Protein AF-A0A960HR29-F1 (afdb_monomer)

pLDDT: mean 70.62, std 22.43, range [25.08, 98.56]

Mean predicted aligned error: 21.07 Å

Structure (mmCIF, N/CA/C/O backbone):
data_AF-A0A960HR29-F1
#
_entry.id   AF-A0A960HR29-F1
#
loop_
_atom_site.group_PDB
_atom_site.id
_atom_site.type_symbol
_atom_site.label_atom_id
_atom_site.label_alt_id
_atom_site.label_comp_id
_atom_site.label_asym_id
_atom_site.label_entity_id
_atom_site.label_seq_id
_atom_site.pdbx_PDB_ins_code
_atom_site.Cartn_x
_atom_site.Cartn_y
_atom_site.Cartn_z
_atom_site.occupancy
_atom_site.B_iso_or_equiv
_atom_site.auth_seq_id
_atom_site.auth_comp_id
_atom_site.auth_asym_id
_atom_site.auth_atom_id
_atom_site.pdbx_PDB_model_num
ATOM 1 N N . LYS A 1 1 ? 27.260 -3.112 -2.984 1.00 31.42 1 LYS A N 1
ATOM 2 C CA . LYS A 1 1 ? 28.155 -2.550 -1.931 1.00 31.42 1 LYS A CA 1
ATOM 3 C C . LYS A 1 1 ? 27.807 -1.100 -1.572 1.00 31.42 1 LYS A C 1
ATOM 5 O O . LYS A 1 1 ? 27.681 -0.850 -0.385 1.00 31.42 1 LYS A O 1
ATOM 10 N N . SER A 1 2 ? 27.600 -0.181 -2.529 1.00 31.77 2 SER A N 1
ATOM 11 C CA . SER A 1 2 ? 27.120 1.193 -2.242 1.00 31.77 2 SER A CA 1
ATOM 12 C C . SER A 1 2 ? 25.744 1.208 -1.564 1.00 31.77 2 SER A C 1
ATOM 14 O O . SER A 1 2 ? 25.610 1.778 -0.493 1.00 31.77 2 SER A O 1
ATOM 16 N N . TYR A 1 3 ? 24.780 0.441 -2.081 1.00 36.00 3 TYR A N 1
ATOM 17 C CA . TYR A 1 3 ? 23.445 0.303 -1.479 1.00 36.00 3 TYR A CA 1
ATOM 18 C C . TYR A 1 3 ? 23.457 -0.213 -0.032 1.00 36.00 3 TYR A C 1
ATOM 20 O O . TYR A 1 3 ? 22.636 0.190 0.782 1.00 36.00 3 TYR A O 1
ATOM 28 N N . ALA A 1 4 ? 24.419 -1.075 0.316 1.00 38.50 4 ALA A N 1
ATOM 29 C CA . ALA A 1 4 ? 24.584 -1.553 1.688 1.00 38.50 4 ALA A CA 1
ATOM 30 C C . ALA A 1 4 ? 25.124 -0.453 2.621 1.00 38.50 4 ALA A C 1
ATOM 32 O O . ALA A 1 4 ? 24.779 -0.436 3.797 1.00 38.50 4 ALA A O 1
ATOM 33 N N . ALA A 1 5 ? 25.936 0.474 2.103 1.00 42.91 5 ALA A N 1
ATOM 34 C CA . ALA A 1 5 ? 26.413 1.634 2.852 1.00 42.91 5 ALA A CA 1
ATOM 35 C C . ALA A 1 5 ? 25.308 2.689 3.031 1.00 42.91 5 ALA A C 1
ATOM 37 O O . ALA A 1 5 ? 25.186 3.257 4.112 1.00 42.91 5 ALA A O 1
ATOM 38 N N . ASP A 1 6 ? 24.462 2.895 2.017 1.00 41.34 6 ASP A N 1
ATOM 39 C CA . ASP A 1 6 ? 23.322 3.817 2.095 1.00 41.34 6 ASP A CA 1
ATOM 40 C C . ASP A 1 6 ? 22.233 3.310 3.053 1.00 41.34 6 ASP A C 1
ATOM 42 O O . ASP A 1 6 ? 21.668 4.092 3.821 1.00 41.34 6 ASP A O 1
ATOM 46 N N . ALA A 1 7 ? 21.987 1.996 3.071 1.00 41.41 7 ALA A N 1
ATOM 47 C CA . ALA A 1 7 ? 21.083 1.351 4.021 1.00 41.41 7 ALA A CA 1
ATOM 48 C C . ALA A 1 7 ? 21.624 1.392 5.459 1.00 41.41 7 ALA A C 1
ATOM 50 O O . ALA A 1 7 ? 20.867 1.664 6.389 1.00 41.41 7 ALA A O 1
ATOM 51 N N . LEU A 1 8 ? 22.933 1.190 5.649 1.00 44.88 8 LEU A N 1
ATOM 52 C CA . LEU A 1 8 ? 23.572 1.345 6.958 1.00 44.88 8 LEU A CA 1
ATOM 53 C C . LEU A 1 8 ? 23.471 2.798 7.445 1.00 44.88 8 LEU A C 1
ATOM 55 O O . LEU A 1 8 ? 23.066 3.036 8.573 1.00 44.88 8 LEU A O 1
ATOM 59 N N . ALA A 1 9 ? 23.695 3.776 6.563 1.00 47.62 9 ALA A N 1
ATOM 60 C CA . ALA A 1 9 ? 23.522 5.193 6.882 1.00 47.62 9 ALA A CA 1
ATOM 61 C C . ALA A 1 9 ? 22.055 5.581 7.159 1.00 47.62 9 ALA A C 1
ATOM 63 O O . ALA A 1 9 ? 21.785 6.546 7.876 1.00 47.62 9 ALA A O 1
ATOM 64 N N . LEU A 1 10 ? 21.078 4.883 6.572 1.00 43.31 10 LEU A N 1
ATOM 65 C CA . LEU A 1 10 ? 19.662 5.051 6.905 1.00 43.31 10 LEU A CA 1
ATOM 66 C C . LEU A 1 10 ? 19.342 4.446 8.281 1.00 43.31 10 LEU A C 1
ATOM 68 O O . LEU A 1 10 ? 18.692 5.109 9.085 1.00 43.31 10 LEU A O 1
ATOM 72 N N . HIS A 1 11 ? 19.863 3.252 8.576 1.00 48.94 11 HIS A N 1
ATOM 73 C CA . HIS A 1 11 ? 19.757 2.622 9.891 1.00 48.94 11 HIS A CA 1
ATOM 74 C C . HIS A 1 11 ? 20.384 3.493 10.989 1.00 48.94 11 HIS A C 1
ATOM 76 O O . HIS A 1 11 ? 19.744 3.704 12.020 1.00 48.94 11 HIS A O 1
ATOM 82 N N . ASP A 1 12 ? 21.582 4.030 10.762 1.00 51.66 12 ASP A N 1
ATOM 83 C CA . ASP A 1 12 ? 22.287 4.892 11.716 1.00 51.66 12 ASP A CA 1
ATOM 84 C C . ASP A 1 12 ? 21.497 6.185 11.975 1.00 51.66 12 ASP A C 1
ATOM 86 O O . ASP A 1 12 ? 21.328 6.597 13.120 1.00 51.66 12 ASP A O 1
ATOM 90 N N . ARG A 1 13 ? 20.900 6.783 10.933 1.00 49.00 13 ARG A N 1
ATOM 91 C CA . ARG A 1 13 ? 20.011 7.950 11.085 1.00 49.00 13 ARG A CA 1
ATOM 92 C C . ARG A 1 13 ? 18.733 7.625 11.853 1.00 49.00 13 ARG A C 1
ATOM 94 O O . ARG A 1 13 ? 18.269 8.449 12.635 1.00 49.00 13 ARG A O 1
ATOM 101 N N . TRP A 1 14 ? 18.156 6.444 11.651 1.00 45.84 14 TRP A N 1
ATOM 102 C CA . TRP A 1 14 ? 17.002 5.987 12.429 1.00 45.84 14 TRP A CA 1
ATOM 103 C C . TRP A 1 14 ? 17.371 5.704 13.890 1.00 45.84 14 TRP A C 1
ATOM 105 O O . TRP A 1 14 ? 16.581 6.010 14.776 1.00 45.84 14 TRP A O 1
ATOM 115 N N . GLN A 1 15 ? 18.578 5.198 14.156 1.00 50.00 15 GLN A N 1
ATOM 116 C CA . GLN A 1 15 ? 19.142 5.070 15.505 1.00 50.00 15 GLN A CA 1
ATOM 117 C C . GLN A 1 15 ? 19.323 6.435 16.186 1.00 50.00 15 GLN A C 1
ATOM 119 O O . GLN A 1 15 ? 18.929 6.598 17.337 1.00 50.00 15 GLN A O 1
ATOM 124 N N . GLU A 1 16 ? 19.848 7.439 15.481 1.00 55.75 16 GLU A N 1
ATOM 125 C CA . GLU A 1 16 ? 19.980 8.797 16.027 1.00 55.75 16 GLU A CA 1
ATOM 126 C C . GLU A 1 16 ? 18.614 9.434 16.337 1.00 55.75 16 GLU A C 1
ATOM 128 O O . GLU A 1 16 ? 18.443 10.061 17.383 1.00 55.75 16 GLU A O 1
ATOM 133 N N . GLN A 1 17 ? 17.617 9.247 15.463 1.00 47.09 17 GLN A N 1
ATOM 134 C CA . GLN A 1 17 ? 16.241 9.695 15.717 1.00 47.09 17 GLN A CA 1
ATOM 135 C C . GLN A 1 17 ? 15.604 8.942 16.897 1.00 47.09 17 GLN A C 1
ATOM 137 O O . GLN A 1 17 ? 14.927 9.558 17.718 1.00 47.09 17 GLN A O 1
ATOM 142 N N . TYR A 1 18 ? 15.872 7.638 17.029 1.00 52.78 18 TYR A N 1
ATOM 143 C CA . TYR A 1 18 ? 15.451 6.809 18.162 1.00 52.78 18 TYR A CA 1
ATOM 144 C C . TYR A 1 18 ? 15.978 7.361 19.496 1.00 52.78 18 TYR A C 1
ATOM 146 O O . TYR A 1 18 ? 15.199 7.571 20.427 1.00 52.78 18 TYR A O 1
ATOM 154 N N . GLU A 1 19 ? 17.275 7.672 19.580 1.00 57.44 19 GLU A N 1
ATOM 155 C CA . GLU A 1 19 ? 17.874 8.226 20.801 1.00 57.44 19 GLU A CA 1
ATOM 156 C C . GLU A 1 19 ? 17.311 9.613 21.139 1.00 57.44 19 GLU A C 1
ATOM 158 O O . GLU A 1 19 ? 17.157 9.960 22.316 1.00 57.44 19 GLU A O 1
ATOM 163 N N . LEU A 1 20 ? 16.975 10.407 20.117 1.00 53.94 20 LEU A N 1
ATOM 164 C CA . LEU A 1 20 ? 16.381 11.730 20.282 1.00 53.94 20 LEU A CA 1
ATOM 165 C C . LEU A 1 20 ? 14.956 11.642 20.848 1.00 53.94 20 LEU A C 1
ATOM 167 O O . LEU A 1 20 ? 14.656 12.309 21.837 1.00 53.94 20 LEU A O 1
ATOM 171 N N . ILE A 1 21 ? 14.115 10.777 20.276 1.00 50.06 21 ILE A N 1
ATOM 172 C CA . ILE A 1 21 ? 12.725 10.561 20.705 1.00 50.06 21 ILE A CA 1
ATOM 173 C C . ILE A 1 21 ? 12.688 9.976 22.120 1.00 50.06 21 ILE A C 1
ATOM 175 O O . ILE A 1 21 ? 11.939 10.457 22.970 1.00 50.06 21 ILE A O 1
ATOM 179 N N . GLU A 1 22 ? 13.539 8.990 22.421 1.00 55.09 22 GLU A N 1
ATOM 180 C CA . GLU A 1 22 ? 13.650 8.421 23.768 1.00 55.09 22 GLU A CA 1
ATOM 181 C C . GLU A 1 22 ? 14.044 9.499 24.797 1.00 55.09 22 GLU A C 1
ATOM 183 O O . GLU A 1 22 ? 13.526 9.537 25.918 1.00 55.09 22 GLU A O 1
ATOM 188 N N . LYS A 1 23 ? 14.941 10.416 24.419 1.00 57.16 23 LYS A N 1
ATOM 189 C CA . LYS A 1 23 ? 15.395 11.520 25.271 1.00 57.16 23 LYS A CA 1
ATOM 190 C C . LYS A 1 23 ? 14.324 12.593 25.473 1.00 57.16 23 LYS A C 1
ATOM 192 O O . LYS A 1 23 ? 14.170 13.072 26.599 1.00 57.16 23 LYS A O 1
ATOM 197 N N . GLU A 1 24 ? 13.589 12.963 24.428 1.00 54.72 24 GLU A N 1
ATOM 198 C CA . GLU A 1 24 ? 12.463 13.903 24.508 1.00 54.72 24 GLU A CA 1
ATOM 199 C C . GLU A 1 24 ? 11.335 13.339 25.376 1.00 54.72 24 GLU A C 1
ATOM 201 O O . GLU A 1 24 ? 10.848 14.016 26.281 1.00 54.72 24 GLU A O 1
ATOM 206 N N . PHE A 1 25 ? 11.010 12.059 25.212 1.00 54.03 25 PHE A N 1
ATOM 207 C CA . PHE A 1 25 ? 9.978 11.400 26.005 1.00 54.03 25 PHE A CA 1
ATOM 208 C C . PHE A 1 25 ? 10.357 11.294 27.493 1.00 54.03 25 PHE A C 1
ATOM 210 O O . PHE A 1 25 ? 9.552 11.578 28.383 1.00 54.03 25 PHE A O 1
ATOM 217 N N . LYS A 1 26 ? 11.623 10.969 27.800 1.00 54.72 26 LYS A N 1
ATOM 218 C CA . LYS A 1 26 ? 12.149 11.005 29.179 1.00 54.72 26 LYS A CA 1
ATOM 219 C C . LYS A 1 26 ? 12.070 12.408 29.794 1.00 54.72 26 LYS A C 1
ATOM 221 O O . LYS A 1 26 ? 11.805 12.535 30.993 1.00 54.72 26 LYS A O 1
ATOM 226 N N . LEU A 1 27 ? 12.275 13.457 28.995 1.00 55.62 27 LEU A N 1
ATOM 227 C CA . LEU A 1 27 ? 12.151 14.847 29.436 1.00 55.62 27 LEU A CA 1
ATOM 228 C C . LEU A 1 27 ? 10.693 15.213 29.763 1.00 55.62 27 LEU A C 1
ATOM 230 O O . LEU A 1 27 ? 10.445 15.871 30.777 1.00 55.62 27 LEU A O 1
ATOM 234 N N . GLU A 1 28 ? 9.727 14.757 28.967 1.00 55.19 28 GLU A N 1
ATOM 235 C CA . GLU A 1 28 ? 8.297 14.969 29.232 1.00 55.19 28 GLU A CA 1
ATOM 236 C C . GLU A 1 28 ? 7.830 14.276 30.517 1.00 55.19 28 GLU A C 1
ATOM 238 O O . GLU A 1 28 ? 7.143 14.891 31.342 1.00 55.19 28 GLU A O 1
ATOM 243 N N . VAL A 1 29 ? 8.285 13.043 30.760 1.00 52.69 29 VAL A N 1
ATOM 244 C CA . VAL A 1 29 ? 8.029 12.331 32.022 1.00 52.69 29 VAL A CA 1
ATOM 245 C C . VAL A 1 29 ? 8.620 13.100 33.211 1.00 52.69 29 VAL A C 1
ATOM 247 O O . VAL A 1 29 ? 7.945 13.283 34.228 1.00 52.69 29 VAL A O 1
ATOM 250 N N . ALA A 1 30 ? 9.840 13.632 33.088 1.00 52.97 30 ALA A N 1
ATOM 251 C CA . ALA A 1 30 ? 10.467 14.440 34.139 1.00 52.97 30 ALA A CA 1
ATOM 252 C C . ALA A 1 30 ? 9.694 15.746 34.430 1.00 52.97 30 ALA A C 1
ATOM 254 O O . ALA A 1 30 ? 9.541 16.152 35.591 1.00 52.97 30 ALA A O 1
ATOM 255 N N . LEU A 1 31 ? 9.152 16.391 33.393 1.00 54.56 31 LEU A N 1
ATOM 256 C CA . LEU A 1 31 ? 8.296 17.572 33.528 1.00 54.56 31 LEU A CA 1
ATOM 257 C C . LEU A 1 31 ? 6.965 17.236 34.216 1.00 54.56 31 LEU A C 1
ATOM 259 O O . LEU A 1 31 ? 6.523 17.988 35.090 1.00 54.56 31 LEU A O 1
ATOM 263 N N . ALA A 1 32 ? 6.341 16.106 33.883 1.00 52.72 32 ALA A N 1
ATOM 264 C CA . ALA A 1 32 ? 5.104 15.645 34.514 1.00 52.72 32 ALA A CA 1
ATOM 265 C C . ALA A 1 32 ? 5.300 15.312 36.005 1.00 52.72 32 ALA A C 1
ATOM 267 O O . ALA A 1 32 ? 4.506 15.721 36.856 1.00 52.72 32 ALA A O 1
ATOM 268 N N . VAL A 1 33 ? 6.412 14.663 36.347 1.00 51.75 33 VAL A N 1
ATOM 269 C CA . VAL A 1 33 ? 6.818 14.397 37.735 1.00 51.75 33 VAL A CA 1
ATOM 270 C C . VAL A 1 33 ? 7.056 15.696 38.514 1.00 51.75 33 VAL A C 1
ATOM 272 O O . VAL A 1 33 ? 6.637 15.825 39.667 1.00 51.75 33 VAL A O 1
ATOM 275 N N . SER A 1 34 ? 7.665 16.698 37.882 1.00 52.81 34 SER A N 1
ATOM 276 C CA . SER A 1 34 ? 7.866 18.015 38.500 1.00 52.81 34 SER A CA 1
ATOM 277 C C . SER A 1 34 ? 6.535 18.714 38.808 1.00 52.81 34 SER A C 1
ATOM 279 O O . SER A 1 34 ? 6.391 19.343 39.858 1.00 52.81 34 SER A O 1
ATOM 281 N N . ARG A 1 35 ? 5.524 18.556 37.943 1.00 58.75 35 ARG A N 1
ATOM 282 C CA . ARG A 1 35 ? 4.162 19.067 38.184 1.00 58.75 35 ARG A CA 1
ATOM 283 C C . ARG A 1 35 ? 3.487 18.375 39.368 1.00 58.75 35 ARG A C 1
ATOM 285 O O . ARG A 1 35 ? 2.866 19.055 40.183 1.00 58.75 35 ARG A O 1
ATOM 292 N N . LEU A 1 36 ? 3.664 17.061 39.524 1.00 55.12 36 LEU A N 1
ATOM 293 C CA . LEU A 1 36 ? 3.178 16.336 40.704 1.00 55.12 36 LEU A CA 1
ATOM 294 C C . LEU A 1 36 ? 3.782 16.889 42.000 1.00 55.12 36 LEU A C 1
ATOM 296 O O . LEU A 1 36 ? 3.055 17.107 42.968 1.00 55.12 36 LEU A O 1
ATOM 300 N N . ALA A 1 37 ? 5.089 17.163 42.024 1.00 51.75 37 ALA A N 1
ATOM 301 C CA . ALA A 1 37 ? 5.751 17.725 43.202 1.00 51.75 37 ALA A CA 1
ATOM 302 C C . ALA A 1 37 ? 5.172 19.096 43.606 1.00 51.75 37 ALA A C 1
ATOM 304 O O . ALA A 1 37 ? 5.026 19.376 44.798 1.00 51.75 37 ALA A O 1
ATOM 305 N N . ILE A 1 38 ? 4.787 19.923 42.628 1.00 56.59 38 ILE A N 1
ATOM 306 C CA . ILE A 1 38 ? 4.137 21.222 42.859 1.00 56.59 38 ILE A CA 1
ATOM 307 C C . ILE A 1 38 ? 2.753 21.032 43.491 1.00 56.59 38 ILE A C 1
ATOM 309 O O . ILE A 1 38 ? 2.487 21.620 44.540 1.00 56.59 38 ILE A O 1
ATOM 313 N N . ILE A 1 39 ? 1.914 20.157 42.925 1.00 57.12 39 ILE A N 1
ATOM 314 C CA . ILE A 1 39 ? 0.570 19.851 43.453 1.00 57.12 39 ILE A CA 1
ATOM 315 C C . ILE A 1 39 ? 0.663 19.364 44.906 1.00 57.12 39 ILE A C 1
ATOM 317 O O . ILE A 1 39 ? -0.072 19.821 45.783 1.00 57.12 39 ILE A O 1
ATOM 321 N N . LEU A 1 40 ? 1.618 18.477 45.198 1.00 53.03 40 LEU A N 1
ATOM 322 C CA . LEU A 1 40 ? 1.851 17.967 46.550 1.00 53.03 40 LEU A CA 1
ATOM 323 C C . LEU A 1 40 ? 2.307 19.073 47.521 1.00 53.03 40 LEU A C 1
ATOM 325 O O . LEU A 1 40 ? 1.892 19.086 48.685 1.00 53.03 40 LEU A O 1
ATOM 329 N N . GLY A 1 41 ? 3.111 20.027 47.049 1.00 51.72 41 GLY A N 1
ATOM 330 C CA . GLY A 1 41 ? 3.503 21.214 47.810 1.00 51.72 41 GLY A CA 1
ATOM 331 C C . GLY A 1 41 ? 2.322 22.135 48.139 1.00 51.72 41 GLY A C 1
ATOM 332 O O . GLY A 1 41 ? 2.201 22.602 49.276 1.00 51.72 41 GLY A O 1
ATOM 333 N N . GLU A 1 42 ? 1.415 22.353 47.186 1.00 61.12 42 GLU A N 1
ATOM 334 C CA . GLU A 1 42 ? 0.201 23.159 47.376 1.00 61.12 42 GLU A CA 1
ATOM 335 C C . GLU A 1 42 ? -0.759 22.518 48.380 1.00 61.12 42 GLU A C 1
ATOM 337 O O . GLU A 1 42 ? -1.225 23.178 49.316 1.00 61.12 42 GLU A O 1
ATOM 342 N N . VAL A 1 43 ? -0.977 21.208 48.256 1.00 54.97 43 VAL A N 1
ATOM 343 C CA . VAL A 1 43 ? -1.760 20.416 49.210 1.00 54.97 43 VAL A CA 1
ATOM 344 C C . VAL A 1 43 ? -1.173 20.542 50.622 1.00 54.97 43 VAL A C 1
ATOM 346 O O . VAL A 1 43 ? -1.900 20.828 51.578 1.00 54.97 43 VAL A O 1
ATOM 349 N N . ALA A 1 44 ? 0.150 20.420 50.776 1.00 52.69 44 ALA A N 1
ATOM 350 C CA . ALA A 1 44 ? 0.820 20.597 52.065 1.00 52.69 44 ALA A CA 1
ATOM 351 C C . ALA A 1 44 ? 0.649 22.020 52.640 1.00 52.69 44 ALA A C 1
ATOM 353 O O . ALA A 1 44 ? 0.435 22.185 53.848 1.00 52.69 44 ALA A O 1
ATOM 354 N N . GLY A 1 45 ? 0.697 23.052 51.792 1.00 55.25 45 GLY A N 1
ATOM 355 C CA . GLY A 1 45 ? 0.466 24.448 52.176 1.00 55.25 45 GLY A CA 1
ATOM 356 C C . GLY A 1 45 ? -0.964 24.714 52.660 1.00 55.25 45 GLY A C 1
ATOM 357 O O . GLY A 1 45 ? -1.173 25.374 53.688 1.00 55.25 45 GLY A O 1
ATOM 358 N N . LEU A 1 46 ? -1.955 24.141 51.978 1.00 59.62 46 LEU A N 1
ATOM 359 C CA . LEU A 1 46 ? -3.361 24.207 52.375 1.00 59.62 46 LEU A CA 1
ATOM 360 C C . LEU A 1 46 ? -3.598 23.502 53.714 1.00 59.62 46 LEU A C 1
ATOM 362 O O . LEU A 1 46 ? -4.240 24.066 54.604 1.00 59.62 46 LEU A O 1
ATOM 366 N N . PHE A 1 47 ? -2.983 22.338 53.928 1.00 54.53 47 PHE A N 1
ATOM 367 C CA . PHE A 1 47 ? -3.045 21.650 55.217 1.00 54.53 47 PHE A CA 1
ATOM 368 C C . PHE A 1 47 ? -2.444 22.473 56.355 1.00 54.53 47 PHE A C 1
ATOM 370 O O . PHE A 1 47 ? -3.058 22.599 57.414 1.00 54.53 47 PHE A O 1
ATOM 377 N N . MET A 1 48 ? -1.284 23.102 56.149 1.00 56.12 48 MET A N 1
ATOM 378 C CA . MET A 1 48 ? -0.683 24.002 57.143 1.00 56.12 48 MET A CA 1
ATOM 379 C C . MET A 1 48 ? -1.595 25.191 57.483 1.00 56.12 48 MET A C 1
ATOM 381 O O . MET A 1 48 ? -1.605 25.660 58.625 1.00 56.12 48 MET A O 1
ATOM 385 N N . THR A 1 49 ? -2.394 25.652 56.523 1.00 61.12 49 THR A N 1
ATOM 386 C CA . THR A 1 49 ? -3.394 26.709 56.721 1.00 61.12 49 THR A CA 1
ATOM 387 C C . THR A 1 49 ? -4.578 26.214 57.557 1.00 61.12 49 THR A C 1
ATOM 389 O O . THR A 1 49 ? -4.964 26.883 58.520 1.00 61.12 49 THR A O 1
ATOM 392 N N . ALA A 1 50 ? -5.084 25.004 57.293 1.00 57.06 50 ALA A N 1
ATOM 393 C CA . ALA A 1 50 ? -6.093 24.360 58.140 1.00 57.06 50 ALA A CA 1
ATOM 394 C C . ALA A 1 50 ? -5.589 24.103 59.572 1.00 57.06 50 ALA A C 1
ATOM 396 O O . ALA A 1 50 ? -6.307 24.380 60.533 1.00 57.06 50 ALA A O 1
ATOM 397 N N . PHE A 1 51 ? -4.341 23.654 59.749 1.00 53.72 51 PHE A N 1
ATOM 398 C CA . PHE A 1 51 ? -3.740 23.469 61.077 1.00 53.72 51 PHE A CA 1
ATOM 399 C C . PHE A 1 51 ? -3.683 24.774 61.877 1.00 53.72 51 PHE A C 1
ATOM 401 O O . PHE A 1 51 ? -3.992 24.784 63.070 1.00 53.72 51 PHE A O 1
ATOM 408 N N . LYS A 1 52 ? -3.338 25.893 61.228 1.00 60.59 52 LYS A N 1
ATOM 409 C CA . LYS A 1 52 ? -3.366 27.221 61.859 1.00 60.59 52 LYS A CA 1
ATOM 410 C C . LYS A 1 52 ? -4.787 27.642 62.240 1.00 60.59 52 LYS A C 1
ATOM 412 O O . LYS A 1 52 ? -4.972 28.181 63.329 1.00 60.59 52 LYS A O 1
ATOM 417 N N . ALA A 1 53 ? -5.785 27.355 61.403 1.00 58.78 53 ALA A N 1
ATOM 418 C CA . ALA A 1 53 ? -7.193 27.634 61.705 1.00 58.78 53 ALA A CA 1
ATOM 419 C C . ALA A 1 53 ? -7.716 26.810 62.901 1.00 58.78 53 ALA A C 1
ATOM 421 O O . ALA A 1 53 ? -8.522 27.296 63.695 1.00 58.78 53 ALA A O 1
ATOM 422 N N . LEU A 1 54 ? -7.204 25.589 63.079 1.00 52.12 54 LEU A N 1
ATOM 423 C CA . LEU A 1 54 ? -7.534 24.692 64.190 1.00 52.12 54 LEU A CA 1
ATOM 424 C C . LEU A 1 54 ? -6.751 24.988 65.485 1.00 52.12 54 LEU A C 1
ATOM 426 O O . LEU A 1 54 ? -7.081 24.451 66.542 1.00 52.12 54 LEU A O 1
ATOM 430 N N . ALA A 1 55 ? -5.748 25.869 65.462 1.00 56.44 55 ALA A N 1
ATOM 431 C CA . ALA A 1 55 ? -4.865 26.122 66.607 1.00 56.44 55 ALA A CA 1
ATOM 432 C C . ALA A 1 55 ? -5.584 26.670 67.860 1.00 56.44 55 ALA A C 1
ATOM 434 O O . ALA A 1 55 ? -5.078 26.538 68.975 1.00 56.44 55 ALA A O 1
ATOM 435 N N . ALA A 1 56 ? -6.775 27.263 67.715 1.00 55.03 56 ALA A N 1
ATOM 436 C CA . ALA A 1 56 ? -7.585 27.735 68.841 1.00 55.03 56 ALA A CA 1
ATOM 437 C C . ALA A 1 56 ? -8.444 26.633 69.506 1.00 55.03 56 ALA A C 1
ATOM 439 O O . ALA A 1 56 ? -8.996 26.867 70.582 1.00 55.03 56 ALA A O 1
ATOM 440 N N . VAL A 1 57 ? -8.540 25.428 68.930 1.00 50.38 57 VAL A N 1
ATOM 441 C CA . VAL A 1 57 ? -9.368 24.309 69.435 1.00 50.38 57 VAL A CA 1
ATOM 442 C C . VAL A 1 57 ? -9.047 23.884 70.881 1.00 50.38 57 VAL A C 1
ATOM 444 O O . VAL A 1 57 ? -9.980 23.632 71.645 1.00 50.38 57 VAL A O 1
ATOM 447 N N . PRO A 1 58 ? -7.791 23.906 71.364 1.00 49.66 58 PRO A N 1
ATOM 448 C CA . PRO A 1 58 ? -7.507 23.682 72.782 1.00 49.66 58 PRO A CA 1
ATOM 449 C C . PRO A 1 58 ? -8.149 24.725 73.717 1.00 49.66 58 PRO A C 1
ATOM 451 O O . PRO A 1 58 ? -8.439 24.405 74.866 1.00 49.66 58 PRO A O 1
ATOM 454 N N . LYS A 1 59 ? -8.434 25.951 73.245 1.00 50.84 59 LYS A N 1
ATOM 455 C CA . LYS A 1 59 ? -9.186 26.965 74.013 1.00 50.84 59 LYS A CA 1
ATOM 456 C C . LYS A 1 59 ? -10.691 26.655 74.062 1.00 50.84 59 LYS A C 1
ATOM 458 O O . LYS A 1 59 ? -11.327 26.965 75.064 1.00 50.84 59 LYS A O 1
ATOM 463 N N . LEU A 1 60 ? -11.240 25.964 73.055 1.00 47.22 60 LEU A N 1
ATOM 464 C CA . LEU A 1 60 ? -12.608 25.414 73.066 1.00 47.22 60 LEU A CA 1
ATOM 465 C C . LEU A 1 60 ? -12.761 24.248 74.066 1.00 47.22 60 LEU A C 1
ATOM 467 O O . LEU A 1 60 ? -13.852 24.015 74.579 1.00 47.22 60 LEU A O 1
ATOM 471 N N . LYS A 1 61 ? -11.663 23.580 74.451 1.00 44.12 61 LYS A N 1
ATOM 472 C CA . LYS A 1 61 ? -11.643 22.579 75.536 1.00 44.12 61 LYS A CA 1
ATOM 473 C C . LYS A 1 61 ? -12.034 23.164 76.906 1.00 44.12 61 LYS A C 1
ATOM 475 O O . LYS A 1 61 ? -12.519 22.422 77.743 1.00 44.12 61 LYS A O 1
ATOM 480 N N . ARG A 1 62 ? -11.897 24.479 77.129 1.00 47.38 62 ARG A N 1
ATOM 481 C CA . ARG A 1 62 ? -12.421 25.155 78.339 1.00 47.38 62 ARG A CA 1
ATOM 482 C C . ARG A 1 62 ? -13.927 25.434 78.277 1.00 47.38 62 ARG A C 1
ATOM 484 O O . ARG A 1 62 ? -14.563 25.563 79.310 1.00 47.38 62 ARG A O 1
ATOM 491 N N . ILE A 1 63 ? -14.504 25.492 77.075 1.00 46.41 63 ILE A N 1
ATOM 492 C CA . ILE A 1 63 ? -15.961 25.539 76.865 1.00 46.41 63 ILE A CA 1
ATOM 493 C C . ILE A 1 63 ? -16.570 24.132 77.043 1.00 46.41 63 ILE A C 1
ATOM 495 O O . ILE A 1 63 ? -17.701 24.010 77.498 1.00 46.41 63 ILE A O 1
ATOM 499 N N . LYS A 1 64 ? -15.786 23.069 76.791 1.00 41.03 64 LYS A N 1
ATOM 500 C CA . LYS A 1 64 ? -16.132 21.662 77.072 1.00 41.03 64 LYS A CA 1
ATOM 501 C C . LYS A 1 64 ? -16.414 21.396 78.557 1.00 41.03 64 LYS A C 1
ATOM 503 O O . LYS A 1 64 ? -17.357 20.684 78.853 1.00 41.03 64 LYS A O 1
ATOM 508 N N . GLU A 1 65 ? -15.659 22.011 79.468 1.00 46.28 65 GLU A N 1
ATOM 509 C CA . GLU A 1 65 ? -15.899 21.914 80.922 1.00 46.28 65 GLU A CA 1
ATOM 510 C C . GLU A 1 65 ? -17.173 22.664 81.373 1.00 46.28 65 GLU A C 1
ATOM 512 O O . GLU A 1 65 ? -17.661 22.440 82.473 1.00 46.28 65 GLU A O 1
ATOM 517 N N . ALA A 1 66 ? -17.747 23.528 80.524 1.00 43.28 66 ALA A N 1
ATOM 518 C CA . ALA A 1 66 ? -19.016 24.216 80.782 1.00 43.28 66 ALA A CA 1
ATOM 519 C C . ALA A 1 66 ? -20.241 23.513 80.149 1.00 43.28 66 ALA A C 1
ATOM 521 O O . ALA A 1 66 ? -21.368 23.963 80.346 1.00 43.28 66 ALA A O 1
ATOM 522 N N . LEU A 1 67 ? -20.044 22.434 79.376 1.00 49.00 67 LEU A N 1
ATOM 523 C CA . LEU A 1 67 ? -21.067 21.773 78.546 1.00 49.00 67 LEU A CA 1
ATOM 524 C C . LEU A 1 67 ? -21.092 20.250 78.759 1.00 49.00 67 LEU A C 1
ATOM 526 O O . LEU A 1 67 ? -21.180 19.482 77.802 1.00 49.00 67 LEU A O 1
ATOM 530 N N . ASP A 1 68 ? -21.069 19.803 80.013 1.00 43.16 68 ASP A N 1
ATOM 531 C CA . ASP A 1 68 ? -21.091 18.379 80.396 1.00 43.16 68 ASP A CA 1
ATOM 532 C C . ASP A 1 68 ? -22.392 17.612 80.040 1.00 43.16 68 ASP A C 1
ATOM 534 O O . ASP A 1 68 ? -22.540 16.456 80.415 1.00 43.16 68 ASP A O 1
ATOM 538 N N . ASN A 1 69 ? -23.322 18.196 79.271 1.00 47.38 69 ASN A N 1
ATOM 539 C CA . ASN A 1 69 ? -24.615 17.578 78.928 1.00 47.38 69 ASN A CA 1
ATOM 540 C C . ASN A 1 69 ? -24.877 17.385 77.417 1.00 47.38 69 ASN A C 1
ATOM 542 O O . ASN A 1 69 ? -26.029 17.223 77.018 1.00 47.38 69 ASN A O 1
ATOM 546 N N . LEU A 1 70 ? -23.857 17.407 76.552 1.00 54.03 70 LEU A N 1
ATOM 547 C CA . LEU A 1 70 ? -24.033 17.195 75.103 1.00 54.03 70 LEU A CA 1
ATOM 548 C C . LEU A 1 70 ? -23.059 16.140 74.562 1.00 54.03 70 LEU A C 1
ATOM 550 O O . LEU A 1 70 ? -21.983 16.472 74.061 1.00 54.03 70 LEU A O 1
ATOM 554 N N . ASP A 1 71 ? -23.467 14.868 74.616 1.00 52.75 71 ASP A N 1
ATOM 555 C CA . ASP A 1 71 ? -22.742 13.725 74.030 1.00 52.75 71 ASP A CA 1
ATOM 556 C C . ASP A 1 71 ? -22.370 13.957 72.547 1.00 52.75 71 ASP A C 1
ATOM 558 O O . ASP A 1 71 ? -21.279 13.596 72.104 1.00 52.75 71 ASP A O 1
ATOM 562 N N . GLU A 1 72 ? -23.212 14.685 71.808 1.00 49.28 72 GLU A N 1
ATOM 563 C CA . GLU A 1 72 ? -23.040 15.017 70.385 1.00 49.28 72 GLU A CA 1
ATOM 564 C C . GLU A 1 72 ? -21.808 15.921 70.106 1.00 49.28 72 GLU A C 1
ATOM 566 O O . GLU A 1 72 ? -21.166 15.812 69.060 1.00 49.28 72 GLU A O 1
ATOM 571 N N . ALA A 1 73 ? -21.394 16.786 71.047 1.00 47.50 73 ALA A N 1
ATOM 572 C CA . ALA A 1 73 ? -20.211 17.652 70.881 1.00 47.50 73 ALA A CA 1
ATOM 573 C C . ALA A 1 73 ? -18.882 16.898 71.093 1.00 47.50 73 ALA A C 1
ATOM 575 O O . ALA A 1 73 ? -17.827 17.306 70.591 1.00 47.50 73 ALA A O 1
ATOM 576 N N . ARG A 1 74 ? -18.926 15.784 71.834 1.00 51.62 74 ARG A N 1
ATOM 577 C CA . ARG A 1 74 ? -17.780 14.901 72.087 1.00 51.62 74 ARG A CA 1
ATOM 578 C C . ARG A 1 74 ? -17.420 14.100 70.836 1.00 51.62 74 ARG A C 1
ATOM 580 O O . ARG A 1 74 ? -16.236 13.955 70.551 1.00 51.62 74 ARG A O 1
ATOM 587 N N . GLU A 1 75 ? -18.422 13.668 70.078 1.00 52.59 75 GLU A N 1
ATOM 588 C CA . GLU A 1 75 ? -18.280 12.866 68.857 1.00 52.59 75 GLU A CA 1
ATOM 589 C C . GLU A 1 75 ? -17.680 13.669 67.682 1.00 52.59 75 GLU A C 1
ATOM 591 O O . GLU A 1 75 ? -16.827 13.172 66.940 1.00 52.59 75 GLU A O 1
ATOM 596 N N . LEU A 1 76 ? -18.027 14.958 67.567 1.00 51.06 76 LEU A N 1
ATOM 597 C CA . LEU A 1 76 ? -17.429 15.872 66.585 1.00 51.06 76 LEU A CA 1
ATOM 598 C C . LEU A 1 76 ? -15.945 16.143 66.875 1.00 51.06 76 LEU A C 1
ATOM 600 O O . LEU A 1 76 ? -15.115 16.113 65.969 1.00 51.06 76 LEU A O 1
ATOM 604 N N . LEU A 1 77 ? -15.597 16.407 68.140 1.00 53.38 77 LEU A N 1
ATOM 605 C CA . LEU A 1 77 ? -14.211 16.650 68.546 1.00 53.38 77 LEU A CA 1
ATOM 606 C C . LEU A 1 77 ? -13.350 15.388 68.388 1.00 53.38 77 LEU A C 1
ATOM 608 O O . LEU A 1 77 ? -12.176 15.494 68.039 1.00 53.38 77 LEU A O 1
ATOM 612 N N . ASP A 1 78 ? -13.935 14.210 68.612 1.00 56.78 78 ASP A N 1
ATOM 613 C CA . ASP A 1 78 ? -13.277 12.928 68.358 1.00 56.78 78 ASP A CA 1
ATOM 614 C C . ASP A 1 78 ? -13.041 12.712 66.858 1.00 56.78 78 ASP A C 1
ATOM 616 O O . ASP A 1 78 ? -11.939 12.359 66.456 1.00 56.78 78 ASP A O 1
ATOM 620 N N . THR A 1 79 ? -14.013 13.071 66.014 1.00 51.53 79 THR A N 1
ATOM 621 C CA . THR A 1 79 ? -13.868 13.049 64.549 1.00 51.53 79 THR A CA 1
ATOM 622 C C . THR A 1 79 ? -12.769 14.012 64.069 1.00 51.53 79 THR A C 1
ATOM 624 O O . THR A 1 79 ? -11.924 13.628 63.266 1.00 51.53 79 THR A O 1
ATOM 627 N N . VAL A 1 80 ? -12.707 15.244 64.592 1.00 53.84 80 VAL A N 1
ATOM 628 C CA . VAL A 1 80 ? -11.640 16.213 64.259 1.00 53.84 80 VAL A CA 1
ATOM 629 C C . VAL A 1 80 ? -10.266 15.724 64.732 1.00 53.84 80 VAL A C 1
ATOM 631 O O . VAL A 1 80 ? -9.287 15.864 64.001 1.00 53.84 80 VAL A O 1
ATOM 634 N N . ASN A 1 81 ? -10.175 15.109 65.914 1.00 53.94 81 ASN A N 1
ATOM 635 C CA . ASN A 1 81 ? -8.926 14.513 66.395 1.00 53.94 81 ASN A CA 1
ATOM 636 C C . ASN A 1 81 ? -8.503 13.299 65.554 1.00 53.94 81 ASN A C 1
ATOM 638 O O . ASN A 1 81 ? -7.326 13.192 65.231 1.00 53.94 81 ASN A O 1
ATOM 642 N N . GLN A 1 82 ? -9.435 12.434 65.139 1.00 56.50 82 GLN A N 1
ATOM 643 C CA . GLN A 1 82 ? -9.156 11.312 64.233 1.00 56.50 82 GLN A CA 1
ATOM 644 C C . GLN A 1 82 ? -8.620 11.801 62.880 1.00 56.50 82 GLN A C 1
ATOM 646 O O . GLN A 1 82 ? -7.647 11.247 62.372 1.00 56.50 82 GLN A O 1
ATOM 651 N N . ILE A 1 83 ? -9.185 12.887 62.343 1.00 52.06 83 ILE A N 1
ATOM 652 C CA . ILE A 1 83 ? -8.698 13.552 61.126 1.00 52.06 83 ILE A CA 1
ATOM 653 C C . ILE A 1 83 ? -7.264 14.071 61.332 1.00 52.06 83 ILE A C 1
ATOM 655 O O . ILE A 1 83 ? -6.377 13.783 60.533 1.00 52.06 83 ILE A O 1
ATOM 659 N N . VAL A 1 84 ? -7.000 14.788 62.430 1.00 52.91 84 VAL A N 1
ATOM 660 C CA . VAL A 1 84 ? -5.663 15.327 62.751 1.00 52.91 84 VAL A CA 1
ATOM 661 C C . VAL A 1 84 ? -4.621 14.216 62.942 1.00 52.91 84 VAL A C 1
ATOM 663 O O . VAL A 1 84 ? -3.497 14.345 62.454 1.00 52.91 84 VAL A O 1
ATOM 666 N N . THR A 1 85 ? -4.975 13.116 63.608 1.00 55.38 85 THR A N 1
ATOM 667 C CA . THR A 1 85 ? -4.089 11.959 63.813 1.00 55.38 85 THR A CA 1
ATOM 668 C C . THR A 1 85 ? -3.810 11.213 62.508 1.00 55.38 85 THR A C 1
ATOM 670 O O . THR A 1 85 ? -2.671 10.805 62.286 1.00 55.38 85 THR A O 1
ATOM 673 N N . ALA A 1 86 ? -4.796 11.102 61.614 1.00 52.56 86 ALA A N 1
ATOM 674 C CA . ALA A 1 86 ? -4.614 10.509 60.290 1.00 52.56 86 ALA A CA 1
ATOM 675 C C . ALA A 1 86 ? -3.675 11.331 59.387 1.00 52.56 86 ALA A C 1
ATOM 677 O O . ALA A 1 86 ? -3.016 10.762 58.523 1.00 52.56 86 ALA A O 1
ATOM 678 N N . PHE A 1 87 ? -3.558 12.649 59.608 1.00 50.56 87 PHE A N 1
ATOM 679 C CA . PHE A 1 87 ? -2.697 13.533 58.810 1.00 50.56 87 PHE A CA 1
ATOM 680 C C . PHE A 1 87 ? -1.205 13.515 59.184 1.00 50.56 87 PHE A C 1
ATOM 682 O O . PHE A 1 87 ? -0.361 13.888 58.365 1.00 50.56 87 PHE A O 1
ATOM 689 N N . ALA A 1 88 ? -0.847 13.087 60.397 1.00 53.81 88 ALA A N 1
ATOM 690 C CA . ALA A 1 88 ? 0.531 13.142 60.898 1.00 53.81 88 ALA A CA 1
ATOM 691 C C . ALA A 1 88 ? 1.571 12.322 60.087 1.00 53.81 88 ALA A C 1
ATOM 693 O O . ALA A 1 88 ? 2.675 12.835 59.885 1.00 53.81 88 ALA A O 1
ATOM 694 N N . PRO A 1 89 ? 1.268 11.111 59.569 1.00 51.81 89 PRO A N 1
ATOM 695 C CA . PRO A 1 89 ? 2.227 10.312 58.792 1.00 51.81 89 PRO A CA 1
ATOM 696 C C . PRO A 1 89 ? 2.555 10.907 57.410 1.00 51.81 89 PRO A C 1
ATOM 698 O O . PRO A 1 89 ? 3.666 10.759 56.904 1.00 51.81 89 PRO A O 1
ATOM 701 N N . ILE A 1 90 ? 1.604 11.624 56.805 1.00 49.66 90 ILE A N 1
ATOM 702 C CA . ILE A 1 90 ? 1.654 12.069 55.400 1.00 49.66 90 ILE A CA 1
ATOM 703 C C . ILE A 1 90 ? 2.650 13.208 55.194 1.00 49.66 90 ILE A C 1
ATOM 705 O O . ILE A 1 90 ? 3.362 13.241 54.195 1.00 49.66 90 ILE A O 1
ATOM 709 N N . LYS A 1 91 ? 2.774 14.113 56.170 1.00 48.19 91 LYS A N 1
ATOM 710 C CA . LYS A 1 91 ? 3.757 15.207 56.128 1.00 48.19 91 LYS A CA 1
ATOM 711 C C . LYS A 1 91 ? 5.200 14.687 56.028 1.00 48.19 91 LYS A C 1
ATOM 713 O O . LYS A 1 91 ? 6.020 15.275 55.322 1.00 48.19 91 LYS A O 1
ATOM 718 N N . GLY A 1 92 ? 5.497 13.592 56.733 1.00 52.56 92 GLY A N 1
ATOM 719 C CA . GLY A 1 92 ? 6.801 12.927 56.697 1.00 52.56 92 GLY A CA 1
ATOM 720 C C . GLY A 1 92 ? 7.047 12.196 55.378 1.00 52.56 92 GLY A C 1
ATOM 721 O O . GLY A 1 92 ? 8.122 12.334 54.804 1.00 52.56 92 GLY A O 1
ATOM 722 N N . LEU A 1 93 ? 6.032 11.492 54.867 1.00 52.97 93 LEU A N 1
ATOM 723 C CA . LEU A 1 93 ? 6.090 10.797 53.578 1.00 52.97 93 LEU A CA 1
ATOM 724 C C . LEU A 1 93 ? 6.338 11.771 52.418 1.00 52.97 93 LEU A C 1
ATOM 726 O O . LEU A 1 93 ? 7.301 11.598 51.688 1.00 52.97 93 LEU A O 1
ATOM 730 N N . MET A 1 94 ? 5.559 12.850 52.310 1.00 50.28 94 MET A N 1
ATOM 731 C CA . MET A 1 94 ? 5.595 13.801 51.183 1.00 50.28 94 MET A CA 1
ATOM 732 C C . MET A 1 94 ? 6.946 14.511 50.998 1.00 50.28 94 MET A C 1
ATOM 734 O O . MET A 1 94 ? 7.378 14.754 49.873 1.00 50.28 94 MET A O 1
ATOM 738 N N . THR A 1 95 ? 7.625 14.836 52.103 1.00 49.59 95 THR A N 1
ATOM 739 C CA . THR A 1 95 ? 8.885 15.602 52.082 1.00 49.59 95 THR A CA 1
ATOM 740 C C . THR A 1 95 ? 10.073 14.729 51.666 1.00 49.59 95 THR A C 1
ATOM 742 O O . THR A 1 95 ? 10.940 15.173 50.918 1.00 49.59 95 THR A O 1
ATOM 745 N N . THR A 1 96 ? 10.097 13.470 52.107 1.00 52.84 96 THR A N 1
ATOM 746 C CA . THR A 1 96 ? 11.129 12.486 51.735 1.00 52.84 96 THR A CA 1
ATOM 747 C C . THR A 1 96 ? 11.001 12.068 50.264 1.00 52.84 96 THR A C 1
ATOM 749 O O . THR A 1 96 ? 11.995 11.819 49.585 1.00 52.84 96 THR A O 1
ATOM 752 N N . LEU A 1 97 ? 9.775 12.068 49.744 1.00 53.28 97 LEU A N 1
ATOM 753 C CA . LEU A 1 97 ? 9.426 11.516 48.440 1.00 53.28 97 LEU A CA 1
ATOM 754 C C . LEU A 1 97 ? 9.780 12.407 47.247 1.00 53.28 97 LEU A C 1
ATOM 756 O O . LEU A 1 97 ? 10.308 11.920 46.251 1.00 53.28 97 LEU A O 1
ATOM 760 N N . ALA A 1 98 ? 9.535 13.718 47.354 1.00 49.56 98 ALA A N 1
ATOM 761 C CA . ALA A 1 98 ? 9.889 14.676 46.302 1.00 49.56 98 ALA A CA 1
ATOM 762 C C . ALA A 1 98 ? 11.407 14.681 46.025 1.00 49.56 98 ALA A C 1
ATOM 764 O O . ALA A 1 98 ? 11.842 14.850 44.885 1.00 49.56 98 ALA A O 1
ATOM 765 N N . SER A 1 99 ? 12.203 14.426 47.072 1.00 50.97 99 SER A N 1
ATOM 766 C CA . SER A 1 99 ? 13.657 14.277 46.992 1.00 50.97 99 SER A CA 1
ATOM 767 C C . SER A 1 99 ? 14.087 12.953 46.348 1.00 50.97 99 SER A C 1
ATOM 769 O O . SER A 1 99 ? 15.038 12.950 45.573 1.00 50.97 99 SER A O 1
ATOM 771 N N . GLN A 1 100 ? 13.415 11.836 46.652 1.00 54.19 100 GLN A N 1
ATOM 772 C CA . GLN A 1 100 ? 13.765 10.514 46.112 1.00 54.19 100 GLN A CA 1
ATOM 773 C C . GLN A 1 100 ? 13.399 10.378 44.631 1.00 54.19 100 GLN A C 1
ATOM 775 O O . GLN A 1 100 ? 14.229 9.950 43.837 1.00 54.19 100 GLN A O 1
ATOM 780 N N . ILE A 1 101 ? 12.206 10.826 44.233 1.00 51.69 101 ILE A N 1
ATOM 781 C CA . ILE A 1 101 ? 11.763 10.750 42.834 1.00 51.69 101 ILE A CA 1
ATOM 782 C C . ILE A 1 101 ? 12.638 11.639 41.930 1.00 51.69 101 ILE A C 1
ATOM 784 O O . ILE A 1 101 ? 13.024 11.214 40.845 1.00 51.69 101 ILE A O 1
ATOM 788 N N . SER A 1 102 ? 13.026 12.837 42.391 1.00 49.97 102 SER A N 1
ATOM 789 C CA . SER A 1 102 ? 13.951 13.701 41.635 1.00 49.97 102 SER A CA 1
ATOM 790 C C . SER A 1 102 ? 15.336 13.074 41.442 1.00 49.97 102 SER A C 1
ATOM 792 O O . SER A 1 102 ? 15.957 13.304 40.410 1.00 49.97 102 SER A O 1
ATOM 794 N N . GLN A 1 103 ? 15.839 12.289 42.403 1.00 52.69 103 GLN A N 1
ATOM 795 C CA . GLN A 1 103 ? 17.126 11.603 42.246 1.00 52.69 103 GLN A CA 1
ATOM 796 C C . GLN A 1 103 ? 17.026 10.390 41.313 1.00 52.69 103 GLN A C 1
ATOM 798 O O . GLN A 1 103 ? 17.828 10.281 40.393 1.00 52.69 103 GLN A O 1
ATOM 803 N N . GLU A 1 104 ? 16.037 9.513 41.485 1.00 54.12 104 GLU A N 1
ATOM 804 C CA . GLU A 1 104 ? 15.917 8.279 40.686 1.00 54.12 104 GLU A CA 1
ATOM 805 C C . GLU A 1 104 ? 15.668 8.559 39.188 1.00 54.12 104 GLU A C 1
ATOM 807 O O . GLU A 1 104 ? 16.186 7.846 38.327 1.00 54.12 104 GLU A O 1
ATOM 812 N N . VAL A 1 105 ? 14.952 9.646 38.859 1.00 46.66 105 VAL A N 1
ATOM 813 C CA . VAL A 1 105 ? 14.718 10.089 37.468 1.00 46.66 105 VAL A CA 1
ATOM 814 C C . VAL A 1 105 ? 15.981 10.689 36.837 1.00 46.66 105 VAL A C 1
ATOM 816 O O . VAL A 1 105 ? 16.267 10.421 35.673 1.00 46.66 105 VAL A O 1
ATOM 819 N N . MET A 1 106 ? 16.787 11.436 37.600 1.00 43.44 106 MET A N 1
ATOM 820 C CA . MET A 1 106 ? 18.062 11.998 37.124 1.00 43.44 106 MET A CA 1
ATOM 821 C C . MET A 1 106 ? 19.130 10.925 36.846 1.00 43.44 106 MET A C 1
ATOM 823 O O . MET A 1 106 ? 20.053 11.178 36.074 1.00 43.44 106 MET A O 1
ATOM 827 N N . PHE A 1 107 ? 19.005 9.737 37.449 1.00 46.69 107 PHE A N 1
ATOM 828 C CA . PHE A 1 107 ? 19.934 8.611 37.276 1.00 46.69 107 PHE A CA 1
ATOM 829 C C . PHE A 1 107 ? 19.360 7.443 36.450 1.00 46.69 107 PHE A C 1
ATOM 831 O O . PHE A 1 107 ? 20.006 6.403 36.343 1.00 46.69 107 PHE A O 1
ATOM 838 N N . GLY A 1 108 ? 18.190 7.619 35.822 1.00 42.66 108 GLY A N 1
ATOM 839 C CA . GLY A 1 108 ? 17.679 6.709 34.792 1.00 42.66 108 GLY A CA 1
ATOM 840 C C . GLY A 1 108 ? 17.038 5.409 35.287 1.00 42.66 108 GLY A C 1
ATOM 841 O O . GLY A 1 108 ? 17.026 4.438 34.536 1.00 42.66 108 GLY A O 1
ATOM 842 N N . ASN A 1 109 ? 16.500 5.362 36.511 1.00 54.12 109 ASN A N 1
ATOM 843 C CA . ASN A 1 109 ? 15.956 4.130 37.096 1.00 54.12 109 ASN A CA 1
ATOM 844 C C . ASN A 1 109 ? 14.412 4.159 37.190 1.00 54.12 109 ASN A C 1
ATOM 846 O O . ASN A 1 109 ? 13.828 4.458 38.236 1.00 54.12 109 ASN A O 1
ATOM 850 N N . SER A 1 110 ? 13.736 3.895 36.066 1.00 48.34 110 SER A N 1
ATOM 851 C CA . SER A 1 110 ? 12.277 4.057 35.894 1.00 48.34 110 SER A CA 1
ATOM 852 C C . SER A 1 110 ? 11.419 3.118 36.756 1.00 48.34 110 SER A C 1
ATOM 854 O O . SER A 1 110 ? 10.344 3.518 37.209 1.00 48.34 110 SER A O 1
ATOM 856 N N . ASP A 1 111 ? 11.892 1.910 37.059 1.00 51.22 111 ASP A N 1
ATOM 857 C CA . ASP A 1 111 ? 11.148 0.931 37.869 1.00 51.22 111 ASP A CA 1
ATOM 858 C C . ASP A 1 111 ? 11.066 1.316 39.355 1.00 51.22 111 ASP A C 1
ATOM 860 O O . ASP A 1 111 ? 10.045 1.098 40.017 1.00 51.22 111 ASP A O 1
ATOM 864 N N . ASN A 1 112 ? 12.097 1.979 39.881 1.00 52.19 112 ASN A N 1
ATOM 865 C CA . ASN A 1 112 ? 12.065 2.538 41.234 1.00 52.19 112 ASN A CA 1
ATOM 866 C C . ASN A 1 112 ? 11.060 3.692 41.345 1.00 52.19 112 ASN A C 1
ATOM 868 O O . ASN A 1 112 ? 10.362 3.816 42.359 1.00 52.19 112 ASN A O 1
ATOM 872 N N . ALA A 1 113 ? 10.931 4.506 40.293 1.00 51.31 113 ALA A N 1
ATOM 873 C CA . ALA A 1 113 ? 9.941 5.576 40.234 1.00 51.31 113 ALA A CA 1
ATOM 874 C C . ALA A 1 113 ? 8.501 5.023 40.191 1.00 51.31 113 ALA A C 1
ATOM 876 O O . ALA A 1 113 ? 7.651 5.507 40.944 1.00 51.31 113 ALA A O 1
ATOM 877 N N . LYS A 1 114 ? 8.247 3.958 39.405 1.00 53.25 114 LYS A N 1
ATOM 878 C CA . LYS A 1 114 ? 6.956 3.235 39.343 1.00 53.25 114 LYS A CA 1
ATOM 879 C C . LYS A 1 114 ? 6.530 2.710 40.724 1.00 53.25 114 LYS A C 1
ATOM 881 O O . LYS A 1 114 ? 5.430 3.002 41.195 1.00 53.25 114 LYS A O 1
ATOM 886 N N . ASN A 1 115 ? 7.420 1.991 41.408 1.00 56.62 115 ASN A N 1
ATOM 887 C CA . ASN A 1 115 ? 7.135 1.407 42.726 1.00 56.62 115 ASN A CA 1
ATOM 888 C C . ASN A 1 115 ? 6.873 2.472 43.802 1.00 56.62 115 ASN A C 1
ATOM 890 O O . ASN A 1 115 ? 6.022 2.299 44.675 1.00 56.62 115 ASN A O 1
ATOM 894 N N . THR A 1 116 ? 7.576 3.602 43.716 1.00 52.62 116 THR A N 1
ATOM 895 C CA . THR A 1 116 ? 7.398 4.726 44.640 1.00 52.62 116 THR A CA 1
ATOM 896 C C . THR A 1 116 ? 6.062 5.442 44.410 1.00 52.62 116 THR A C 1
ATOM 898 O O . THR A 1 116 ? 5.415 5.821 45.383 1.00 52.62 116 THR A O 1
ATOM 901 N N . ALA A 1 117 ? 5.602 5.581 43.160 1.00 52.53 117 ALA A N 1
ATOM 902 C CA . ALA A 1 117 ? 4.306 6.183 42.827 1.00 52.53 117 ALA A CA 1
ATOM 903 C C . ALA A 1 117 ? 3.108 5.357 43.341 1.00 52.53 117 ALA A C 1
ATOM 905 O O . ALA A 1 117 ? 2.149 5.925 43.870 1.00 52.53 117 ALA A O 1
ATOM 906 N N . ALA A 1 118 ? 3.190 4.024 43.272 1.00 57.75 118 ALA A N 1
ATOM 907 C CA . ALA A 1 118 ? 2.134 3.118 43.735 1.00 57.75 118 ALA A CA 1
ATOM 908 C C . ALA A 1 118 ? 1.846 3.238 45.248 1.00 57.75 118 ALA A C 1
ATOM 910 O O . ALA A 1 118 ? 0.690 3.226 45.672 1.00 57.75 118 ALA A O 1
ATOM 911 N N . LEU A 1 119 ? 2.884 3.435 46.069 1.00 56.38 119 LEU A N 1
ATOM 912 C CA . LEU A 1 119 ? 2.744 3.636 47.521 1.00 56.38 119 LEU A CA 1
ATOM 913 C C . LEU A 1 119 ? 2.005 4.943 47.876 1.00 56.38 119 LEU A C 1
ATOM 915 O O . LEU A 1 119 ? 1.371 5.050 48.934 1.00 56.38 119 LEU A O 1
ATOM 919 N N . ILE A 1 120 ? 2.067 5.949 46.997 1.00 52.72 120 ILE A N 1
ATOM 920 C CA . ILE A 1 120 ? 1.374 7.231 47.183 1.00 52.72 120 ILE A CA 1
ATOM 921 C C . ILE A 1 120 ? -0.097 7.090 46.848 1.00 52.72 120 ILE A C 1
ATOM 923 O O . ILE A 1 120 ? -0.929 7.581 47.605 1.00 52.72 120 ILE A O 1
ATOM 927 N N . ASP A 1 121 ? -0.415 6.420 45.743 1.00 56.19 121 ASP A N 1
ATOM 928 C CA . ASP A 1 121 ? -1.792 6.200 45.311 1.00 56.19 121 ASP A CA 1
ATOM 929 C C . ASP A 1 121 ? -2.615 5.502 46.410 1.00 56.19 121 ASP A C 1
ATOM 931 O O . ASP A 1 121 ? -3.716 5.944 46.748 1.00 56.19 121 ASP A O 1
ATOM 935 N N . GLU A 1 122 ? -2.038 4.499 47.077 1.00 60.22 122 GLU A N 1
ATOM 936 C CA . GLU A 1 122 ? -2.675 3.816 48.209 1.00 60.22 122 GLU A CA 1
ATOM 937 C C . GLU A 1 122 ? -2.877 4.747 49.424 1.00 60.22 122 GLU A C 1
ATOM 939 O O . GLU A 1 122 ? -3.965 4.811 50.011 1.00 60.22 122 GLU A O 1
ATOM 944 N N . SER A 1 123 ? -1.859 5.546 49.760 1.00 56.69 123 SER A N 1
ATOM 945 C CA . SER A 1 123 ? -1.921 6.524 50.855 1.00 56.69 123 SER A CA 1
ATOM 946 C C . SER A 1 123 ? -2.949 7.634 50.584 1.00 56.69 123 SER A C 1
ATOM 948 O O . SER A 1 123 ? -3.690 8.048 51.478 1.00 56.69 123 SER A O 1
ATOM 950 N N . VAL A 1 124 ? -3.045 8.088 49.335 1.00 56.75 124 VAL A N 1
ATOM 951 C CA . VAL A 1 124 ? -3.966 9.122 48.848 1.00 56.75 124 VAL A CA 1
ATOM 952 C C . VAL A 1 124 ? -5.411 8.631 48.837 1.00 56.75 124 VAL A C 1
ATOM 954 O O . VAL A 1 124 ? -6.303 9.335 49.324 1.00 56.75 124 VAL A O 1
ATOM 957 N N . LYS A 1 125 ? -5.655 7.411 48.346 1.00 60.03 125 LYS A N 1
ATOM 958 C CA . LYS A 1 125 ? -6.980 6.769 48.372 1.00 60.03 125 LYS A CA 1
ATOM 959 C C . LYS A 1 125 ? -7.513 6.645 49.799 1.00 60.03 125 LYS A C 1
ATOM 961 O O . LYS A 1 125 ? -8.688 6.933 50.042 1.00 60.03 125 LYS A O 1
ATOM 966 N N . SER A 1 126 ? -6.643 6.305 50.751 1.00 59.75 126 SER A N 1
ATOM 967 C CA . SER A 1 126 ? -6.985 6.228 52.175 1.00 59.75 126 SER A CA 1
ATOM 968 C C . SER A 1 126 ? -7.442 7.584 52.744 1.00 59.75 126 SER A C 1
ATOM 970 O O . SER A 1 126 ? -8.492 7.679 53.385 1.00 59.75 126 SER A O 1
ATOM 972 N N . ILE A 1 127 ? -6.731 8.674 52.426 1.00 55.16 127 ILE A N 1
ATOM 973 C CA . ILE A 1 127 ? -7.088 10.040 52.857 1.00 55.16 127 ILE A CA 1
ATOM 974 C C . ILE A 1 127 ? -8.410 10.496 52.235 1.00 55.16 127 ILE A C 1
ATOM 976 O O . ILE A 1 127 ? -9.259 11.050 52.937 1.00 55.16 127 ILE A O 1
ATOM 980 N N . LYS A 1 128 ? -8.613 10.243 50.934 1.00 55.91 128 LYS A N 1
ATOM 981 C CA . LYS A 1 128 ? -9.854 10.590 50.221 1.00 55.91 128 LYS A CA 1
ATOM 982 C C . LYS A 1 128 ? -11.070 9.950 50.896 1.00 55.91 128 LYS A C 1
ATOM 984 O O . LYS A 1 128 ? -12.065 10.634 51.138 1.00 55.91 128 LYS A O 1
ATOM 989 N N . GLY A 1 129 ? -10.964 8.678 51.285 1.00 59.72 129 GLY A N 1
ATOM 990 C CA . GLY A 1 129 ? -12.011 7.972 52.030 1.00 59.72 129 GLY A CA 1
ATOM 991 C C . GLY A 1 129 ? -12.343 8.619 53.381 1.00 59.72 129 GLY A C 1
ATOM 992 O O . GLY A 1 129 ? -13.516 8.808 53.712 1.00 59.72 129 GLY A O 1
ATOM 993 N N . LEU A 1 130 ? -11.324 9.028 54.142 1.00 56.16 130 LEU A N 1
ATOM 994 C CA . LEU A 1 130 ? -11.503 9.691 55.440 1.00 56.16 130 LEU A CA 1
ATOM 995 C C . LEU A 1 130 ? -12.129 11.090 55.306 1.00 56.16 130 LEU A C 1
ATOM 997 O O . LEU A 1 130 ? -13.009 11.456 56.088 1.00 56.16 130 LEU A O 1
ATOM 1001 N N . VAL A 1 131 ? -11.720 11.857 54.294 1.00 53.94 131 VAL A N 1
ATOM 1002 C CA . VAL A 1 131 ? -12.213 13.216 54.025 1.00 53.94 131 VAL A CA 1
ATOM 1003 C C . VAL A 1 131 ? -13.675 13.214 53.568 1.00 53.94 131 VAL A C 1
ATOM 1005 O O . VAL A 1 131 ? -14.477 13.994 54.086 1.00 53.94 131 VAL A O 1
ATOM 1008 N N . ILE A 1 132 ? -14.048 12.309 52.658 1.00 56.41 132 ILE A N 1
ATOM 1009 C CA . ILE A 1 132 ? -15.438 12.138 52.201 1.00 56.41 132 ILE A CA 1
ATOM 1010 C C . ILE A 1 132 ? -16.344 11.739 53.376 1.00 56.41 132 ILE A C 1
ATOM 1012 O O . ILE A 1 132 ? -17.432 12.293 53.538 1.00 56.41 132 ILE A O 1
ATOM 1016 N N . SER A 1 133 ? -15.872 10.838 54.244 1.00 55.91 133 SER A N 1
ATOM 1017 C CA . SER A 1 133 ? -16.592 10.420 55.454 1.00 55.91 133 SER A CA 1
ATOM 1018 C C . SER A 1 133 ? -16.822 11.583 56.436 1.00 55.91 133 SER A C 1
ATOM 1020 O O . SER A 1 133 ? -17.913 11.732 56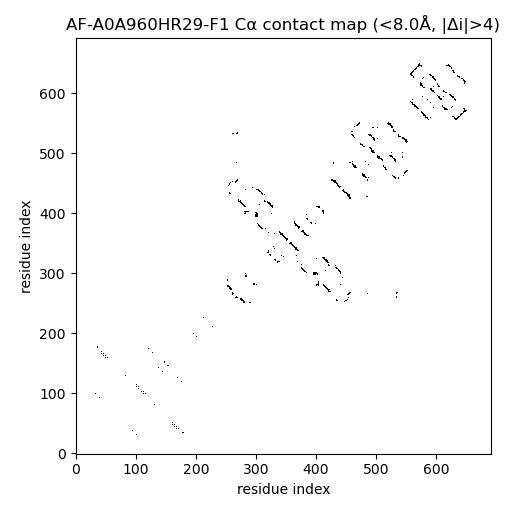.994 1.00 55.91 133 SER A O 1
ATOM 1022 N N . ALA A 1 134 ? -15.833 12.467 56.604 1.00 52.03 134 ALA A N 1
ATOM 1023 C CA . ALA A 1 134 ? -15.945 13.658 57.447 1.00 52.03 134 ALA A CA 1
ATOM 1024 C C . ALA A 1 134 ? -16.916 14.711 56.877 1.00 52.03 134 ALA A C 1
ATOM 1026 O O . ALA A 1 134 ? -17.747 15.249 57.612 1.00 52.03 134 ALA A O 1
ATOM 1027 N N . LEU A 1 135 ? -16.849 14.979 55.568 1.00 52.41 135 LEU A N 1
ATOM 1028 C CA . LEU A 1 135 ? -17.754 15.890 54.853 1.00 52.41 135 LEU A CA 1
ATOM 1029 C C . LEU A 1 135 ? -19.219 15.447 54.962 1.00 52.41 135 LEU A C 1
ATOM 1031 O O . LEU A 1 135 ? -20.084 16.268 55.275 1.00 52.41 135 LEU A O 1
ATOM 1035 N N . ALA A 1 136 ? -19.484 14.153 54.764 1.00 56.44 136 ALA A N 1
ATOM 1036 C CA . ALA A 1 136 ? -20.828 13.584 54.839 1.00 56.44 136 ALA A CA 1
ATOM 1037 C C . ALA A 1 136 ? -21.459 13.753 56.234 1.00 56.44 136 ALA A C 1
ATOM 1039 O O . ALA A 1 136 ? -22.636 14.097 56.345 1.00 56.44 136 ALA A O 1
ATOM 1040 N N . LYS A 1 137 ? -20.670 13.587 57.306 1.00 52.69 137 LYS A N 1
ATOM 1041 C CA . LYS A 1 137 ? -21.132 13.804 58.688 1.00 52.69 137 LYS A CA 1
ATOM 1042 C C . LYS A 1 137 ? -21.447 15.273 58.990 1.00 52.69 137 LYS A C 1
ATOM 1044 O O . LYS A 1 137 ? -22.420 15.556 59.679 1.00 52.69 137 LYS A O 1
ATOM 1049 N N . VAL A 1 138 ? -20.656 16.212 58.467 1.00 51.84 138 VAL A N 1
ATOM 1050 C CA . VAL A 1 138 ? -20.841 17.654 58.722 1.00 51.84 138 VAL A CA 1
ATOM 1051 C C . VAL A 1 138 ? -22.014 18.241 57.926 1.00 51.84 138 VAL A C 1
ATOM 1053 O O . VAL A 1 138 ? -22.733 19.092 58.446 1.00 51.84 138 VAL A O 1
ATOM 1056 N N . GLN A 1 139 ? -22.234 17.792 56.686 1.00 51.84 139 GLN A N 1
ATOM 1057 C CA . GLN A 1 139 ? -23.329 18.284 55.836 1.00 51.84 139 GLN A CA 1
ATOM 1058 C C . GLN A 1 139 ? -24.709 17.718 56.217 1.00 51.84 139 GLN A C 1
ATOM 1060 O O . GLN A 1 139 ? -25.720 18.363 55.943 1.00 51.84 139 GLN A O 1
ATOM 1065 N N . GLY A 1 140 ? -24.767 16.544 56.856 1.00 50.28 140 GLY A N 1
ATOM 1066 C CA . GLY A 1 140 ? -26.022 15.864 57.198 1.00 50.28 140 GLY A CA 1
ATOM 1067 C C . GLY A 1 140 ? -26.682 16.289 58.516 1.00 50.28 140 GLY A C 1
ATOM 1068 O O . GLY A 1 140 ? -27.856 15.981 58.723 1.00 50.28 140 GLY A O 1
ATOM 1069 N N . ASP A 1 141 ? -25.976 16.991 59.409 1.00 49.72 141 ASP A N 1
ATOM 1070 C CA . ASP A 1 141 ? -26.453 17.205 60.780 1.00 49.72 141 ASP A CA 1
ATOM 1071 C C . ASP A 1 141 ? -26.896 18.655 61.063 1.00 49.72 141 ASP A C 1
ATOM 1073 O O . ASP A 1 141 ? -26.114 19.581 61.309 1.00 49.72 141 ASP A O 1
ATOM 1077 N N . THR A 1 142 ? -28.215 18.852 61.074 1.00 51.16 142 THR A N 1
ATOM 1078 C CA . THR A 1 142 ? -28.877 20.146 61.312 1.00 51.16 142 THR A CA 1
ATOM 1079 C C . THR A 1 142 ? -28.682 20.696 62.732 1.00 51.16 142 THR A C 1
ATOM 1081 O O . THR A 1 142 ? -28.893 21.898 62.951 1.00 51.16 142 THR A O 1
ATOM 1084 N N . LYS A 1 143 ? -28.254 19.876 63.704 1.00 49.12 143 LYS A N 1
ATOM 1085 C CA . LYS A 1 143 ? -27.957 20.323 65.076 1.00 49.12 143 LYS A CA 1
ATOM 1086 C C . LYS A 1 143 ? -26.601 21.032 65.176 1.00 49.12 143 LYS A C 1
ATOM 1088 O O . LYS A 1 143 ? -26.495 22.030 65.892 1.00 49.12 143 LYS A O 1
ATOM 1093 N N . LEU A 1 144 ? -25.605 20.619 64.389 1.00 49.22 144 LEU A N 1
ATOM 1094 C CA . LEU A 1 144 ? -24.279 21.258 64.322 1.00 49.22 144 LEU A CA 1
ATOM 1095 C C . LEU A 1 144 ? -24.342 22.685 63.757 1.00 49.22 144 LEU A C 1
ATOM 1097 O O . LEU A 1 144 ? -23.686 23.597 64.267 1.00 49.22 144 LEU A O 1
ATOM 1101 N N . ILE A 1 145 ? -25.211 22.910 62.767 1.00 51.97 145 ILE A N 1
ATOM 1102 C CA . ILE A 1 145 ? -25.492 24.238 62.196 1.00 51.97 145 ILE A CA 1
ATOM 1103 C C . ILE A 1 145 ? -26.114 25.176 63.250 1.00 51.97 145 ILE A C 1
ATOM 1105 O O . ILE A 1 145 ? -25.844 26.380 63.252 1.00 51.97 145 ILE A O 1
ATOM 1109 N N . LYS A 1 146 ? -26.927 24.642 64.175 1.00 49.22 146 LYS A N 1
ATOM 1110 C CA . LYS A 1 146 ? -27.498 25.406 65.300 1.00 49.22 146 LYS A CA 1
ATOM 1111 C C . LYS A 1 146 ? -26.450 25.722 66.371 1.00 49.22 146 LYS A C 1
ATOM 1113 O O . LYS A 1 146 ? -26.383 26.869 66.803 1.00 49.22 146 LYS A O 1
ATOM 1118 N N . LEU A 1 147 ? -25.595 24.764 66.737 1.00 49.34 147 LEU A N 1
ATOM 1119 C CA . LEU A 1 147 ? -24.534 24.946 67.738 1.00 49.34 147 LEU A CA 1
ATOM 1120 C C . LEU A 1 147 ? -23.484 25.987 67.296 1.00 49.34 147 LEU A C 1
ATOM 1122 O O . LEU A 1 147 ? -23.035 26.810 68.096 1.00 49.34 147 LEU A O 1
ATOM 1126 N N . GLY A 1 148 ? -23.146 26.016 66.001 1.00 50.41 148 GLY A N 1
ATOM 1127 C CA . GLY A 1 148 ? -22.241 27.010 65.415 1.00 50.41 148 GLY A CA 1
ATOM 1128 C C . GLY A 1 148 ? -22.763 28.452 65.486 1.00 50.41 148 GLY A C 1
ATOM 1129 O O . GLY A 1 148 ? -21.965 29.380 65.619 1.00 50.41 148 GLY A O 1
ATOM 1130 N N . LYS A 1 149 ? -24.090 28.647 65.479 1.00 50.56 149 LYS A N 1
ATOM 1131 C CA . LYS A 1 149 ? -24.728 29.959 65.695 1.00 50.56 149 LYS A CA 1
ATOM 1132 C C . LYS A 1 149 ? -24.686 30.400 67.164 1.00 50.56 149 LYS A C 1
ATOM 1134 O O . LYS A 1 149 ? -24.636 31.596 67.425 1.00 50.56 149 LYS A O 1
ATOM 1139 N N . THR A 1 150 ? -24.672 29.460 68.111 1.00 47.56 150 THR A N 1
ATOM 1140 C CA . THR A 1 150 ? -24.678 29.741 69.559 1.00 47.56 150 THR A CA 1
ATOM 1141 C C . THR A 1 150 ? -23.317 30.203 70.094 1.00 47.56 150 THR A C 1
ATOM 1143 O O . THR A 1 150 ? -23.279 31.025 71.003 1.00 47.56 150 THR A O 1
ATOM 1146 N N . PHE A 1 151 ? -22.197 29.725 69.534 1.00 50.78 151 PHE A N 1
ATOM 1147 C CA . PHE A 1 151 ? -20.849 29.987 70.078 1.00 50.78 151 PHE A CA 1
ATOM 1148 C C . PHE A 1 151 ? -20.009 31.034 69.328 1.00 50.78 151 PHE A C 1
ATOM 1150 O O . PHE A 1 151 ? -18.859 31.249 69.708 1.00 50.78 151 PHE A O 1
ATOM 1157 N N . GLY A 1 152 ? -20.545 31.691 68.291 1.00 45.50 152 GLY A N 1
ATOM 1158 C CA . GLY A 1 152 ? -19.990 32.896 67.637 1.00 45.50 152 GLY A CA 1
ATOM 1159 C C . GLY A 1 152 ? -18.645 32.767 66.897 1.00 45.50 152 GLY A C 1
ATOM 1160 O O . GLY A 1 152 ? -18.438 33.440 65.897 1.00 45.50 152 GLY A O 1
ATOM 1161 N N . ASN A 1 153 ? -17.757 31.865 67.317 1.00 52.41 153 ASN A N 1
ATOM 1162 C CA . ASN A 1 153 ? -16.382 31.723 66.825 1.00 52.41 153 ASN A CA 1
ATOM 1163 C C . ASN A 1 153 ? -16.081 30.326 66.253 1.00 52.41 153 ASN A C 1
ATOM 1165 O O . ASN A 1 153 ? -14.988 30.087 65.749 1.00 52.41 153 ASN A O 1
ATOM 1169 N N . VAL A 1 154 ? -17.033 29.390 66.328 1.00 52.03 154 VAL A N 1
ATOM 1170 C CA . VAL A 1 154 ? -16.861 28.001 65.858 1.00 52.03 154 VAL A CA 1
ATOM 1171 C C . VAL A 1 154 ? -17.228 27.863 64.379 1.00 52.03 154 VAL A C 1
ATOM 1173 O O . VAL A 1 154 ? -16.545 27.163 63.636 1.00 52.03 154 VAL A O 1
ATOM 1176 N N . LEU A 1 155 ? -18.260 28.580 63.924 1.00 51.06 155 LEU A N 1
ATOM 1177 C CA . LEU A 1 155 ? -18.743 28.514 62.542 1.00 51.06 155 LEU A CA 1
ATOM 1178 C C . LEU A 1 155 ? -17.696 28.967 61.498 1.00 51.06 155 LEU A C 1
ATOM 1180 O O . LEU A 1 155 ? -17.544 28.264 60.500 1.00 51.06 155 LEU A O 1
ATOM 1184 N N . PRO A 1 156 ? -16.909 30.046 61.711 1.00 57.72 156 PRO A N 1
ATOM 1185 C CA . PRO A 1 156 ? -15.849 30.435 60.775 1.00 57.72 156 PRO A CA 1
ATOM 1186 C C . PRO A 1 156 ? -14.703 29.417 60.704 1.00 57.72 156 PRO A C 1
ATOM 1188 O O . PRO A 1 156 ? -14.138 29.207 59.633 1.00 57.72 156 PRO A O 1
ATOM 1191 N N . VAL A 1 157 ? -14.382 28.747 61.818 1.00 55.03 157 VAL A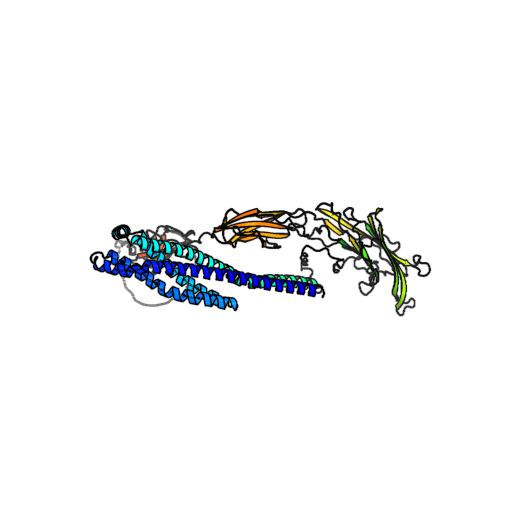 N 1
ATOM 1192 C CA . VAL A 1 157 ? -13.352 27.694 61.873 1.00 55.03 157 VAL A CA 1
ATOM 1193 C C . VAL A 1 157 ? -13.818 26.462 61.100 1.00 55.03 157 VAL A C 1
ATOM 1195 O O . VAL A 1 157 ? -13.082 25.960 60.256 1.00 55.03 157 VAL A O 1
ATOM 1198 N N . VAL A 1 158 ? -15.061 26.021 61.316 1.00 52.62 158 VAL A N 1
ATOM 1199 C CA . VAL A 1 158 ? -15.658 24.893 60.581 1.00 52.62 158 VAL A CA 1
ATOM 1200 C C . VAL A 1 158 ? -15.780 25.214 59.088 1.00 52.62 158 VAL A C 1
ATOM 1202 O O . VAL A 1 158 ? -15.395 24.394 58.262 1.00 52.62 158 VAL A O 1
ATOM 1205 N N . SER A 1 159 ? -16.226 26.421 58.728 1.00 54.38 159 SER A N 1
ATOM 1206 C CA . SER A 1 159 ? -16.311 26.856 57.328 1.00 54.38 159 SER A CA 1
ATOM 1207 C C . SER A 1 159 ? -14.938 26.916 56.652 1.00 54.38 159 SER A C 1
ATOM 1209 O O . SER A 1 159 ? -14.809 26.469 55.519 1.00 54.38 159 SER A O 1
ATOM 1211 N N . SER A 1 160 ? -13.904 27.410 57.343 1.00 59.09 160 SER A N 1
ATOM 1212 C CA . SER A 1 160 ? -12.534 27.461 56.806 1.00 59.09 160 SER A CA 1
ATOM 1213 C C . SER A 1 160 ? -11.960 26.061 56.588 1.00 59.09 160 SER A C 1
ATOM 1215 O O . SER A 1 160 ? -11.292 25.814 55.588 1.00 59.09 160 SER A O 1
ATOM 1217 N N . VAL A 1 161 ? -12.254 25.124 57.494 1.00 55.06 161 VAL A N 1
ATOM 1218 C CA . VAL A 1 161 ? -11.861 23.717 57.350 1.00 55.06 161 VAL A CA 1
ATOM 1219 C C . VAL A 1 161 ? -12.589 23.064 56.171 1.00 55.06 161 VAL A C 1
ATOM 1221 O O . VAL A 1 161 ? -11.945 22.365 55.398 1.00 55.06 161 VAL A O 1
ATOM 1224 N N . ILE A 1 162 ? -13.885 23.336 55.970 1.00 56.28 162 ILE A N 1
ATOM 1225 C CA . ILE A 1 162 ? -14.647 22.842 54.808 1.00 56.28 162 ILE A CA 1
ATOM 1226 C C . ILE A 1 162 ? -14.056 23.368 53.493 1.00 56.28 162 ILE A C 1
ATOM 1228 O O . ILE A 1 162 ? -13.854 22.585 52.568 1.00 56.28 162 ILE A O 1
ATOM 1232 N N . THR A 1 163 ? -13.737 24.663 53.410 1.00 61.69 163 THR A N 1
ATOM 1233 C CA . THR A 1 163 ? -13.135 25.263 52.208 1.00 61.69 163 THR A CA 1
ATOM 1234 C C . THR A 1 163 ? -11.772 24.651 51.893 1.00 61.69 163 THR A C 1
ATOM 1236 O O . THR A 1 163 ? -11.533 24.258 50.754 1.00 61.69 163 THR A O 1
ATOM 1239 N N . VAL A 1 164 ? -10.898 24.503 52.895 1.00 58.62 164 VAL A N 1
ATOM 1240 C CA . VAL A 1 164 ? -9.587 23.863 52.701 1.00 58.62 164 VAL A CA 1
ATOM 1241 C C . VAL A 1 164 ? -9.749 22.408 52.262 1.00 58.62 164 VAL A C 1
ATOM 1243 O O . VAL A 1 164 ? -9.046 21.950 51.368 1.00 58.62 164 VAL A O 1
ATOM 1246 N N . VAL A 1 165 ? -10.711 21.685 52.834 1.00 55.50 165 VAL A N 1
ATOM 1247 C CA . VAL A 1 165 ? -11.010 20.299 52.459 1.00 55.50 165 VAL A CA 1
ATOM 1248 C C . VAL A 1 165 ? -11.501 20.187 51.007 1.00 55.50 165 VAL A C 1
ATOM 1250 O O . VAL A 1 165 ? -11.088 19.274 50.296 1.00 55.50 165 VAL A O 1
ATOM 1253 N N . GLN A 1 166 ? -12.334 21.117 50.535 1.00 61.16 166 GLN A N 1
ATOM 1254 C CA . GLN A 1 166 ? -12.781 21.153 49.137 1.00 61.16 166 GLN A CA 1
ATOM 1255 C C . GLN A 1 166 ? -11.633 21.470 48.169 1.00 61.16 166 GLN A C 1
ATOM 1257 O O . GLN A 1 166 ? -11.540 20.847 47.114 1.00 61.16 166 GLN A O 1
ATOM 1262 N N . GLN A 1 167 ? -10.736 22.388 48.542 1.00 61.03 167 GLN A N 1
ATOM 1263 C CA . GLN A 1 167 ? -9.542 22.718 47.753 1.00 61.03 167 GLN A CA 1
ATOM 1264 C C . GLN A 1 167 ? -8.572 21.537 47.666 1.00 61.03 167 GLN A C 1
ATOM 1266 O O . GLN A 1 167 ? -8.073 21.227 46.588 1.00 61.03 167 GLN A O 1
ATOM 1271 N N . VAL A 1 168 ? -8.365 20.830 48.781 1.00 56.91 168 VAL A N 1
ATOM 1272 C CA . VAL A 1 168 ? -7.596 19.582 48.800 1.00 56.91 168 VAL A CA 1
ATOM 1273 C C . VAL A 1 168 ? -8.257 18.540 47.899 1.00 56.91 168 VAL A C 1
ATOM 1275 O O . VAL A 1 168 ? -7.558 17.917 47.115 1.00 56.91 168 VAL A O 1
ATOM 1278 N N . ASN A 1 169 ? -9.584 18.371 47.937 1.00 57.44 169 ASN A N 1
ATOM 1279 C CA . ASN A 1 169 ? -10.265 17.400 47.075 1.00 57.44 169 ASN A CA 1
ATOM 1280 C C . ASN A 1 169 ? -10.052 17.685 45.574 1.00 57.44 169 ASN A C 1
ATOM 1282 O O . ASN A 1 169 ? -9.782 16.752 44.825 1.00 57.44 169 ASN A O 1
ATOM 1286 N N . GLY A 1 170 ? -10.107 18.954 45.152 1.00 61.78 170 GLY A N 1
ATOM 1287 C CA . GLY A 1 170 ? -9.813 19.347 43.767 1.00 61.78 170 GLY A CA 1
ATOM 1288 C C . GLY A 1 170 ? -8.366 19.055 43.355 1.00 61.78 170 GLY A C 1
ATOM 1289 O O . GLY A 1 170 ? -8.135 18.408 42.338 1.00 61.78 170 GLY A O 1
ATOM 1290 N N . LEU A 1 171 ? -7.394 19.430 44.194 1.00 57.66 171 LEU A N 1
ATOM 1291 C CA . LEU A 1 171 ? -5.976 19.133 43.946 1.00 57.66 171 LEU A CA 1
ATOM 1292 C C . LEU A 1 171 ? -5.680 17.627 43.939 1.00 57.66 171 LEU A C 1
ATOM 1294 O O . LEU A 1 171 ? -4.807 17.177 43.200 1.00 57.66 171 LEU A O 1
ATOM 1298 N N . MET A 1 172 ? -6.412 16.832 44.725 1.00 57.59 172 MET A N 1
ATOM 1299 C CA . MET A 1 172 ? -6.281 15.374 44.709 1.00 57.59 172 MET A CA 1
ATOM 1300 C C . MET A 1 172 ? -6.854 14.743 43.436 1.00 57.59 172 MET A C 1
ATOM 1302 O O . MET A 1 172 ? -6.306 13.747 42.968 1.00 57.59 172 MET A O 1
ATOM 1306 N N . ASP A 1 173 ? -7.910 15.308 42.847 1.00 59.75 173 ASP A N 1
ATOM 1307 C CA . ASP A 1 173 ? -8.409 14.857 41.543 1.00 59.75 173 ASP A CA 1
ATOM 1308 C C . ASP A 1 173 ? -7.410 15.196 40.419 1.00 59.75 173 ASP A C 1
ATOM 1310 O O . ASP A 1 173 ? -7.164 14.364 39.541 1.00 59.75 173 ASP A O 1
ATOM 1314 N N . ASP A 1 174 ? -6.763 16.363 40.476 1.00 58.03 174 ASP A N 1
ATOM 1315 C CA . ASP A 1 174 ? -5.707 16.748 39.527 1.00 58.03 174 ASP A CA 1
ATOM 1316 C C . ASP A 1 174 ? -4.421 15.920 39.706 1.00 58.03 174 ASP A C 1
ATOM 1318 O O . ASP A 1 174 ? -3.776 15.540 38.721 1.00 58.03 174 ASP A O 1
ATOM 1322 N N . TYR A 1 175 ? -4.094 15.541 40.946 1.00 56.66 175 TYR A N 1
ATOM 1323 C CA . TYR A 1 175 ? -3.055 14.559 41.257 1.00 56.66 175 TYR A CA 1
ATOM 1324 C C . TYR A 1 175 ? -3.364 13.195 40.616 1.00 56.66 175 TYR A C 1
ATOM 1326 O O . TYR A 1 175 ? -2.519 12.646 39.910 1.00 56.66 175 TYR A O 1
ATOM 1334 N N . THR A 1 176 ? -4.586 12.668 40.777 1.00 55.41 176 THR A N 1
ATOM 1335 C CA . THR A 1 176 ? -4.999 11.388 40.170 1.00 55.41 176 THR A CA 1
ATOM 1336 C C . THR A 1 176 ? -4.924 11.417 38.640 1.00 55.41 176 THR A C 1
ATOM 1338 O O . THR A 1 176 ? -4.460 10.450 38.038 1.00 55.41 176 THR A O 1
ATOM 1341 N N . LYS A 1 177 ? -5.336 12.513 37.992 1.00 59.53 177 LYS A N 1
ATOM 1342 C CA . LYS A 1 177 ? -5.206 12.670 36.530 1.00 59.53 177 LYS A CA 1
ATOM 1343 C C . LYS A 1 177 ? -3.745 12.678 36.081 1.00 59.53 177 LYS A C 1
ATOM 1345 O O . LYS A 1 177 ? -3.402 12.035 35.094 1.00 59.53 177 LYS A O 1
ATOM 1350 N N . SER A 1 178 ? -2.886 13.371 36.825 1.00 53.00 178 SER A N 1
ATOM 1351 C CA . SER A 1 178 ? -1.456 13.470 36.516 1.00 53.00 178 SER A CA 1
ATOM 1352 C C . SER A 1 178 ? -0.739 12.121 36.667 1.00 53.00 178 SER A C 1
ATOM 1354 O O . SER A 1 178 ? 0.097 11.782 35.835 1.00 53.00 178 SER A O 1
ATOM 1356 N N . VAL A 1 179 ? -1.109 11.311 37.668 1.00 53.94 179 VAL A N 1
ATOM 1357 C CA . VAL A 1 179 ? -0.604 9.933 37.830 1.00 53.94 179 VAL A CA 1
ATOM 1358 C C . VAL A 1 179 ? -1.028 9.045 36.659 1.00 53.94 179 VAL A C 1
ATOM 1360 O O . VAL A 1 179 ? -0.174 8.398 36.064 1.00 53.94 179 VAL A O 1
ATOM 1363 N N . LYS A 1 180 ? -2.305 9.079 36.256 1.00 57.16 180 LYS A N 1
ATOM 1364 C CA . LYS A 1 180 ? -2.791 8.319 35.088 1.00 57.16 180 LYS A CA 1
ATOM 1365 C C . LYS A 1 180 ? -2.089 8.707 33.788 1.00 57.16 180 LYS A C 1
ATOM 1367 O O . LYS A 1 180 ? -1.789 7.850 32.966 1.00 57.16 180 LYS A O 1
ATOM 1372 N N . SER A 1 181 ? -1.803 9.996 33.609 1.00 53.12 181 SER A N 1
ATOM 1373 C CA . SER A 1 181 ? -1.052 10.492 32.455 1.00 53.12 181 SER A CA 1
ATOM 1374 C C . SER A 1 181 ? 0.384 9.9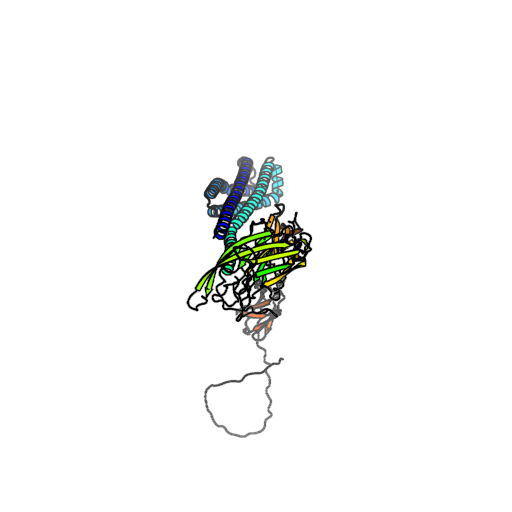48 32.437 1.00 53.12 181 SER A C 1
ATOM 1376 O O . SER A 1 181 ? 0.865 9.532 31.387 1.00 53.12 181 SER A O 1
ATOM 1378 N N . ILE A 1 182 ? 1.043 9.858 33.599 1.00 53.22 182 ILE A N 1
ATOM 1379 C CA . ILE A 1 182 ? 2.364 9.223 33.735 1.00 53.22 182 ILE A CA 1
ATOM 1380 C C . ILE A 1 182 ? 2.288 7.714 33.493 1.00 53.22 182 ILE A C 1
ATOM 1382 O O . ILE A 1 182 ? 3.147 7.184 32.796 1.00 53.22 182 ILE A O 1
ATOM 1386 N N . GLU A 1 183 ? 1.268 7.019 33.996 1.00 55.72 183 GLU A N 1
ATOM 1387 C CA . GLU A 1 183 ? 1.048 5.592 33.714 1.00 55.72 183 GLU A CA 1
ATOM 1388 C C . GLU A 1 183 ? 0.860 5.333 32.212 1.00 55.72 183 GLU A C 1
ATOM 1390 O O . GLU A 1 183 ? 1.476 4.416 31.672 1.00 55.72 183 GLU A O 1
ATOM 1395 N N . ALA A 1 184 ? 0.079 6.167 31.521 1.00 53.06 184 ALA A N 1
ATOM 1396 C CA . ALA A 1 184 ? -0.126 6.081 30.076 1.00 53.06 184 ALA A CA 1
ATOM 1397 C C . ALA A 1 184 ? 1.171 6.343 29.293 1.00 53.06 184 ALA A C 1
ATOM 1399 O O . ALA A 1 184 ? 1.517 5.562 28.407 1.00 53.06 184 ALA A O 1
ATOM 1400 N N . MET A 1 185 ? 1.930 7.382 29.664 1.00 50.69 185 MET A N 1
ATOM 1401 C CA . MET A 1 185 ? 3.239 7.668 29.064 1.00 50.69 185 MET A CA 1
ATOM 1402 C C . MET A 1 185 ? 4.222 6.513 29.294 1.00 50.69 185 MET A C 1
ATOM 1404 O O . MET A 1 185 ? 4.897 6.059 28.375 1.00 50.69 185 MET A O 1
ATOM 1408 N N . THR A 1 186 ? 4.263 5.966 30.506 1.00 52.84 186 THR A N 1
ATOM 1409 C CA . THR A 1 186 ? 5.189 4.881 30.848 1.00 52.84 186 THR A CA 1
ATOM 1410 C C . THR A 1 186 ? 4.810 3.563 30.166 1.00 52.84 186 THR A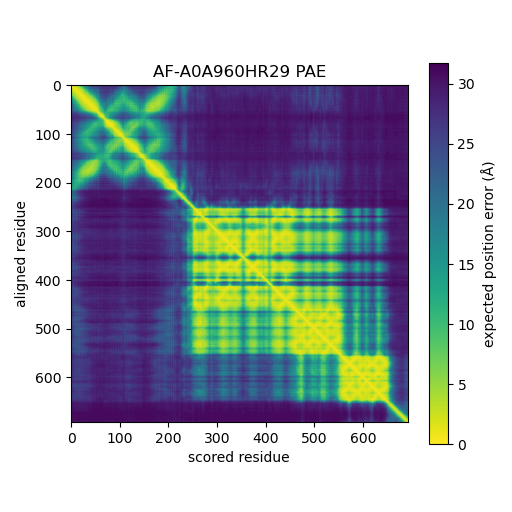 C 1
ATOM 1412 O O . THR A 1 186 ? 5.688 2.817 29.749 1.00 52.84 186 THR A O 1
ATOM 1415 N N . LYS A 1 187 ? 3.512 3.300 29.969 1.00 54.12 187 LYS A N 1
ATOM 1416 C CA . LYS A 1 187 ? 3.022 2.174 29.161 1.00 54.12 187 LYS A CA 1
ATOM 1417 C C . LYS A 1 187 ? 3.372 2.337 27.677 1.00 54.12 187 LYS A C 1
ATOM 1419 O O . LYS A 1 187 ? 3.674 1.352 27.014 1.00 54.12 187 LYS A O 1
ATOM 1424 N N . GLY A 1 188 ? 3.375 3.572 27.169 1.00 47.03 188 GLY A N 1
ATOM 1425 C CA . GLY A 1 188 ? 3.928 3.896 25.852 1.00 47.03 188 GLY A CA 1
ATOM 1426 C C . GLY A 1 188 ? 5.404 3.510 25.755 1.00 47.03 188 GLY A C 1
ATOM 1427 O O . GLY A 1 188 ? 5.783 2.792 24.835 1.00 47.03 188 GLY A O 1
ATOM 1428 N N . LEU A 1 189 ? 6.207 3.879 26.759 1.00 50.19 189 LEU A N 1
ATOM 1429 C CA . LEU A 1 189 ? 7.628 3.521 26.840 1.00 50.19 189 LEU A CA 1
ATOM 1430 C C . LEU A 1 189 ? 7.861 1.998 26.896 1.00 50.19 189 LEU A C 1
ATOM 1432 O O . LEU A 1 189 ? 8.796 1.510 26.272 1.00 50.19 189 LEU A O 1
ATOM 1436 N N . ASP A 1 190 ? 7.001 1.246 27.589 1.00 49.88 190 ASP A N 1
ATOM 1437 C CA . ASP A 1 190 ? 7.087 -0.221 27.682 1.00 49.88 190 ASP A CA 1
ATOM 1438 C C . ASP A 1 190 ? 6.670 -0.922 26.356 1.00 49.88 190 ASP A C 1
ATOM 1440 O O . ASP A 1 190 ? 7.133 -2.025 26.067 1.00 49.88 190 ASP A O 1
ATOM 1444 N N . ASN A 1 191 ? 5.839 -0.279 25.518 1.00 47.22 191 ASN A N 1
ATOM 1445 C CA . ASN A 1 191 ? 5.384 -0.793 24.213 1.00 47.22 191 ASN A CA 1
ATOM 1446 C C . ASN A 1 191 ? 6.291 -0.402 23.029 1.00 47.22 191 ASN A C 1
ATOM 1448 O O . ASN A 1 191 ? 6.205 -1.016 21.965 1.00 47.22 191 ASN A O 1
ATOM 1452 N N . PHE A 1 192 ? 7.160 0.595 23.195 1.00 47.50 192 PHE A N 1
ATOM 1453 C CA . PHE A 1 192 ? 8.051 1.086 22.139 1.00 47.50 192 PHE A CA 1
ATOM 1454 C C . PHE A 1 192 ? 9.150 0.081 21.726 1.00 47.50 192 PHE A C 1
ATOM 1456 O O . PHE A 1 192 ? 9.361 -0.078 20.524 1.00 47.50 192 PHE A O 1
ATOM 1463 N N . PRO A 1 193 ? 9.818 -0.655 22.643 1.00 47.03 193 PRO A N 1
ATOM 1464 C CA . PRO A 1 193 ? 10.813 -1.667 22.273 1.00 47.03 193 PRO A CA 1
ATOM 1465 C C . PRO A 1 193 ? 10.234 -2.866 21.495 1.00 47.03 193 PRO A C 1
ATOM 1467 O O . PRO A 1 193 ? 10.832 -3.232 20.485 1.00 47.03 193 PRO A O 1
ATOM 1470 N N . PRO A 1 194 ? 9.064 -3.443 21.854 1.00 43.88 194 PRO A N 1
ATOM 1471 C CA . PRO A 1 194 ? 8.397 -4.456 21.029 1.00 43.88 194 PRO A CA 1
ATOM 1472 C C . PRO A 1 194 ? 7.945 -3.937 19.658 1.00 43.88 194 PRO A C 1
ATOM 1474 O O . PRO A 1 194 ? 8.048 -4.659 18.670 1.00 43.88 194 PRO A O 1
ATOM 1477 N N . LEU A 1 195 ? 7.467 -2.688 19.574 1.00 39.31 195 LEU A N 1
ATOM 1478 C CA . LEU A 1 195 ? 7.085 -2.054 18.307 1.00 39.31 195 LEU A CA 1
ATOM 1479 C C . LEU A 1 195 ? 8.313 -1.816 17.415 1.00 39.31 195 LEU A C 1
ATOM 1481 O O . LEU A 1 195 ? 8.262 -2.064 16.215 1.00 39.31 195 LEU A O 1
ATOM 1485 N N . TRP A 1 196 ? 9.438 -1.408 18.005 1.00 42.56 196 TRP A N 1
ATOM 1486 C CA . TRP A 1 196 ? 10.730 -1.299 17.333 1.00 42.56 196 TRP A CA 1
ATOM 1487 C C . TRP A 1 196 ? 11.255 -2.663 16.882 1.00 42.56 196 TRP A C 1
ATOM 1489 O O . TRP A 1 196 ? 11.696 -2.787 15.745 1.00 42.56 196 TRP A O 1
ATOM 1499 N N . GLU A 1 197 ? 11.184 -3.704 17.714 1.00 46.19 197 GLU A N 1
ATOM 1500 C CA . GLU A 1 197 ? 11.547 -5.070 17.318 1.00 46.19 197 GLU A CA 1
ATOM 1501 C C . GLU A 1 197 ? 10.646 -5.602 16.199 1.00 46.19 197 GLU A C 1
ATOM 1503 O O . GLU A 1 197 ? 11.148 -6.279 15.300 1.00 46.19 197 GLU A O 1
ATOM 1508 N N . PHE A 1 198 ? 9.355 -5.258 16.218 1.00 40.22 198 PHE A N 1
ATOM 1509 C CA . PHE A 1 198 ? 8.390 -5.586 15.173 1.00 40.22 198 PHE A CA 1
ATOM 1510 C C . PHE A 1 198 ? 8.694 -4.843 13.871 1.00 40.22 198 PHE A C 1
ATOM 1512 O O . PHE A 1 198 ? 8.855 -5.496 12.849 1.00 40.22 198 PHE A O 1
ATOM 1519 N N . LEU A 1 199 ? 8.864 -3.518 13.890 1.00 38.19 199 LEU A N 1
ATOM 1520 C CA . LEU A 1 199 ? 9.176 -2.702 12.707 1.00 38.19 199 LEU A CA 1
ATOM 1521 C C . LEU A 1 199 ? 10.575 -3.003 12.152 1.00 38.19 199 LEU A C 1
ATOM 1523 O O . LEU A 1 199 ? 10.743 -3.166 10.950 1.00 38.19 199 LEU A O 1
ATOM 1527 N N . SER A 1 200 ? 11.573 -3.196 13.017 1.00 41.16 200 SER A N 1
ATOM 1528 C CA . SER A 1 200 ? 12.908 -3.678 12.634 1.00 41.16 200 SER A CA 1
ATOM 1529 C C . SER A 1 200 ? 12.861 -5.126 12.148 1.00 41.16 200 SER A C 1
ATOM 1531 O O . SER A 1 200 ? 13.669 -5.542 11.323 1.00 41.16 200 SER A O 1
ATOM 1533 N N . GLY A 1 201 ? 11.939 -5.936 12.666 1.00 41.62 201 GLY A N 1
ATOM 1534 C CA . GLY A 1 201 ? 11.644 -7.290 12.201 1.00 41.62 201 GLY A CA 1
ATOM 1535 C C . GLY A 1 201 ? 11.004 -7.297 10.815 1.00 41.62 201 GLY A C 1
ATOM 1536 O O . GLY A 1 201 ? 11.439 -8.066 9.965 1.00 41.62 201 GLY A O 1
ATOM 1537 N N . GLN A 1 202 ? 10.053 -6.400 10.558 1.00 39.12 202 GLN A N 1
ATOM 1538 C CA . GLN A 1 202 ? 9.419 -6.168 9.260 1.00 39.12 202 GLN A CA 1
ATOM 1539 C C . GLN A 1 202 ? 10.436 -5.624 8.258 1.00 39.12 202 GLN A C 1
ATOM 1541 O O . GLN A 1 202 ? 10.575 -6.204 7.194 1.00 39.12 202 GLN A O 1
ATOM 1546 N N . ALA A 1 203 ? 11.253 -4.634 8.625 1.00 40.22 203 ALA A N 1
ATOM 1547 C CA . ALA A 1 203 ? 12.338 -4.121 7.789 1.00 40.22 203 ALA A CA 1
ATOM 1548 C C . ALA A 1 203 ? 13.402 -5.192 7.495 1.00 40.22 203 ALA A C 1
ATOM 1550 O O . ALA A 1 203 ? 13.862 -5.307 6.365 1.00 40.22 203 ALA A O 1
ATOM 1551 N N . ARG A 1 204 ? 13.756 -6.041 8.472 1.00 43.97 204 ARG A N 1
ATOM 1552 C CA . ARG A 1 204 ? 14.636 -7.204 8.252 1.00 43.97 204 ARG A CA 1
ATOM 1553 C C . ARG A 1 204 ? 13.980 -8.287 7.404 1.00 43.97 204 ARG A C 1
ATOM 1555 O O . ARG A 1 204 ? 14.691 -8.941 6.657 1.00 43.97 204 ARG A O 1
ATOM 1562 N N . THR A 1 205 ? 12.666 -8.480 7.498 1.00 42.94 205 THR A N 1
ATOM 1563 C CA . THR A 1 205 ? 11.901 -9.447 6.690 1.00 42.94 205 THR A CA 1
ATOM 1564 C C . THR A 1 205 ? 11.736 -8.951 5.259 1.00 42.94 205 THR A C 1
ATOM 1566 O O . THR A 1 205 ? 11.933 -9.720 4.330 1.00 42.94 205 THR A O 1
ATOM 1569 N N . TYR A 1 206 ? 11.475 -7.659 5.082 1.00 38.81 206 TYR A N 1
ATOM 1570 C CA . TYR A 1 206 ? 11.456 -6.941 3.815 1.00 38.81 206 TYR A CA 1
ATOM 1571 C C . TYR A 1 206 ? 12.837 -6.963 3.158 1.00 38.81 206 TYR A C 1
ATOM 1573 O O . TYR A 1 206 ? 12.966 -7.342 2.003 1.00 38.81 206 TYR A O 1
ATOM 1581 N N . TRP A 1 207 ? 13.896 -6.670 3.917 1.00 43.41 207 TRP A N 1
ATOM 1582 C CA . TRP A 1 207 ? 15.277 -6.731 3.440 1.00 43.41 207 TRP A CA 1
ATOM 1583 C C . TRP A 1 207 ? 15.731 -8.158 3.146 1.00 43.41 207 TRP A C 1
ATOM 1585 O O . TRP A 1 207 ? 16.422 -8.395 2.163 1.00 43.41 207 TRP A O 1
ATOM 1595 N N . LYS A 1 208 ? 15.320 -9.131 3.964 1.00 43.88 208 LYS A N 1
ATOM 1596 C CA . LYS A 1 208 ? 15.543 -10.549 3.698 1.00 43.88 208 LYS A CA 1
ATOM 1597 C C . LYS A 1 208 ? 14.786 -10.991 2.453 1.00 43.88 208 LYS A C 1
ATOM 1599 O O . LYS A 1 208 ? 15.381 -11.685 1.657 1.00 43.88 208 LYS A O 1
ATOM 1604 N N . ALA A 1 209 ? 13.546 -10.559 2.238 1.00 41.75 209 ALA A N 1
ATOM 1605 C CA . ALA A 1 209 ? 12.795 -10.838 1.017 1.00 41.75 209 ALA A CA 1
ATOM 1606 C C . ALA A 1 209 ? 13.413 -10.154 -0.213 1.00 41.75 209 ALA A C 1
ATOM 1608 O O . ALA A 1 209 ? 13.447 -10.759 -1.274 1.00 41.75 209 ALA A O 1
ATOM 1609 N N . TYR A 1 210 ? 13.953 -8.943 -0.061 1.00 40.88 210 TYR A N 1
ATOM 1610 C CA . TYR A 1 210 ? 14.672 -8.199 -1.099 1.00 40.88 210 TYR A CA 1
ATOM 1611 C C . TYR A 1 210 ? 16.012 -8.858 -1.460 1.00 40.88 210 TYR A C 1
ATOM 1613 O O . TYR A 1 210 ? 16.312 -9.048 -2.632 1.00 40.88 210 TYR A O 1
ATOM 1621 N N . ILE A 1 211 ? 16.801 -9.274 -0.464 1.00 42.53 211 ILE A N 1
ATOM 1622 C CA . ILE A 1 211 ? 18.041 -10.036 -0.663 1.00 42.53 211 ILE A CA 1
ATOM 1623 C C . ILE A 1 211 ? 17.734 -11.438 -1.195 1.00 42.53 211 ILE A C 1
ATOM 1625 O O . ILE A 1 211 ? 18.375 -11.840 -2.151 1.00 42.53 211 ILE A O 1
ATOM 1629 N N . ASP A 1 212 ? 16.746 -12.149 -0.642 1.00 43.53 212 ASP A N 1
ATOM 1630 C CA . ASP A 1 212 ? 16.315 -13.474 -1.106 1.00 43.53 212 ASP A CA 1
ATOM 1631 C C . ASP A 1 212 ? 15.809 -13.385 -2.566 1.00 43.53 212 ASP A C 1
ATOM 1633 O O . ASP A 1 212 ? 16.113 -14.271 -3.357 1.00 43.53 212 ASP A O 1
ATOM 1637 N N . ALA A 1 213 ? 15.130 -12.296 -2.961 1.00 43.06 213 ALA A N 1
ATOM 1638 C CA . ALA A 1 213 ? 14.741 -12.015 -4.349 1.00 43.06 213 ALA A CA 1
ATOM 1639 C C . ALA A 1 213 ? 15.944 -11.709 -5.260 1.00 43.06 213 ALA A C 1
ATOM 1641 O O . ALA A 1 213 ? 15.983 -12.197 -6.383 1.00 43.06 213 ALA A O 1
ATOM 1642 N N . LEU A 1 214 ? 16.947 -10.972 -4.768 1.00 38.56 214 LEU A N 1
ATOM 1643 C CA . LEU A 1 214 ? 18.205 -10.707 -5.482 1.00 38.56 214 LEU A CA 1
ATOM 1644 C C . LEU A 1 214 ? 19.134 -11.931 -5.563 1.00 38.56 214 LEU A C 1
ATOM 1646 O O . LEU A 1 214 ? 19.977 -11.998 -6.448 1.00 38.56 214 LEU A O 1
ATOM 1650 N N . THR A 1 215 ? 19.029 -12.887 -4.637 1.00 41.78 215 THR A N 1
ATOM 1651 C CA . THR A 1 215 ? 19.856 -14.108 -4.612 1.00 41.78 215 THR A CA 1
ATOM 1652 C C . THR A 1 215 ? 19.164 -15.333 -5.212 1.00 41.78 215 THR A C 1
ATOM 1654 O O . THR A 1 215 ? 19.792 -16.385 -5.306 1.00 41.78 215 THR A O 1
ATOM 1657 N N . ASN A 1 216 ? 17.899 -15.211 -5.628 1.00 39.81 216 ASN A N 1
ATOM 1658 C CA . ASN A 1 216 ? 17.117 -16.292 -6.236 1.00 39.81 216 ASN A CA 1
ATOM 1659 C C . ASN A 1 216 ? 17.444 -16.561 -7.718 1.00 39.81 216 ASN A C 1
ATOM 1661 O O . ASN A 1 216 ? 16.795 -17.405 -8.325 1.00 39.81 216 ASN A O 1
ATOM 1665 N N . GLU A 1 217 ? 18.505 -15.972 -8.273 1.00 42.31 217 GLU A N 1
ATOM 1666 C CA . GLU A 1 217 ? 19.126 -16.407 -9.541 1.00 42.31 217 GLU A CA 1
ATOM 1667 C C . GLU A 1 217 ? 19.778 -17.811 -9.457 1.00 42.31 217 GLU A C 1
ATOM 1669 O O . GLU A 1 217 ? 20.589 -18.171 -10.303 1.00 42.31 217 GLU A O 1
ATOM 1674 N N . LYS A 1 218 ? 19.476 -18.625 -8.430 1.00 38.44 218 LYS A N 1
ATOM 1675 C CA . LYS A 1 218 ? 20.091 -19.951 -8.239 1.00 38.44 218 LYS A CA 1
ATOM 1676 C C . LYS A 1 218 ? 19.179 -21.115 -7.832 1.00 38.44 218 LYS A C 1
ATOM 1678 O O . LYS A 1 218 ? 19.705 -22.160 -7.457 1.00 38.44 218 LYS A O 1
ATOM 1683 N N . GLU A 1 219 ? 17.856 -21.008 -7.944 1.00 37.56 219 GLU A N 1
ATOM 1684 C CA . GLU A 1 219 ? 16.998 -22.210 -7.991 1.00 37.56 219 GLU A CA 1
ATOM 1685 C C . GLU A 1 219 ? 16.337 -22.310 -9.370 1.00 37.56 219 GLU A C 1
ATOM 1687 O O . GLU A 1 219 ? 15.242 -21.808 -9.594 1.00 37.56 219 GLU A O 1
ATOM 1692 N N . GLU A 1 220 ? 17.059 -22.939 -10.295 1.00 42.88 220 GLU A N 1
ATOM 1693 C CA . GLU A 1 220 ? 16.771 -23.020 -11.733 1.00 42.88 220 GLU A CA 1
ATOM 1694 C C . GLU A 1 220 ? 15.765 -24.132 -12.122 1.00 42.88 220 GLU A C 1
ATOM 1696 O O . GLU A 1 220 ? 15.507 -24.325 -13.299 1.00 42.88 220 GLU A O 1
ATOM 1701 N N . ASP A 1 221 ? 15.131 -24.841 -11.173 1.00 47.28 221 ASP A N 1
ATOM 1702 C CA . ASP A 1 221 ? 14.468 -26.129 -11.483 1.00 47.28 221 ASP A CA 1
ATOM 1703 C C . ASP A 1 221 ? 12.989 -26.298 -11.039 1.00 47.28 221 ASP A C 1
ATOM 1705 O O . ASP A 1 221 ? 12.478 -27.419 -11.073 1.00 47.28 221 ASP A O 1
ATOM 1709 N N . ASP A 1 222 ? 12.256 -25.253 -10.624 1.00 49.62 222 ASP A N 1
ATOM 1710 C CA . ASP A 1 222 ? 10.848 -25.407 -10.177 1.00 49.62 222 ASP A CA 1
ATOM 1711 C C . ASP A 1 222 ? 9.848 -24.484 -10.918 1.00 49.62 222 ASP A C 1
ATOM 1713 O O . ASP A 1 222 ? 9.662 -23.330 -10.516 1.00 49.62 222 ASP A O 1
ATOM 1717 N N . PRO A 1 223 ? 9.176 -24.973 -11.982 1.00 50.97 223 PRO A N 1
ATOM 1718 C CA . PRO A 1 223 ? 8.222 -24.198 -12.781 1.00 50.97 223 PRO A CA 1
ATOM 1719 C C . PRO A 1 223 ? 6.874 -23.909 -12.086 1.00 50.97 223 PRO A C 1
ATOM 1721 O O . PRO A 1 223 ? 6.080 -23.144 -12.630 1.00 50.97 223 PRO A O 1
ATOM 1724 N N . ASP A 1 224 ? 6.607 -24.460 -10.893 1.00 49.66 224 ASP A N 1
ATOM 1725 C CA . ASP A 1 224 ? 5.321 -24.302 -10.189 1.00 49.66 224 ASP A CA 1
ATOM 1726 C C . ASP A 1 224 ? 5.332 -23.209 -9.092 1.00 49.66 224 ASP A C 1
ATOM 1728 O O . ASP A 1 224 ? 4.311 -22.963 -8.437 1.00 49.66 224 ASP A O 1
ATOM 1732 N N . LYS A 1 225 ? 6.458 -22.511 -8.868 1.00 42.72 225 LYS A N 1
ATOM 1733 C CA . LYS A 1 225 ? 6.543 -21.414 -7.882 1.00 42.72 225 LYS A CA 1
ATOM 1734 C C . LYS A 1 225 ? 6.309 -20.036 -8.528 1.00 42.72 225 LYS A C 1
ATOM 1736 O O . LYS A 1 225 ? 7.078 -19.636 -9.399 1.00 42.72 225 LYS A O 1
ATOM 1741 N N . PRO A 1 226 ? 5.327 -19.236 -8.064 1.00 39.84 226 PRO A N 1
ATOM 1742 C CA . PRO A 1 226 ? 5.126 -17.882 -8.574 1.00 39.84 226 PRO A CA 1
ATOM 1743 C C . PRO A 1 226 ? 6.290 -16.959 -8.175 1.00 39.84 226 PRO A C 1
ATOM 1745 O O . PRO A 1 226 ? 6.645 -16.860 -6.994 1.00 39.84 226 PRO A O 1
ATOM 1748 N N . LYS A 1 227 ? 6.866 -16.254 -9.159 1.00 41.59 227 LYS A N 1
ATOM 1749 C CA . LYS A 1 227 ? 7.833 -15.166 -8.937 1.00 41.59 227 LYS A CA 1
ATOM 1750 C C . LYS A 1 227 ? 7.154 -14.084 -8.087 1.00 41.59 227 LYS A C 1
ATOM 1752 O O . LYS A 1 227 ? 6.068 -13.622 -8.427 1.00 41.59 227 LYS A O 1
ATOM 1757 N N . ARG A 1 228 ? 7.751 -13.704 -6.952 1.00 38.69 228 ARG A N 1
ATOM 1758 C CA . ARG A 1 228 ? 7.204 -12.627 -6.109 1.00 38.69 228 ARG A CA 1
ATOM 1759 C C . ARG A 1 228 ? 7.530 -11.260 -6.729 1.00 38.69 228 ARG A C 1
ATOM 1761 O O . ARG A 1 228 ? 8.681 -11.075 -7.120 1.00 38.69 228 ARG A O 1
ATOM 1768 N N . PRO A 1 229 ? 6.573 -10.316 -6.795 1.00 38.03 229 PRO A N 1
ATOM 1769 C CA . PRO A 1 229 ? 6.828 -8.969 -7.295 1.00 38.03 229 PRO A CA 1
ATOM 1770 C C . PRO A 1 229 ? 7.801 -8.215 -6.379 1.00 38.03 229 PRO A C 1
ATOM 1772 O O . PRO A 1 229 ? 7.783 -8.390 -5.156 1.00 38.03 229 PRO A O 1
ATOM 1775 N N . LEU A 1 230 ? 8.659 -7.387 -6.981 1.00 34.84 230 LEU A N 1
ATOM 1776 C CA . LEU A 1 230 ? 9.502 -6.444 -6.247 1.00 34.84 230 LEU A CA 1
ATOM 1777 C C . LEU A 1 230 ? 8.611 -5.377 -5.580 1.00 34.84 230 LEU A C 1
ATOM 1779 O O . LEU A 1 230 ? 7.641 -4.934 -6.194 1.00 34.84 230 LEU A O 1
ATOM 1783 N N . PRO A 1 231 ? 8.910 -4.952 -4.342 1.00 33.22 231 PRO A N 1
ATOM 1784 C CA . PRO A 1 231 ? 8.171 -3.874 -3.694 1.00 33.22 231 PRO A CA 1
ATOM 1785 C C . PRO A 1 231 ? 8.502 -2.494 -4.308 1.00 33.22 231 PRO A C 1
ATOM 1787 O O . PRO A 1 231 ? 9.627 -2.300 -4.785 1.00 33.22 231 PRO A O 1
ATOM 1790 N N . PRO A 1 232 ? 7.559 -1.530 -4.284 1.00 34.34 232 PRO A N 1
ATOM 1791 C CA . PRO A 1 232 ? 7.757 -0.194 -4.845 1.00 34.34 232 PRO A CA 1
ATOM 1792 C C . PRO A 1 232 ? 8.805 0.624 -4.066 1.00 34.34 232 PRO A C 1
ATOM 1794 O O . PRO A 1 232 ? 9.031 0.433 -2.870 1.00 34.34 232 PRO A O 1
ATOM 1797 N N . ILE A 1 233 ? 9.483 1.530 -4.777 1.00 33.22 233 ILE A N 1
ATOM 1798 C CA . ILE A 1 233 ? 10.526 2.421 -4.242 1.00 33.22 233 ILE A CA 1
ATOM 1799 C C . ILE A 1 233 ? 9.854 3.635 -3.563 1.00 33.22 233 ILE A C 1
ATOM 1801 O O . ILE A 1 233 ? 8.877 4.142 -4.109 1.00 33.22 233 ILE A O 1
ATOM 1805 N N . PRO A 1 234 ? 10.376 4.163 -2.433 1.00 26.67 234 PRO A N 1
ATOM 1806 C CA . PRO A 1 234 ? 9.810 5.347 -1.783 1.00 26.67 234 PRO A CA 1
ATOM 1807 C C . PRO A 1 234 ? 9.788 6.577 -2.712 1.00 26.67 234 PRO A C 1
ATOM 1809 O O . PRO A 1 234 ? 10.776 6.811 -3.422 1.00 26.67 234 PRO A O 1
ATOM 1812 N N . PRO A 1 235 ? 8.734 7.412 -2.672 1.00 27.53 235 PRO A N 1
ATOM 1813 C CA . PRO A 1 235 ? 8.622 8.573 -3.542 1.00 27.53 235 PRO A CA 1
ATOM 1814 C C . PRO A 1 235 ? 9.542 9.717 -3.087 1.00 27.53 235 PRO A C 1
ATOM 1816 O O . PRO A 1 235 ? 9.656 10.038 -1.903 1.00 27.53 235 PRO A O 1
ATOM 1819 N N . GLY A 1 236 ? 10.169 10.386 -4.060 1.00 29.27 236 GLY A N 1
ATOM 1820 C CA . GLY A 1 236 ? 10.815 11.685 -3.865 1.00 29.27 236 GLY A CA 1
ATOM 1821 C C . GLY A 1 236 ? 12.345 11.677 -3.824 1.00 29.27 236 GLY A C 1
ATOM 1822 O O . GLY A 1 236 ? 12.954 11.819 -2.764 1.00 29.27 236 GLY A O 1
ATOM 1823 N N . ARG A 1 237 ? 12.968 11.648 -5.010 1.00 25.08 237 ARG A N 1
ATOM 1824 C CA . ARG A 1 237 ? 14.091 12.519 -5.430 1.00 25.08 237 ARG A CA 1
ATOM 1825 C C . ARG A 1 237 ? 14.420 12.239 -6.906 1.00 25.08 237 ARG A C 1
ATOM 1827 O O . ARG A 1 237 ? 14.522 11.069 -7.263 1.00 25.08 237 ARG A O 1
ATOM 1834 N N . PRO A 1 238 ? 14.665 13.272 -7.736 1.00 28.59 238 PRO A N 1
ATOM 1835 C CA . PRO A 1 238 ? 15.075 13.089 -9.125 1.00 28.59 238 PRO A CA 1
ATOM 1836 C C . PRO A 1 238 ? 16.450 12.415 -9.145 1.00 28.59 238 PRO A C 1
ATOM 1838 O O . PRO A 1 238 ? 17.454 12.979 -8.691 1.00 28.59 238 PRO A O 1
ATOM 1841 N N . GLY A 1 239 ? 16.481 11.163 -9.589 1.00 27.78 239 GLY A N 1
ATOM 1842 C CA . GLY A 1 239 ? 17.703 10.382 -9.686 1.00 27.78 239 GLY A CA 1
ATOM 1843 C C . GLY A 1 239 ? 18.509 10.797 -10.912 1.00 27.78 239 GLY A C 1
ATOM 1844 O O . GLY A 1 239 ? 18.008 10.769 -12.028 1.00 27.78 239 GLY A O 1
ATOM 1845 N N . LYS A 1 240 ? 19.789 11.131 -10.714 1.00 30.58 240 LYS A N 1
ATOM 1846 C CA . LYS A 1 240 ? 20.812 11.039 -11.772 1.00 30.58 240 LYS A CA 1
ATOM 1847 C C . LYS A 1 240 ? 20.721 9.668 -12.446 1.00 30.58 240 LYS A C 1
ATOM 1849 O O . LYS A 1 240 ? 20.493 8.717 -11.700 1.00 30.58 240 LYS A O 1
ATOM 1854 N N . LYS A 1 241 ? 20.972 9.599 -13.772 1.00 33.31 241 LYS A N 1
ATOM 1855 C CA . LYS A 1 241 ? 21.096 8.377 -14.606 1.00 33.31 241 LYS A CA 1
ATOM 1856 C C . LYS A 1 241 ? 21.087 7.111 -13.745 1.00 33.31 241 LYS A C 1
ATOM 1858 O O . LYS A 1 241 ? 22.128 6.708 -13.219 1.00 33.31 241 LYS A O 1
ATOM 1863 N N . LYS A 1 242 ? 19.893 6.562 -13.505 1.00 37.06 242 LYS A N 1
ATOM 1864 C CA . LYS A 1 242 ? 19.763 5.284 -12.813 1.00 37.06 242 LYS A CA 1
ATOM 1865 C C . LYS A 1 242 ? 20.373 4.261 -13.767 1.00 37.06 242 LYS A C 1
ATOM 1867 O O . LYS A 1 242 ? 19.817 4.021 -14.829 1.00 37.06 242 LYS A O 1
ATOM 1872 N N . ASN A 1 243 ? 21.491 3.644 -13.383 1.00 37.97 243 ASN A N 1
ATOM 1873 C CA . ASN A 1 243 ? 21.742 2.277 -13.826 1.00 37.97 243 ASN A CA 1
ATOM 1874 C C . ASN A 1 243 ? 20.626 1.449 -13.186 1.00 37.97 243 ASN A C 1
ATOM 1876 O O . ASN A 1 243 ? 20.764 0.993 -12.048 1.00 37.97 243 ASN A O 1
ATOM 1880 N N . CYS A 1 244 ? 19.482 1.371 -13.866 1.00 32.97 244 CYS A N 1
ATOM 1881 C CA . CYS A 1 244 ? 18.436 0.406 -13.583 1.00 32.97 244 CYS A CA 1
ATOM 1882 C C . CYS A 1 244 ? 19.102 -0.949 -13.792 1.00 32.97 244 CYS A C 1
ATOM 1884 O O . CYS A 1 244 ? 19.311 -1.350 -14.931 1.00 32.97 244 CYS A O 1
ATOM 1886 N N . GLY A 1 245 ? 19.595 -1.540 -12.696 1.00 28.78 245 GLY A N 1
ATOM 1887 C CA . GLY A 1 245 ? 20.373 -2.773 -12.716 1.00 28.78 245 GLY A CA 1
ATOM 1888 C C . GLY A 1 245 ? 19.735 -3.763 -13.676 1.00 28.78 245 GLY A C 1
ATOM 1889 O O . GLY A 1 245 ? 18.533 -3.998 -13.589 1.00 28.78 245 GLY A O 1
ATOM 1890 N N . GLY A 1 246 ? 20.527 -4.244 -14.633 1.00 42.31 246 GLY A N 1
ATOM 1891 C CA . GLY A 1 246 ? 20.015 -5.100 -15.687 1.00 42.31 246 GLY A CA 1
ATOM 1892 C C . GLY A 1 246 ? 19.317 -6.308 -15.089 1.00 42.31 246 GLY A C 1
ATOM 1893 O O . GLY A 1 246 ? 19.954 -7.023 -14.331 1.00 42.31 246 GLY A O 1
ATOM 1894 N N . VAL A 1 247 ? 18.039 -6.498 -15.423 1.00 32.75 247 VAL A N 1
ATOM 1895 C CA . VAL A 1 247 ? 17.376 -7.804 -15.506 1.00 32.75 247 VAL A CA 1
ATOM 1896 C C . VAL A 1 247 ? 16.159 -7.667 -16.427 1.00 32.75 247 VAL A C 1
ATOM 1898 O O . VAL A 1 247 ? 15.106 -7.189 -16.018 1.00 32.75 247 VAL A O 1
ATOM 1901 N N . ALA A 1 248 ? 16.301 -8.159 -17.650 1.00 31.31 248 ALA A N 1
ATOM 1902 C CA . ALA A 1 248 ? 15.315 -9.018 -18.293 1.00 31.31 248 ALA A CA 1
ATOM 1903 C C . ALA A 1 248 ? 16.124 -9.902 -19.243 1.00 31.31 248 ALA A C 1
ATOM 1905 O O . ALA A 1 248 ? 16.586 -9.442 -20.283 1.00 31.31 248 ALA A O 1
ATOM 1906 N N . VAL A 1 249 ? 16.406 -11.137 -18.825 1.00 30.42 249 VAL A N 1
ATOM 1907 C CA . VAL A 1 249 ? 16.975 -12.139 -19.730 1.00 30.42 249 VAL A CA 1
ATOM 1908 C C . VAL A 1 249 ? 15.846 -12.472 -20.700 1.00 30.42 249 VAL A C 1
ATOM 1910 O O . VAL A 1 249 ? 14.893 -13.162 -20.334 1.00 30.42 249 VAL A O 1
ATOM 1913 N N . SER A 1 250 ? 15.884 -11.845 -21.870 1.00 33.75 250 SER A N 1
ATOM 1914 C CA . SER A 1 250 ? 15.013 -12.185 -22.984 1.00 33.75 250 SER A CA 1
ATOM 1915 C C . SER A 1 250 ? 15.275 -13.644 -23.364 1.00 33.75 250 SER A C 1
ATOM 1917 O O . SER A 1 250 ? 16.426 -14.050 -23.513 1.00 33.75 250 SER A O 1
ATOM 1919 N N . TYR A 1 251 ? 14.210 -14.444 -23.448 1.00 40.41 251 TYR A N 1
ATOM 1920 C CA . TYR A 1 251 ? 14.269 -15.826 -23.942 1.00 40.41 251 TYR A CA 1
ATOM 1921 C C . TYR A 1 251 ? 14.135 -15.889 -25.477 1.00 40.41 251 TYR A C 1
ATOM 1923 O O . TYR A 1 251 ? 14.252 -16.979 -26.038 1.00 40.41 251 TYR A O 1
ATOM 1931 N N . ASP A 1 252 ? 13.843 -14.760 -26.141 1.00 51.00 252 ASP A N 1
ATOM 1932 C CA . ASP A 1 252 ? 13.593 -14.680 -27.582 1.00 51.00 252 ASP A CA 1
ATOM 1933 C C . ASP A 1 252 ? 14.682 -13.844 -28.278 1.00 51.00 252 ASP A C 1
ATOM 1935 O O . ASP A 1 252 ? 14.842 -12.654 -27.995 1.00 51.00 252 ASP A O 1
ATOM 1939 N N . PRO A 1 253 ? 15.454 -14.430 -29.199 1.00 61.62 253 PRO A N 1
ATOM 1940 C CA . PRO A 1 253 ? 16.431 -13.678 -29.961 1.00 61.62 253 PRO A CA 1
ATOM 1941 C C . PRO A 1 253 ? 15.722 -12.666 -30.878 1.00 61.62 253 PRO A C 1
ATOM 1943 O O . PRO A 1 253 ? 15.068 -13.049 -31.850 1.00 61.62 253 PRO A O 1
ATOM 1946 N N . ASN A 1 254 ? 15.935 -11.368 -30.611 1.00 76.81 254 ASN A N 1
ATOM 1947 C CA . ASN A 1 254 ? 15.305 -10.188 -31.243 1.00 76.81 254 ASN A CA 1
ATOM 1948 C C . ASN A 1 254 ? 14.030 -9.666 -30.534 1.00 76.81 254 ASN A C 1
ATOM 1950 O O . ASN A 1 254 ? 12.940 -9.654 -31.109 1.00 76.81 254 ASN A O 1
ATOM 1954 N N . GLU A 1 255 ? 14.182 -9.160 -29.305 1.00 83.12 255 GLU A N 1
ATOM 1955 C CA . GLU A 1 255 ? 13.099 -8.668 -28.436 1.00 83.12 255 GLU A CA 1
ATOM 1956 C C . GLU A 1 255 ? 13.295 -7.186 -28.050 1.00 83.12 255 GLU A C 1
ATOM 1958 O O . GLU A 1 255 ? 14.421 -6.697 -27.935 1.00 83.12 255 GLU A O 1
ATOM 1963 N N . ILE A 1 256 ? 12.196 -6.467 -27.807 1.00 83.12 256 ILE A N 1
ATOM 1964 C CA . ILE A 1 256 ? 12.190 -5.187 -27.096 1.00 83.12 256 ILE A CA 1
ATOM 1965 C C . ILE A 1 256 ? 11.582 -5.357 -25.701 1.00 83.12 256 ILE A C 1
ATOM 1967 O O . ILE A 1 256 ? 10.512 -5.943 -25.522 1.00 83.12 256 ILE A O 1
ATOM 1971 N N . VAL A 1 257 ? 12.255 -4.777 -24.713 1.00 81.88 257 VAL A N 1
ATOM 1972 C CA . VAL A 1 257 ? 11.788 -4.673 -23.332 1.00 81.88 257 VAL A CA 1
ATOM 1973 C C . VAL A 1 257 ? 11.730 -3.200 -22.961 1.00 81.88 257 VAL A C 1
ATOM 1975 O O . VAL A 1 257 ? 12.710 -2.468 -23.116 1.00 81.88 257 VAL A O 1
ATOM 1978 N N . GLY A 1 258 ? 10.570 -2.755 -22.497 1.00 80.44 258 GLY A N 1
ATOM 1979 C CA . GLY A 1 258 ? 10.355 -1.398 -22.010 1.00 80.44 258 GLY A CA 1
ATOM 1980 C C . GLY A 1 258 ? 10.419 -1.296 -20.484 1.00 80.44 258 GLY A C 1
ATOM 1981 O O . GLY A 1 258 ? 10.857 -2.226 -19.798 1.00 80.44 258 GLY A O 1
ATOM 1982 N N . PRO A 1 259 ? 9.987 -0.161 -19.917 1.00 80.75 259 PRO A N 1
ATOM 1983 C CA . PRO A 1 259 ? 9.964 0.026 -18.475 1.00 80.75 259 PRO A CA 1
ATOM 1984 C C . PRO A 1 259 ? 8.995 -0.967 -17.815 1.00 80.75 259 PRO A C 1
ATOM 1986 O O . PRO A 1 259 ? 7.882 -1.205 -18.289 1.00 80.75 259 PRO A O 1
ATOM 1989 N N . VAL A 1 260 ? 9.411 -1.510 -16.672 1.00 76.00 260 VAL A N 1
ATOM 1990 C CA . VAL A 1 260 ? 8.556 -2.372 -15.850 1.00 76.00 260 VAL A CA 1
ATOM 1991 C C . VAL A 1 260 ? 7.473 -1.518 -15.196 1.00 76.00 260 VAL A C 1
ATOM 1993 O O . VAL A 1 260 ? 7.784 -0.602 -14.432 1.00 76.00 260 VAL A O 1
ATOM 1996 N N . GLY A 1 261 ? 6.214 -1.827 -15.493 1.00 72.38 261 GLY A N 1
ATOM 1997 C CA . GLY A 1 261 ? 5.055 -1.178 -14.892 1.00 72.38 261 GLY A CA 1
ATOM 1998 C C . GLY A 1 261 ? 4.435 -1.973 -13.741 1.00 72.38 261 GLY A C 1
ATOM 1999 O O . GLY A 1 261 ? 4.778 -3.129 -13.485 1.00 72.38 261 GLY A O 1
ATOM 2000 N N . TRP A 1 262 ? 3.500 -1.341 -13.034 1.00 73.38 262 TRP A N 1
ATOM 2001 C CA . TRP A 1 262 ? 2.751 -1.931 -11.929 1.00 73.38 262 TRP A CA 1
ATOM 2002 C C . TRP A 1 262 ? 1.590 -2.803 -12.425 1.00 73.38 262 TRP A C 1
ATOM 2004 O O . TRP A 1 262 ? 0.774 -2.373 -13.241 1.00 73.38 262 TRP A O 1
ATOM 2014 N N . GLY A 1 263 ? 1.477 -4.011 -11.868 1.00 75.38 263 GLY A N 1
ATOM 2015 C CA . GLY A 1 263 ? 0.390 -4.948 -12.156 1.00 75.38 263 GLY A CA 1
ATOM 2016 C C . GLY A 1 263 ? 0.432 -5.563 -13.560 1.00 75.38 263 GLY A C 1
ATOM 2017 O O . GLY A 1 263 ? 1.373 -5.367 -14.331 1.00 75.38 263 GLY A O 1
ATOM 2018 N N . ASP A 1 264 ? -0.612 -6.328 -13.879 1.00 78.44 264 ASP A N 1
ATOM 2019 C CA . ASP A 1 264 ? -0.721 -7.056 -15.151 1.00 78.44 264 ASP A CA 1
ATOM 2020 C C . ASP A 1 264 ? -0.826 -6.107 -16.359 1.00 78.44 264 ASP A C 1
ATOM 2022 O O . ASP A 1 264 ? -0.317 -6.416 -17.430 1.00 78.44 264 ASP A O 1
ATOM 2026 N N . ASP A 1 265 ? -1.422 -4.926 -16.163 1.00 79.81 265 ASP A N 1
ATOM 2027 C CA . ASP A 1 265 ? -1.570 -3.880 -17.186 1.00 79.81 265 ASP A CA 1
ATOM 2028 C C . ASP A 1 265 ? -0.313 -2.995 -17.348 1.00 79.81 265 ASP A C 1
ATOM 2030 O O . ASP A 1 265 ? -0.325 -2.051 -18.136 1.00 79.81 265 ASP A O 1
ATOM 2034 N N . GLN A 1 266 ? 0.767 -3.266 -16.601 1.00 82.19 266 GLN A N 1
ATOM 2035 C CA . GLN A 1 266 ? 2.045 -2.545 -16.694 1.00 82.19 266 GLN A CA 1
ATOM 2036 C C . GLN A 1 266 ? 1.902 -1.015 -16.563 1.00 82.19 266 GLN A C 1
ATOM 2038 O O . GLN A 1 266 ? 2.452 -0.251 -17.367 1.00 82.19 266 GLN A O 1
ATOM 2043 N N . TRP A 1 267 ? 1.198 -0.563 -15.520 1.00 83.75 267 TRP A N 1
ATOM 2044 C CA . TRP A 1 267 ? 0.973 0.860 -15.269 1.00 83.75 267 TRP A CA 1
ATOM 2045 C C . TRP A 1 267 ? 2.281 1.613 -14.994 1.00 83.75 267 TRP A C 1
ATOM 2047 O O . TRP A 1 267 ? 3.102 1.170 -14.191 1.00 83.75 267 TRP A O 1
ATOM 2057 N N . LEU A 1 268 ? 2.471 2.772 -15.622 1.00 83.12 268 LEU A N 1
ATOM 2058 C CA . LEU A 1 268 ? 3.647 3.620 -15.445 1.00 83.12 268 LEU A CA 1
ATOM 2059 C C . LEU A 1 268 ? 3.325 4.911 -14.709 1.00 83.12 268 LEU A C 1
ATOM 2061 O O . LEU A 1 268 ? 2.323 5.576 -14.986 1.00 83.12 268 LEU A O 1
ATOM 2065 N N . GLN A 1 269 ? 4.260 5.293 -13.839 1.00 75.38 269 GLN A N 1
ATOM 2066 C CA . GLN A 1 269 ? 4.230 6.571 -13.151 1.00 75.38 269 GLN A CA 1
ATOM 2067 C C . GLN A 1 269 ? 4.488 7.740 -14.124 1.00 75.38 269 GLN A C 1
ATOM 2069 O O . GLN A 1 269 ? 5.315 7.625 -15.036 1.00 75.38 269 GLN A O 1
ATOM 2074 N N . PRO A 1 270 ? 3.870 8.910 -13.900 1.00 61.72 270 PRO A N 1
ATOM 2075 C CA . PRO A 1 270 ? 4.221 10.156 -14.566 1.00 61.72 270 PRO A CA 1
ATOM 2076 C C . PRO A 1 270 ? 5.618 10.655 -14.160 1.00 61.72 270 PRO A C 1
ATOM 2078 O O . PRO A 1 270 ? 5.875 10.852 -12.975 1.00 61.72 270 PRO A O 1
ATOM 2081 N N . GLY A 1 271 ? 6.470 11.002 -15.129 1.00 60.44 271 GLY A N 1
ATOM 2082 C CA . GLY A 1 271 ? 7.632 11.878 -14.889 1.00 60.44 271 GLY A CA 1
ATOM 2083 C C . GLY A 1 271 ? 8.935 11.212 -14.431 1.00 60.44 271 GLY A C 1
ATOM 2084 O O . GLY A 1 271 ? 9.796 11.908 -13.896 1.00 60.44 271 GLY A O 1
ATOM 2085 N N . ASP A 1 272 ? 9.094 9.905 -14.657 1.00 64.06 272 ASP A N 1
ATOM 2086 C CA . ASP A 1 272 ? 10.398 9.229 -14.656 1.00 64.06 272 ASP A CA 1
ATOM 2087 C C . ASP A 1 272 ? 10.804 8.907 -16.109 1.00 64.06 272 ASP A C 1
ATOM 2089 O O . ASP A 1 272 ? 9.959 8.530 -16.922 1.00 64.06 272 ASP A O 1
ATOM 2093 N N . LEU A 1 273 ? 12.099 9.022 -16.441 1.00 71.69 273 LEU A N 1
ATOM 2094 C CA . LEU A 1 273 ? 12.631 8.581 -17.738 1.00 71.69 273 LEU A CA 1
ATOM 2095 C C 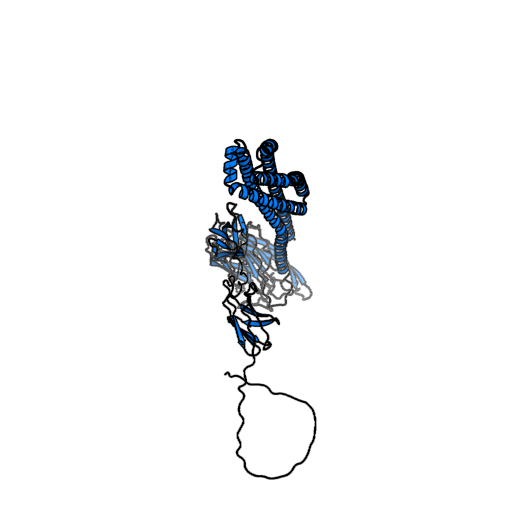. LEU A 1 273 ? 12.374 7.079 -17.920 1.00 71.69 273 LEU A C 1
ATOM 2097 O O . LEU A 1 273 ? 12.930 6.252 -17.190 1.00 71.69 273 LEU A O 1
ATOM 2101 N N . HIS A 1 274 ? 11.562 6.726 -18.913 1.00 81.81 274 HIS A N 1
ATOM 2102 C CA . HIS A 1 274 ? 11.284 5.344 -19.278 1.00 81.81 274 HIS A CA 1
ATOM 2103 C C . HIS A 1 274 ? 12.459 4.774 -20.068 1.00 81.81 274 HIS A C 1
ATOM 2105 O O . HIS A 1 274 ? 12.925 5.394 -21.021 1.00 81.81 274 HIS A O 1
ATOM 2111 N N . PHE A 1 275 ? 12.935 3.598 -19.666 1.00 85.38 275 PHE A N 1
ATOM 2112 C CA . PHE A 1 275 ? 14.047 2.899 -20.302 1.00 85.38 275 PHE A CA 1
ATOM 2113 C C . PHE A 1 275 ? 13.524 1.818 -21.242 1.00 85.38 275 PHE A C 1
ATOM 2115 O O . PHE A 1 275 ? 12.702 1.004 -20.824 1.00 85.38 275 PHE A O 1
ATOM 2122 N N . TYR A 1 276 ? 14.039 1.791 -22.469 1.00 86.25 276 TYR A N 1
ATOM 2123 C CA . TYR A 1 276 ? 13.806 0.701 -23.412 1.00 86.25 276 TYR A CA 1
ATOM 2124 C C . TYR A 1 276 ? 15.136 0.085 -23.827 1.00 86.25 276 TYR A C 1
ATOM 2126 O O . TYR A 1 276 ? 16.104 0.805 -24.088 1.00 86.25 276 TYR A O 1
ATOM 2134 N N . SER A 1 277 ? 15.150 -1.240 -23.923 1.00 89.69 277 SER A N 1
ATOM 2135 C CA . SER A 1 277 ? 16.264 -2.044 -24.408 1.00 89.69 277 SER A CA 1
ATOM 2136 C C . SER A 1 277 ? 15.777 -2.934 -25.539 1.00 89.69 277 SER A C 1
ATOM 2138 O O . SER A 1 277 ? 14.807 -3.673 -25.385 1.00 89.69 277 SER A O 1
ATOM 2140 N N . ILE A 1 278 ? 16.461 -2.867 -26.671 1.00 89.50 278 ILE A N 1
ATOM 2141 C CA . ILE A 1 278 ? 16.245 -3.739 -27.820 1.00 89.50 278 ILE A CA 1
ATOM 2142 C C . ILE A 1 278 ? 17.424 -4.694 -27.855 1.00 89.50 278 ILE A C 1
ATOM 2144 O O . ILE A 1 278 ? 18.556 -4.239 -27.989 1.00 89.50 278 ILE A O 1
ATOM 2148 N N . SER A 1 279 ? 17.166 -5.988 -27.744 1.00 87.06 279 SER A N 1
ATOM 2149 C CA . SER A 1 279 ? 18.164 -7.042 -27.902 1.00 87.06 279 SER A CA 1
ATOM 2150 C C . SER A 1 279 ? 18.031 -7.647 -29.289 1.00 87.06 279 SER A C 1
ATOM 2152 O O . SER A 1 279 ? 16.920 -7.785 -29.793 1.00 87.06 279 SER A O 1
ATOM 2154 N N . PHE A 1 280 ? 19.146 -7.995 -29.923 1.00 86.12 280 PHE A N 1
ATOM 2155 C CA . PHE A 1 280 ? 19.139 -8.571 -31.263 1.00 86.12 280 PHE A CA 1
ATOM 2156 C C . PHE A 1 280 ? 20.238 -9.608 -31.464 1.00 86.12 280 PHE A C 1
ATOM 2158 O O . PHE A 1 280 ? 21.335 -9.486 -30.927 1.00 86.12 280 PHE A O 1
ATOM 2165 N N . GLU A 1 281 ? 19.951 -10.612 -32.284 1.00 82.81 281 GLU A N 1
ATOM 2166 C CA . GLU A 1 281 ? 20.866 -11.701 -32.617 1.00 82.81 281 GLU A CA 1
ATOM 2167 C C . GLU A 1 281 ? 20.760 -12.047 -34.102 1.00 82.81 281 GLU A C 1
ATOM 2169 O O . GLU A 1 281 ? 19.667 -12.104 -34.679 1.00 82.81 281 GLU A O 1
ATOM 2174 N N . ASN A 1 282 ? 21.909 -12.321 -34.719 1.00 81.31 282 ASN A N 1
ATOM 2175 C CA . ASN A 1 282 ? 21.970 -12.800 -36.092 1.00 81.31 282 ASN A CA 1
ATOM 2176 C C . ASN A 1 282 ? 21.623 -14.302 -36.111 1.00 81.31 282 ASN A C 1
ATOM 2178 O O . ASN A 1 282 ? 22.481 -15.155 -35.903 1.00 81.31 282 ASN A O 1
ATOM 2182 N N . LEU A 1 283 ? 20.346 -14.636 -36.288 1.00 77.56 283 LEU A N 1
ATOM 2183 C CA . LEU A 1 283 ? 19.841 -16.013 -36.177 1.00 77.56 283 LEU A CA 1
ATOM 2184 C C . LEU A 1 283 ? 20.510 -16.948 -37.189 1.00 77.56 283 LEU A C 1
ATOM 2186 O O . LEU A 1 283 ? 20.367 -16.727 -38.386 1.00 77.56 283 LEU A O 1
ATOM 2190 N N . GLY A 1 284 ? 21.180 -18.013 -36.752 1.00 74.50 284 GLY A N 1
ATOM 2191 C CA . GLY A 1 284 ? 21.868 -18.969 -37.622 1.00 74.50 284 GLY A CA 1
ATOM 2192 C C . GLY A 1 284 ? 21.354 -20.412 -37.510 1.00 74.50 284 GLY A C 1
ATOM 2193 O O . GLY A 1 284 ? 20.385 -20.716 -36.807 1.00 74.50 284 GLY A O 1
ATOM 2194 N N . PRO A 1 285 ? 21.958 -21.360 -38.251 1.00 69.44 285 PRO A N 1
ATOM 2195 C CA . PRO A 1 285 ? 21.590 -22.768 -38.175 1.00 69.44 285 PRO A CA 1
ATOM 2196 C C . PRO A 1 285 ? 21.847 -23.346 -36.778 1.00 69.44 285 PRO A C 1
ATOM 2198 O O . PRO A 1 285 ? 22.991 -23.570 -36.398 1.00 69.44 285 PRO A O 1
ATOM 2201 N N . GLY A 1 286 ? 20.773 -23.664 -36.053 1.00 65.75 286 GLY A N 1
ATOM 2202 C CA . GLY A 1 286 ? 20.840 -24.227 -34.701 1.00 65.75 286 GLY A CA 1
ATOM 2203 C C . GLY A 1 286 ? 20.191 -23.358 -33.624 1.00 65.75 286 GLY A C 1
ATOM 2204 O O . GLY A 1 286 ? 20.120 -23.816 -32.490 1.00 65.75 286 GLY A O 1
ATOM 2205 N N . SER A 1 287 ? 19.697 -22.158 -33.962 1.00 70.31 287 SER A N 1
ATOM 2206 C CA . SER A 1 287 ? 18.919 -21.330 -33.034 1.00 70.31 287 SER A CA 1
ATOM 2207 C C . SER A 1 287 ? 17.697 -22.099 -32.516 1.00 70.31 287 SER A C 1
ATOM 2209 O O . SER A 1 287 ? 16.911 -22.633 -33.304 1.00 70.31 287 SER A O 1
ATOM 2211 N N . GLU A 1 288 ? 17.546 -22.170 -31.192 1.00 62.44 288 GLU A N 1
ATOM 2212 C CA . GLU A 1 288 ? 16.468 -22.929 -30.539 1.00 62.44 288 GLU A CA 1
ATOM 2213 C C . GLU A 1 288 ? 15.103 -22.230 -30.651 1.00 62.44 288 GLU A C 1
ATOM 2215 O O . GLU A 1 288 ? 14.063 -22.892 -30.694 1.00 62.44 288 GLU A O 1
ATOM 2220 N N . VAL A 1 289 ? 15.115 -20.899 -30.766 1.00 65.75 289 VAL A N 1
ATOM 2221 C CA . VAL A 1 289 ? 13.939 -20.037 -30.917 1.00 65.75 289 VAL A CA 1
ATOM 2222 C C . VAL A 1 289 ? 14.111 -19.212 -32.194 1.00 65.75 289 VAL A C 1
ATOM 2224 O O . VAL A 1 289 ? 15.116 -18.534 -32.374 1.00 65.75 289 VAL A O 1
ATOM 2227 N N . ILE A 1 290 ? 13.159 -19.325 -33.126 1.00 67.00 290 ILE A N 1
ATOM 2228 C CA . ILE A 1 290 ? 13.178 -18.613 -34.413 1.00 67.00 290 ILE A CA 1
ATOM 2229 C C . ILE A 1 290 ? 11.832 -17.891 -34.567 1.00 67.00 290 ILE A C 1
ATOM 2231 O O . ILE A 1 290 ? 10.801 -18.573 -34.659 1.00 67.00 290 ILE A O 1
ATOM 2235 N N . PRO A 1 291 ? 11.809 -16.546 -34.638 1.00 65.81 291 PRO A N 1
ATOM 2236 C CA . PRO A 1 291 ? 10.587 -15.789 -34.864 1.00 65.81 291 PRO A CA 1
ATOM 2237 C C . PRO A 1 291 ? 9.876 -16.213 -36.163 1.00 65.81 291 PRO A C 1
ATOM 2239 O O . PRO A 1 291 ? 10.534 -16.511 -37.170 1.00 65.81 291 PRO A O 1
ATOM 2242 N N . PRO A 1 292 ? 8.530 -16.243 -36.198 1.00 63.44 292 PRO A N 1
ATOM 2243 C CA . PRO A 1 292 ? 7.787 -16.637 -37.391 1.00 63.44 292 PRO A CA 1
ATOM 2244 C C . PRO A 1 292 ? 8.164 -15.799 -38.620 1.00 63.44 292 PRO A C 1
ATOM 2246 O O . PRO A 1 292 ? 7.925 -14.597 -38.666 1.00 63.44 292 PRO A O 1
ATOM 2249 N N . GLY A 1 293 ? 8.711 -16.451 -39.649 1.00 65.75 293 GLY A N 1
ATOM 2250 C CA . GLY A 1 293 ? 9.109 -15.794 -40.900 1.00 65.75 293 GLY A CA 1
ATOM 2251 C C . GLY A 1 293 ? 10.535 -15.236 -40.918 1.00 65.75 293 GLY A C 1
ATOM 2252 O O . GLY A 1 293 ? 10.961 -14.763 -41.971 1.00 65.75 293 GLY A O 1
ATOM 2253 N N . ALA A 1 294 ? 11.291 -15.337 -39.819 1.00 68.69 294 ALA A N 1
ATOM 2254 C CA . ALA A 1 294 ? 12.702 -14.968 -39.803 1.00 68.69 294 ALA A CA 1
ATOM 2255 C C . ALA A 1 294 ? 13.540 -15.932 -40.662 1.00 68.69 294 ALA A C 1
ATOM 2257 O O . ALA A 1 294 ? 13.349 -17.152 -40.642 1.00 68.69 294 ALA A O 1
ATOM 2258 N N . SER A 1 295 ? 14.470 -15.373 -41.438 1.00 75.06 295 SER A N 1
ATOM 2259 C CA . SER A 1 295 ? 15.432 -16.147 -42.229 1.00 75.06 295 SER A CA 1
ATOM 2260 C C . SER A 1 295 ? 16.693 -16.404 -41.412 1.00 75.06 295 SER A C 1
ATOM 2262 O O . SER A 1 295 ? 17.171 -15.503 -40.733 1.00 75.06 295 SER A O 1
ATOM 2264 N N . LEU A 1 296 ? 17.250 -17.613 -41.513 1.00 78.12 296 LEU A N 1
ATOM 2265 C CA . LEU A 1 296 ? 18.519 -17.937 -40.865 1.00 78.12 296 LEU A CA 1
ATOM 2266 C C . LEU A 1 296 ? 19.690 -17.407 -41.696 1.00 78.12 296 LEU A C 1
ATOM 2268 O O . LEU A 1 296 ? 19.827 -17.734 -42.879 1.00 78.12 296 LEU A O 1
ATOM 2272 N N . ALA A 1 297 ? 20.542 -16.613 -41.066 1.00 77.44 297 ALA A N 1
ATOM 2273 C CA . ALA A 1 297 ? 21.802 -16.145 -41.596 1.00 77.44 297 ALA A CA 1
ATOM 2274 C C . ALA A 1 297 ? 22.804 -17.293 -41.718 1.00 77.44 297 ALA A C 1
ATOM 2276 O O . ALA A 1 297 ? 22.958 -18.133 -40.837 1.00 77.44 297 ALA A O 1
ATOM 2277 N N . THR A 1 298 ? 23.526 -17.316 -42.832 1.00 74.88 298 THR A N 1
ATOM 2278 C CA . THR A 1 298 ? 24.599 -18.288 -43.087 1.00 74.88 298 THR A CA 1
ATOM 2279 C C . THR A 1 298 ? 25.988 -17.654 -43.023 1.00 74.88 298 THR A C 1
ATOM 2281 O O . THR A 1 298 ? 26.971 -18.322 -43.330 1.00 74.88 298 THR A O 1
ATOM 2284 N N . ALA A 1 299 ? 26.067 -16.363 -42.690 1.00 74.81 299 ALA A N 1
ATOM 2285 C CA . ALA A 1 299 ? 27.291 -15.574 -42.619 1.00 74.81 299 ALA A CA 1
ATOM 2286 C C . ALA A 1 299 ? 27.163 -14.479 -41.541 1.00 74.81 299 ALA A C 1
ATOM 2288 O O . ALA A 1 299 ? 26.035 -14.082 -41.228 1.00 74.81 299 ALA A O 1
ATOM 2289 N N . PRO A 1 300 ? 28.287 -13.996 -40.979 1.00 79.81 300 PRO A N 1
ATOM 2290 C CA . PRO A 1 300 ? 28.278 -12.853 -40.070 1.00 79.81 300 PRO A CA 1
ATOM 2291 C C . PRO A 1 300 ? 27.629 -11.613 -40.696 1.00 79.81 300 PRO A C 1
ATOM 2293 O O . PRO A 1 300 ? 27.724 -11.419 -41.903 1.00 79.81 300 PRO A O 1
ATOM 2296 N N . ALA A 1 301 ? 26.990 -10.767 -39.887 1.00 83.94 301 ALA A N 1
ATOM 2297 C CA . ALA A 1 301 ? 26.443 -9.500 -40.358 1.00 83.94 301 ALA A CA 1
ATOM 2298 C C . ALA A 1 301 ? 27.538 -8.426 -40.372 1.00 83.94 301 ALA A C 1
ATOM 2300 O O . ALA A 1 301 ? 28.241 -8.229 -39.373 1.00 83.94 301 ALA A O 1
ATOM 2301 N N . ALA A 1 302 ? 27.687 -7.726 -41.496 1.00 86.19 302 ALA A N 1
ATOM 2302 C CA . ALA A 1 302 ? 28.601 -6.588 -41.621 1.00 86.19 302 ALA A CA 1
ATOM 2303 C C . ALA A 1 302 ? 27.925 -5.261 -41.263 1.00 86.19 302 ALA A C 1
ATOM 2305 O O . ALA A 1 302 ? 28.606 -4.299 -40.914 1.00 86.19 302 ALA A O 1
ATOM 2306 N N . THR A 1 303 ? 26.599 -5.209 -41.332 1.00 90.81 303 THR A N 1
ATOM 2307 C CA . THR A 1 303 ? 25.772 -4.061 -40.978 1.00 90.81 303 THR A CA 1
ATOM 2308 C C . THR A 1 303 ? 24.594 -4.514 -40.130 1.00 90.81 303 THR A C 1
ATOM 2310 O O . THR A 1 303 ? 23.876 -5.444 -40.492 1.00 90.81 303 THR A O 1
ATOM 2313 N N . VAL A 1 304 ? 24.352 -3.808 -39.030 1.00 93.31 304 VAL A N 1
ATOM 2314 C CA . VAL A 1 304 ? 23.135 -3.936 -38.228 1.00 93.31 304 VAL A CA 1
ATOM 2315 C C . VAL A 1 304 ? 22.469 -2.576 -38.152 1.00 93.31 304 VAL A C 1
ATOM 2317 O O . VAL A 1 304 ? 23.081 -1.611 -37.693 1.00 93.31 304 VAL A O 1
ATOM 2320 N N . THR A 1 305 ? 21.213 -2.506 -38.584 1.00 96.31 305 THR A N 1
ATOM 2321 C CA . THR A 1 305 ? 20.359 -1.332 -38.398 1.00 96.31 305 THR A CA 1
ATOM 2322 C C . THR A 1 305 ? 19.218 -1.682 -37.460 1.00 96.31 305 THR A C 1
ATOM 2324 O O . THR A 1 305 ? 18.536 -2.683 -37.663 1.00 96.31 305 THR A O 1
ATOM 2327 N N . VAL A 1 306 ? 18.988 -0.838 -36.460 1.00 97.81 306 VAL A N 1
ATOM 2328 C CA . VAL A 1 306 ? 17.825 -0.920 -35.574 1.00 97.81 306 VAL A CA 1
ATOM 2329 C C . VAL A 1 306 ? 17.037 0.373 -35.712 1.00 97.81 306 VAL A C 1
ATOM 2331 O O . VAL A 1 306 ? 17.610 1.458 -35.613 1.00 97.81 306 VAL A O 1
ATOM 2334 N N . SER A 1 307 ? 15.730 0.264 -35.923 1.00 98.12 307 SER A N 1
ATOM 2335 C CA . SER A 1 307 ? 14.810 1.397 -35.997 1.00 98.12 307 SER A CA 1
ATOM 2336 C C . SER A 1 307 ? 13.622 1.158 -35.075 1.00 98.12 307 SER A C 1
ATOM 2338 O O . SER A 1 307 ? 12.947 0.137 -35.174 1.00 98.12 307 SER A O 1
ATOM 2340 N N . LEU A 1 308 ? 13.342 2.121 -34.203 1.00 98.25 308 LEU A N 1
ATOM 2341 C CA . LEU A 1 308 ? 12.193 2.115 -33.305 1.00 98.25 308 LEU A CA 1
ATOM 2342 C C . LEU A 1 308 ? 11.322 3.345 -33.586 1.00 98.25 308 LEU A C 1
ATOM 2344 O O . LEU A 1 308 ? 11.719 4.462 -33.233 1.00 98.25 308 LEU A O 1
ATOM 2348 N N . PRO A 1 309 ? 10.149 3.170 -34.218 1.00 98.25 309 PRO A N 1
ATOM 2349 C CA . PRO A 1 309 ? 9.104 4.184 -34.217 1.00 98.25 309 PRO A CA 1
ATOM 2350 C C . PRO A 1 309 ? 8.706 4.518 -32.774 1.00 98.25 309 PRO A C 1
ATOM 2352 O O . PRO A 1 309 ? 8.485 3.619 -31.965 1.00 98.25 309 PRO A O 1
ATOM 2355 N N . LEU A 1 310 ? 8.643 5.806 -32.447 1.00 97.44 310 LEU A N 1
ATOM 2356 C CA . LEU A 1 310 ? 8.308 6.304 -31.117 1.00 97.44 310 LEU A CA 1
ATOM 2357 C C . LEU A 1 310 ? 6.843 6.738 -31.086 1.00 97.44 310 LEU A C 1
ATOM 2359 O O . LEU A 1 310 ? 6.441 7.615 -31.859 1.00 97.44 310 LEU A O 1
ATOM 2363 N N . ASP A 1 311 ? 6.091 6.150 -30.156 1.00 96.12 311 ASP A N 1
ATOM 2364 C CA . ASP A 1 311 ? 4.687 6.461 -29.881 1.00 96.12 311 ASP A CA 1
ATOM 2365 C C . ASP A 1 311 ? 4.451 7.980 -29.755 1.00 96.12 311 ASP A C 1
ATOM 2367 O O . ASP A 1 311 ? 5.321 8.720 -29.280 1.00 96.12 311 ASP A O 1
ATOM 2371 N N . ASP A 1 312 ? 3.297 8.470 -30.210 1.00 94.88 312 ASP A N 1
ATOM 2372 C CA . ASP A 1 312 ? 2.928 9.890 -30.158 1.00 94.88 312 ASP A CA 1
ATOM 2373 C C . ASP A 1 312 ? 2.844 10.420 -28.717 1.00 94.88 312 ASP A C 1
ATOM 2375 O O . ASP A 1 312 ? 3.084 11.611 -28.486 1.00 94.88 312 ASP A O 1
ATOM 2379 N N . ASP A 1 313 ? 2.604 9.533 -27.751 1.00 93.69 313 ASP A N 1
ATOM 2380 C CA . ASP A 1 313 ? 2.567 9.826 -26.322 1.00 93.69 313 ASP A CA 1
ATOM 2381 C C . ASP A 1 313 ? 3.958 9.853 -25.659 1.00 93.69 313 ASP A C 1
ATOM 2383 O O . ASP A 1 313 ? 4.059 10.022 -24.443 1.00 93.69 313 ASP A O 1
ATOM 2387 N N . LEU A 1 314 ? 5.048 9.778 -26.433 1.00 93.50 314 LEU A N 1
ATOM 2388 C CA . LEU A 1 314 ? 6.423 10.010 -25.967 1.00 93.50 314 LEU A CA 1
ATOM 2389 C C . LEU A 1 314 ? 6.904 11.445 -26.245 1.00 93.50 314 LEU A C 1
ATOM 2391 O O . LEU A 1 314 ? 6.794 11.971 -27.362 1.00 93.50 314 LEU A O 1
ATOM 2395 N N . ASP A 1 315 ? 7.493 12.081 -25.227 1.00 93.06 315 ASP A N 1
ATOM 2396 C CA . ASP A 1 315 ? 8.041 13.435 -25.312 1.00 93.06 315 ASP A CA 1
ATOM 2397 C C . ASP A 1 315 ? 9.482 13.417 -25.836 1.00 93.06 315 ASP A C 1
ATOM 2399 O O . ASP A 1 315 ? 10.456 13.256 -25.097 1.00 93.06 315 ASP A O 1
ATOM 2403 N N . LEU A 1 316 ? 9.624 13.672 -27.137 1.00 94.56 316 LEU A N 1
ATOM 2404 C CA . LEU A 1 316 ? 10.916 13.694 -27.826 1.00 94.56 316 LEU A CA 1
ATOM 2405 C C . LEU A 1 316 ? 11.894 14.761 -27.302 1.00 94.56 316 LEU A C 1
ATOM 2407 O O . LEU A 1 316 ? 13.090 14.685 -27.588 1.00 94.56 316 LEU A O 1
ATOM 2411 N N . THR A 1 317 ? 11.430 15.757 -26.540 1.00 92.75 317 THR A N 1
ATOM 2412 C CA . THR A 1 317 ? 12.324 16.749 -25.918 1.00 92.75 317 THR A CA 1
ATOM 2413 C C . THR A 1 317 ? 13.104 16.174 -24.736 1.00 92.75 317 THR A C 1
ATOM 2415 O O . THR A 1 317 ? 14.176 16.685 -24.415 1.00 92.75 317 THR A O 1
ATOM 2418 N N . THR A 1 318 ? 12.600 15.091 -24.142 1.00 91.88 318 THR A N 1
ATOM 2419 C CA . THR A 1 318 ? 13.235 14.348 -23.042 1.00 91.88 318 THR A CA 1
ATOM 2420 C C . THR A 1 318 ? 14.066 13.161 -23.525 1.00 91.88 318 THR A C 1
ATOM 2422 O O . THR A 1 318 ? 14.741 12.525 -22.723 1.00 91.88 318 THR A O 1
ATOM 2425 N N . PHE A 1 319 ? 14.030 12.862 -24.829 1.00 94.12 319 PHE A N 1
ATOM 2426 C CA . PHE A 1 319 ? 14.724 11.715 -25.401 1.00 94.12 319 PHE A CA 1
ATOM 2427 C C . PHE A 1 319 ? 16.232 11.796 -25.152 1.00 94.12 319 PHE A C 1
ATOM 2429 O O . PHE A 1 319 ? 16.880 12.788 -25.510 1.00 94.12 319 PHE A O 1
ATOM 2436 N N . GLU A 1 320 ? 16.789 10.712 -24.624 1.00 94.06 320 GLU A N 1
ATOM 2437 C CA . GLU A 1 320 ? 18.218 10.470 -24.506 1.00 94.06 320 GLU A CA 1
ATOM 2438 C C . GLU A 1 320 ? 18.571 9.100 -25.091 1.00 94.06 320 GLU A C 1
ATOM 2440 O O . GLU A 1 320 ? 17.930 8.089 -24.812 1.00 94.06 320 GLU A O 1
ATOM 2445 N N . LEU A 1 321 ? 19.645 9.054 -25.871 1.00 92.69 321 LEU A N 1
ATOM 2446 C CA . LEU A 1 321 ? 20.264 7.805 -26.287 1.00 92.69 321 LEU A CA 1
ATOM 2447 C C . LEU A 1 321 ? 20.912 7.121 -25.079 1.00 92.69 321 LEU A C 1
ATOM 2449 O O . LEU A 1 321 ? 21.647 7.756 -24.310 1.00 92.69 321 LEU A O 1
ATOM 2453 N N . GLY A 1 322 ? 20.648 5.825 -24.946 1.00 90.25 322 GLY A N 1
ATOM 2454 C CA . GLY A 1 322 ? 21.417 4.920 -24.109 1.00 90.25 322 GLY A CA 1
ATOM 2455 C C . GLY A 1 322 ? 22.592 4.328 -24.879 1.00 90.25 322 GLY A C 1
ATOM 2456 O O . GLY A 1 322 ? 22.924 4.765 -25.987 1.00 90.25 322 GLY A O 1
ATOM 2457 N N . ASP A 1 323 ? 23.239 3.346 -24.268 1.00 92.62 323 ASP A N 1
ATOM 2458 C CA . ASP A 1 323 ? 24.372 2.681 -24.888 1.00 92.62 323 ASP A CA 1
ATOM 2459 C C . ASP A 1 323 ? 23.886 1.618 -25.877 1.00 92.62 323 ASP A C 1
ATOM 2461 O O . ASP A 1 323 ? 22.735 1.182 -25.867 1.00 92.62 323 ASP A O 1
ATOM 2465 N N . PHE A 1 324 ? 24.768 1.203 -26.772 1.00 93.88 324 PHE A N 1
ATOM 2466 C CA . PHE A 1 324 ? 24.466 0.152 -27.735 1.00 93.88 324 PHE A CA 1
ATOM 2467 C C . PHE A 1 324 ? 25.745 -0.593 -28.086 1.00 93.88 324 PHE A C 1
ATOM 2469 O O . PHE A 1 324 ? 26.853 -0.105 -27.836 1.00 93.88 324 PHE A O 1
ATOM 2476 N N . GLY A 1 325 ? 25.617 -1.785 -28.647 1.00 90.12 325 GLY A N 1
ATOM 2477 C CA . GLY A 1 325 ? 26.776 -2.616 -28.923 1.00 90.12 325 GLY A CA 1
ATOM 2478 C C . GLY A 1 325 ? 26.413 -4.061 -29.188 1.00 90.12 325 GLY A C 1
ATOM 2479 O O . GLY A 1 325 ? 25.279 -4.371 -29.543 1.00 90.12 325 GLY A O 1
ATOM 2480 N N . PHE A 1 326 ? 27.408 -4.926 -29.045 1.00 83.81 326 PHE A N 1
ATOM 2481 C CA . PHE A 1 326 ? 27.278 -6.364 -29.222 1.00 83.81 326 PHE A CA 1
ATOM 2482 C C . PHE A 1 326 ? 28.384 -7.103 -28.471 1.00 83.81 326 PHE A C 1
ATOM 2484 O O . PHE A 1 326 ? 29.509 -6.607 -28.387 1.00 83.81 326 PHE A O 1
ATOM 2491 N N . ALA A 1 327 ? 28.081 -8.297 -27.958 1.00 76.69 327 ALA A N 1
ATOM 2492 C CA . ALA A 1 327 ? 28.995 -9.089 -27.137 1.00 76.69 327 ALA A CA 1
ATOM 2493 C C . ALA A 1 327 ? 29.662 -8.213 -26.048 1.00 76.69 327 ALA A C 1
ATOM 2495 O O . ALA A 1 327 ? 28.978 -7.515 -25.302 1.00 76.69 327 ALA A O 1
ATOM 2496 N N . GLU A 1 328 ? 30.995 -8.197 -25.972 1.00 76.88 328 GLU A N 1
ATOM 2497 C CA . GLU A 1 328 ? 31.745 -7.335 -25.044 1.00 76.88 328 GLU A CA 1
ATOM 2498 C C . GLU A 1 328 ? 31.985 -5.907 -25.579 1.00 76.88 328 GLU A C 1
ATOM 2500 O O . GLU A 1 328 ? 32.458 -5.032 -24.848 1.00 76.88 328 GLU A O 1
ATOM 2505 N N . THR A 1 329 ? 31.661 -5.636 -26.847 1.00 81.56 329 THR A N 1
ATOM 2506 C CA . THR A 1 329 ? 31.843 -4.317 -27.464 1.00 81.56 329 THR A CA 1
ATOM 2507 C C . THR A 1 329 ? 30.681 -3.402 -27.102 1.00 81.56 329 THR A C 1
ATOM 2509 O O . THR A 1 329 ? 29.548 -3.611 -27.533 1.00 81.56 329 THR A O 1
ATOM 2512 N N . ARG A 1 330 ? 30.973 -2.329 -26.360 1.00 88.38 330 ARG A N 1
ATOM 2513 C CA . ARG A 1 330 ? 29.984 -1.343 -25.904 1.00 88.38 330 ARG A CA 1
ATOM 2514 C C . ARG A 1 330 ? 30.352 0.065 -26.358 1.00 88.38 330 ARG A C 1
ATOM 2516 O O . ARG A 1 330 ? 31.420 0.575 -26.021 1.00 88.38 330 ARG A O 1
ATOM 2523 N N . PHE A 1 331 ? 29.452 0.711 -27.091 1.00 90.38 331 PHE A N 1
ATOM 2524 C CA . PHE A 1 331 ? 29.569 2.114 -27.471 1.00 90.38 331 PHE A CA 1
ATOM 2525 C C . PHE A 1 331 ? 28.898 2.979 -26.403 1.00 90.38 331 PHE A C 1
ATOM 2527 O O . PHE A 1 331 ? 27.676 3.107 -26.367 1.00 90.38 331 PHE A O 1
ATOM 2534 N N . GLU A 1 332 ? 29.713 3.553 -25.515 1.00 91.12 332 GLU A N 1
ATOM 2535 C CA . GLU A 1 332 ? 29.231 4.403 -24.425 1.00 91.12 332 GLU A CA 1
ATOM 2536 C C . GLU A 1 332 ? 28.767 5.770 -24.945 1.00 91.12 332 GLU A C 1
ATOM 2538 O O . GLU A 1 332 ? 29.566 6.594 -25.411 1.00 91.12 332 GLU A O 1
ATOM 2543 N N . VAL A 1 333 ? 27.469 6.034 -24.835 1.00 87.50 333 VAL A N 1
ATOM 2544 C CA . VAL A 1 333 ? 26.834 7.277 -25.249 1.00 87.50 333 VAL A CA 1
ATOM 2545 C C . VAL A 1 333 ? 26.758 8.241 -24.056 1.00 87.50 333 VAL A C 1
ATOM 2547 O O . VAL A 1 333 ? 26.141 7.955 -23.022 1.00 87.50 333 VAL A O 1
ATOM 2550 N N . PRO A 1 334 ? 27.360 9.444 -24.158 1.00 86.75 334 PRO A N 1
ATOM 2551 C CA . PRO A 1 334 ? 27.258 10.446 -23.103 1.00 86.75 334 PRO A CA 1
ATOM 2552 C C . PRO A 1 334 ? 25.803 10.824 -22.784 1.00 86.75 334 PRO A C 1
ATOM 2554 O O . PRO A 1 334 ? 24.934 10.802 -23.648 1.00 86.75 334 PRO A O 1
ATOM 2557 N N . ALA A 1 335 ? 25.540 11.227 -21.539 1.00 83.25 335 ALA A N 1
ATOM 2558 C CA . ALA A 1 335 ? 24.212 11.667 -21.096 1.00 83.25 335 ALA A CA 1
ATOM 2559 C C . ALA A 1 335 ? 23.621 12.813 -21.931 1.00 83.25 335 ALA A C 1
ATOM 2561 O O . ALA A 1 335 ? 24.362 13.699 -22.370 1.00 83.25 335 ALA A O 1
ATOM 2562 N N . GLY A 1 336 ? 22.294 12.813 -22.106 1.00 84.38 336 GLY A N 1
ATOM 2563 C CA . GLY A 1 336 ? 21.564 13.874 -22.808 1.00 84.38 336 GLY A CA 1
ATOM 2564 C C . GLY A 1 336 ? 21.812 13.948 -24.317 1.00 84.38 336 GLY A C 1
ATOM 2565 O O . GLY A 1 336 ? 21.528 14.973 -24.939 1.00 84.38 336 GLY A O 1
ATOM 2566 N N . ARG A 1 337 ? 22.408 12.919 -24.931 1.00 89.69 337 ARG A N 1
ATOM 2567 C CA . ARG A 1 337 ? 22.673 12.902 -26.375 1.00 89.69 337 ARG A CA 1
ATOM 2568 C C . ARG A 1 337 ? 21.451 12.405 -27.133 1.00 89.69 337 ARG A C 1
ATOM 2570 O O . ARG A 1 337 ? 20.915 11.361 -26.813 1.00 89.69 337 ARG A O 1
ATOM 2577 N N . GLN A 1 338 ? 21.078 13.116 -28.193 1.00 94.69 338 GLN A N 1
ATOM 2578 C CA . GLN A 1 338 ? 20.067 12.664 -29.163 1.00 94.69 338 GLN A CA 1
ATOM 2579 C C . GLN A 1 338 ? 20.689 12.192 -30.481 1.00 94.69 338 GLN A C 1
ATOM 2581 O O . GLN A 1 338 ? 20.000 11.673 -31.353 1.00 94.69 338 GLN A O 1
ATOM 2586 N N . GLN A 1 339 ? 21.998 12.405 -30.636 1.00 96.69 339 GLN A N 1
ATOM 2587 C CA . GLN A 1 339 ? 22.810 11.935 -31.750 1.00 96.69 339 GLN A CA 1
ATOM 2588 C C . GLN A 1 339 ? 24.192 11.552 -31.223 1.00 96.69 339 GLN A C 1
ATOM 2590 O O . GLN A 1 339 ? 24.771 12.262 -30.389 1.00 96.69 339 GLN A O 1
ATOM 2595 N N . PHE A 1 340 ? 24.724 10.449 -31.725 1.00 97.50 340 PHE A N 1
ATOM 2596 C CA . PHE A 1 340 ? 26.030 9.918 -31.384 1.00 97.50 340 PHE A CA 1
ATOM 2597 C C . PHE A 1 340 ? 26.640 9.219 -32.598 1.00 97.50 340 PHE A C 1
ATOM 2599 O O . PHE A 1 340 ? 25.951 8.526 -33.340 1.00 97.50 340 PHE A O 1
ATOM 2606 N N . GLU A 1 341 ? 27.937 9.412 -32.801 1.00 97.00 341 GLU A N 1
ATOM 2607 C CA . GLU A 1 341 ? 28.705 8.727 -33.834 1.00 97.00 341 GLU A CA 1
ATOM 2608 C C . GLU A 1 341 ? 30.134 8.535 -33.334 1.00 97.00 341 GLU A C 1
ATOM 2610 O O . GLU A 1 341 ? 30.740 9.461 -32.787 1.00 97.00 341 GLU A O 1
ATOM 2615 N N . THR A 1 342 ? 30.659 7.328 -33.509 1.00 94.75 342 THR A N 1
ATOM 2616 C CA . THR A 1 342 ? 32.037 6.977 -33.175 1.00 94.75 342 THR A CA 1
ATOM 2617 C C . THR A 1 342 ? 32.577 5.940 -34.154 1.00 94.75 342 THR A C 1
ATOM 2619 O O . THR A 1 342 ? 31.824 5.262 -34.857 1.00 94.75 342 THR A O 1
ATOM 2622 N N . SER A 1 343 ? 33.898 5.810 -34.191 1.00 90.31 343 SER A N 1
ATOM 2623 C CA . SER A 1 343 ? 34.575 4.709 -34.865 1.00 90.31 343 SER A CA 1
ATOM 2624 C C . SER A 1 343 ? 35.465 3.994 -33.862 1.00 90.31 343 SER A C 1
ATOM 2626 O O . SER A 1 343 ? 36.160 4.647 -33.083 1.00 90.31 343 SER A O 1
ATOM 2628 N N . SER A 1 344 ? 35.427 2.666 -33.872 1.00 86.00 344 SER A N 1
ATOM 2629 C CA . SER A 1 344 ? 36.212 1.826 -32.969 1.00 86.00 344 SER A CA 1
ATOM 2630 C C . SER A 1 344 ? 36.845 0.680 -33.735 1.00 86.00 344 SER A C 1
ATOM 2632 O O . SER A 1 344 ? 36.270 0.182 -34.699 1.00 86.00 344 SER A O 1
ATOM 2634 N N . THR A 1 345 ? 38.012 0.246 -33.279 1.00 84.50 345 THR A N 1
ATOM 2635 C CA . THR A 1 345 ? 38.614 -1.010 -33.720 1.00 84.50 345 THR A CA 1
ATOM 2636 C C . THR A 1 345 ? 38.251 -2.092 -32.712 1.00 84.50 345 THR A C 1
ATOM 2638 O O . THR A 1 345 ? 38.378 -1.864 -31.508 1.00 84.50 345 THR A O 1
ATOM 2641 N N . VAL A 1 346 ? 37.765 -3.232 -33.193 1.00 75.81 346 VAL A N 1
ATOM 2642 C CA . VAL A 1 346 ? 37.411 -4.405 -32.387 1.00 75.81 346 VAL A CA 1
ATOM 2643 C C . VAL A 1 346 ? 38.245 -5.574 -32.882 1.00 75.81 346 VAL A C 1
ATOM 2645 O O . VAL A 1 346 ? 38.210 -5.892 -34.067 1.00 75.81 346 VAL A O 1
ATOM 2648 N N . THR A 1 347 ? 38.992 -6.202 -31.983 1.00 74.38 347 THR A N 1
ATOM 2649 C CA . THR A 1 347 ? 39.755 -7.412 -32.290 1.00 74.38 347 THR A CA 1
ATOM 2650 C C . THR A 1 347 ? 38.851 -8.624 -32.092 1.00 74.38 347 THR A C 1
ATOM 2652 O O . THR A 1 347 ? 38.253 -8.775 -31.027 1.00 74.38 347 THR A O 1
ATOM 2655 N N . MET A 1 348 ? 38.731 -9.474 -33.109 1.00 65.12 348 MET A N 1
ATOM 2656 C CA . MET A 1 348 ? 37.932 -10.702 -33.065 1.00 65.12 348 MET A CA 1
ATOM 2657 C C . MET A 1 348 ? 38.795 -11.918 -33.380 1.00 65.12 348 MET A C 1
ATOM 2659 O O . MET A 1 348 ? 39.614 -11.877 -34.292 1.00 65.12 348 MET A O 1
ATO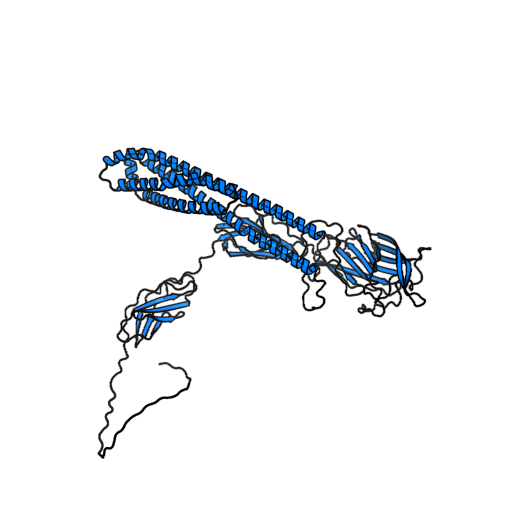M 2663 N N . GLU A 1 349 ? 38.581 -13.019 -32.662 1.00 64.62 349 GLU A N 1
ATOM 2664 C CA . GLU A 1 349 ? 39.180 -14.308 -33.005 1.00 64.62 349 GLU A CA 1
ATOM 2665 C C . GLU A 1 349 ? 38.325 -15.019 -34.064 1.00 64.62 349 GLU A C 1
ATOM 2667 O O . GLU A 1 349 ? 37.198 -15.436 -33.796 1.00 64.62 349 GLU A O 1
ATOM 2672 N N . LEU A 1 350 ? 38.864 -15.180 -35.272 1.00 58.69 350 LEU A N 1
ATOM 2673 C CA . LEU A 1 350 ? 38.242 -15.941 -36.357 1.00 58.69 350 LEU A CA 1
ATOM 2674 C C . LEU A 1 350 ? 38.958 -17.284 -36.539 1.00 58.69 350 LEU A C 1
ATOM 2676 O O . LEU A 1 350 ? 40.154 -17.397 -36.290 1.00 58.69 350 LEU A O 1
ATOM 2680 N N . GLN A 1 351 ? 38.255 -18.329 -36.988 1.00 55.09 351 GLN A N 1
ATOM 2681 C CA . GLN A 1 351 ? 38.921 -19.588 -37.352 1.00 55.09 351 GLN A CA 1
ATOM 2682 C C . GLN A 1 351 ? 39.846 -19.376 -38.555 1.00 55.09 351 GLN A C 1
ATOM 2684 O O . GLN A 1 351 ? 39.448 -18.766 -39.549 1.00 55.09 351 GLN A O 1
ATOM 2689 N N . SER A 1 352 ? 41.069 -19.907 -38.480 1.00 54.50 352 SER A N 1
ATOM 2690 C CA . SER A 1 352 ? 42.037 -19.762 -39.565 1.00 54.50 352 SER A CA 1
ATOM 2691 C C . SER A 1 352 ? 41.546 -20.460 -40.841 1.00 54.50 352 SER A C 1
ATOM 2693 O O . SER A 1 352 ? 41.048 -21.589 -40.816 1.00 54.50 352 SER A O 1
ATOM 2695 N N . PHE A 1 353 ? 41.729 -19.803 -41.990 1.00 46.41 353 PHE A N 1
ATOM 2696 C CA . PHE A 1 353 ? 41.344 -20.339 -43.305 1.00 46.41 353 PHE A CA 1
ATOM 2697 C C . PHE A 1 353 ? 42.072 -21.654 -43.662 1.00 46.41 353 PHE A C 1
ATOM 2699 O O . PHE A 1 353 ? 41.609 -22.405 -44.521 1.00 46.41 353 PHE A O 1
ATOM 2706 N N . GLU A 1 354 ? 43.207 -21.939 -43.008 1.00 54.38 354 GLU A N 1
ATOM 2707 C CA . GLU A 1 354 ? 44.019 -23.150 -43.205 1.00 54.38 354 GLU A CA 1
ATOM 2708 C C . GLU A 1 354 ? 43.668 -24.301 -42.238 1.00 54.38 354 GLU A C 1
ATOM 2710 O O . GLU A 1 354 ? 44.252 -25.381 -42.334 1.00 54.38 354 GLU A O 1
ATOM 2715 N N . GLY A 1 355 ? 42.671 -24.123 -41.363 1.00 49.31 355 GLY A N 1
ATOM 2716 C CA . GLY A 1 355 ? 42.042 -25.213 -40.609 1.00 49.31 355 GLY A CA 1
ATOM 2717 C C . GLY A 1 355 ? 42.747 -25.654 -39.321 1.00 49.31 355 GLY A C 1
ATOM 2718 O O . GLY A 1 355 ? 42.301 -26.622 -38.705 1.00 49.31 355 GLY A O 1
ATOM 2719 N N . GLU A 1 356 ? 43.793 -24.956 -38.871 1.00 48.38 356 GLU A N 1
ATOM 2720 C CA . GLU A 1 356 ? 44.369 -25.129 -37.529 1.00 48.38 356 GLU A CA 1
ATOM 2721 C C . GLU A 1 356 ? 44.534 -23.759 -36.837 1.00 48.38 356 GLU A C 1
ATOM 2723 O O . GLU A 1 356 ? 45.304 -22.914 -37.292 1.00 48.38 356 GLU A O 1
ATOM 2728 N N . GLY A 1 357 ? 43.806 -23.530 -35.734 1.00 58.00 357 GLY A N 1
ATOM 2729 C CA . GLY A 1 357 ? 43.926 -22.342 -34.866 1.00 58.00 357 GLY A CA 1
ATOM 2730 C C . GLY A 1 357 ? 42.898 -21.218 -35.091 1.00 58.00 357 GLY A C 1
ATOM 2731 O O . GLY A 1 357 ? 42.108 -21.256 -36.035 1.00 58.00 357 GLY A O 1
ATOM 2732 N N . THR A 1 358 ? 42.907 -20.227 -34.193 1.00 59.19 358 THR A N 1
ATOM 2733 C CA . THR A 1 358 ? 42.214 -18.937 -34.344 1.00 59.19 358 THR A CA 1
ATOM 2734 C C . THR A 1 358 ? 43.217 -17.851 -34.750 1.00 59.19 358 THR A C 1
ATOM 2736 O O . THR A 1 358 ? 44.388 -17.905 -34.369 1.00 59.19 358 THR A O 1
ATOM 2739 N N . GLU A 1 359 ? 42.783 -16.894 -35.567 1.00 62.66 359 GLU A N 1
ATOM 2740 C CA . GLU A 1 359 ? 43.529 -15.695 -35.949 1.00 62.66 359 GLU A CA 1
ATOM 2741 C C . GLU A 1 359 ? 42.799 -14.466 -35.395 1.00 62.66 359 GLU A C 1
ATOM 2743 O O . GLU A 1 359 ? 41.588 -14.331 -35.566 1.00 62.66 359 GLU A O 1
ATOM 2748 N N . GLU A 1 360 ? 43.530 -13.586 -34.710 1.00 68.31 360 GLU A N 1
ATOM 2749 C CA . GLU A 1 360 ? 43.008 -12.292 -34.269 1.00 68.31 360 GLU A CA 1
ATOM 2750 C C . GLU A 1 360 ? 42.960 -11.332 -35.461 1.00 68.31 360 GLU A C 1
ATOM 2752 O O . GLU A 1 360 ? 43.983 -11.035 -36.083 1.00 68.31 360 GLU A O 1
ATOM 2757 N N . VAL A 1 361 ? 41.767 -10.835 -35.774 1.00 68.50 361 VAL A N 1
ATOM 2758 C CA . VAL A 1 361 ? 41.526 -9.874 -36.849 1.00 68.50 361 VAL A CA 1
ATOM 2759 C C . VAL A 1 361 ? 40.979 -8.583 -36.256 1.00 68.50 361 VAL A C 1
ATOM 2761 O O . VAL A 1 361 ? 39.975 -8.585 -35.546 1.00 68.50 361 VAL A O 1
ATOM 2764 N N . ASP A 1 362 ? 41.630 -7.467 -36.578 1.00 77.69 362 ASP A N 1
ATOM 2765 C CA . ASP A 1 362 ? 41.163 -6.131 -36.216 1.00 77.69 362 ASP A CA 1
ATOM 2766 C C . ASP A 1 362 ? 40.111 -5.646 -37.222 1.00 77.69 362 ASP A C 1
ATOM 2768 O O . ASP A 1 362 ? 40.414 -5.339 -38.379 1.00 77.69 362 ASP A O 1
ATOM 2772 N N . LEU A 1 363 ? 38.866 -5.531 -36.769 1.00 80.31 363 LEU A N 1
ATOM 2773 C CA . LEU A 1 363 ? 37.756 -4.960 -37.523 1.00 80.31 363 LEU A CA 1
ATOM 2774 C C . LEU A 1 363 ? 37.591 -3.480 -37.182 1.00 80.31 363 LEU A C 1
ATOM 2776 O O . LEU A 1 363 ? 37.652 -3.087 -36.020 1.00 80.31 363 LEU A O 1
ATOM 2780 N N . SER A 1 364 ? 37.351 -2.641 -38.190 1.00 87.12 364 SER A N 1
ATOM 2781 C CA . SER A 1 364 ? 37.046 -1.220 -37.988 1.00 87.12 364 SER A CA 1
ATOM 2782 C C . SER A 1 364 ? 35.550 -0.987 -38.125 1.00 87.12 364 SER A C 1
ATOM 2784 O O . SER A 1 364 ? 34.982 -1.200 -39.189 1.00 87.12 364 SER A O 1
ATOM 2786 N N . LEU A 1 365 ? 34.909 -0.545 -37.048 1.00 90.44 365 LEU A N 1
ATOM 2787 C CA . LEU A 1 365 ? 33.469 -0.334 -36.982 1.00 90.44 365 LEU A CA 1
ATOM 2788 C C . LEU A 1 365 ? 33.146 1.152 -36.928 1.00 90.44 365 LEU A C 1
ATOM 2790 O O . LEU A 1 365 ? 33.806 1.921 -36.221 1.00 90.44 365 LEU A O 1
ATOM 2794 N N . ARG A 1 366 ? 32.076 1.544 -37.615 1.00 93.44 366 ARG A N 1
ATOM 2795 C CA . ARG A 1 366 ? 31.378 2.804 -37.381 1.00 93.44 366 ARG A CA 1
ATOM 2796 C C . ARG A 1 366 ? 30.075 2.513 -36.653 1.00 93.44 366 ARG A C 1
ATOM 2798 O O . ARG A 1 366 ? 29.276 1.698 -37.095 1.00 93.44 366 ARG A O 1
ATOM 2805 N N . ALA A 1 367 ? 29.863 3.224 -35.555 1.00 96.38 367 ALA A N 1
ATOM 2806 C CA . ALA A 1 367 ? 28.677 3.115 -34.728 1.00 96.38 367 ALA A CA 1
ATOM 2807 C C . ALA A 1 367 ? 27.970 4.471 -34.687 1.00 96.38 367 ALA A C 1
ATOM 2809 O O . ALA A 1 367 ? 28.578 5.476 -34.310 1.00 96.38 367 ALA A O 1
ATOM 2810 N N . LYS A 1 368 ? 26.697 4.511 -35.086 1.00 97.88 368 LYS A N 1
ATOM 2811 C CA . LYS A 1 368 ? 25.853 5.711 -35.109 1.00 97.88 368 LYS A CA 1
ATOM 2812 C C . LYS A 1 368 ? 24.553 5.441 -34.371 1.00 97.88 368 LYS A C 1
ATOM 2814 O O . LYS A 1 368 ? 23.981 4.369 -34.506 1.00 97.88 368 LYS A O 1
ATOM 2819 N N . ALA A 1 369 ? 24.056 6.444 -33.669 1.00 98.31 369 ALA A N 1
ATOM 2820 C CA . ALA A 1 369 ? 22.721 6.439 -33.100 1.00 98.31 369 ALA A CA 1
ATOM 2821 C C . ALA A 1 369 ? 22.121 7.843 -33.201 1.00 98.31 369 ALA A C 1
ATOM 2823 O O . ALA A 1 369 ? 22.822 8.832 -32.971 1.00 98.31 369 ALA A O 1
ATOM 2824 N N . TRP A 1 370 ? 20.854 7.968 -33.588 1.00 98.44 370 TRP A N 1
ATOM 2825 C CA . TRP A 1 370 ? 20.205 9.270 -33.723 1.00 98.44 370 TRP A CA 1
ATOM 2826 C C . TRP A 1 370 ? 18.687 9.204 -33.589 1.00 98.44 370 TRP A C 1
ATOM 2828 O O . TRP A 1 370 ? 18.037 8.250 -34.012 1.00 98.44 370 TRP A O 1
ATOM 2838 N N . LEU A 1 371 ? 18.123 10.289 -33.070 1.00 98.50 371 LEU A N 1
ATOM 2839 C CA . LEU A 1 371 ? 16.702 10.589 -33.158 1.00 98.50 371 LEU A CA 1
ATOM 2840 C C . LEU A 1 371 ? 16.390 11.307 -34.481 1.00 98.50 371 LEU A C 1
ATOM 2842 O O . LEU A 1 371 ? 16.921 12.388 -34.756 1.00 98.50 371 LEU A O 1
ATOM 2846 N N . ASP A 1 372 ? 15.502 10.730 -35.288 1.00 97.81 372 ASP A N 1
ATOM 2847 C CA . ASP A 1 372 ? 14.861 11.377 -36.434 1.00 97.81 372 ASP A CA 1
ATOM 2848 C C . ASP A 1 372 ? 13.528 11.984 -35.980 1.00 97.81 372 ASP A C 1
ATOM 2850 O O . ASP A 1 372 ? 12.501 11.310 -35.911 1.00 97.81 372 ASP A O 1
ATOM 2854 N N . VAL A 1 373 ? 13.562 13.270 -35.623 1.00 95.75 373 VAL A N 1
ATOM 2855 C CA . VAL A 1 373 ? 12.396 13.991 -35.092 1.00 95.75 373 VAL A CA 1
ATOM 2856 C C . VAL A 1 373 ? 11.243 14.073 -36.109 1.00 95.75 373 VAL A C 1
ATOM 2858 O O . VAL A 1 373 ? 10.118 13.767 -35.715 1.00 95.75 373 VAL A O 1
ATOM 2861 N N . PRO A 1 374 ? 11.456 14.446 -37.393 1.00 95.50 374 PRO A N 1
ATOM 2862 C CA . PRO A 1 374 ? 10.382 14.456 -38.390 1.00 95.50 374 PRO A CA 1
ATOM 2863 C C . PRO A 1 374 ? 9.645 13.125 -38.552 1.00 95.50 374 PRO A C 1
ATOM 2865 O O . PRO A 1 374 ? 8.425 13.137 -38.707 1.00 95.50 374 PRO A O 1
ATOM 2868 N N . ASN A 1 375 ? 10.369 12.003 -38.514 1.00 95.62 375 ASN A N 1
ATOM 2869 C CA . ASN A 1 375 ? 9.790 10.667 -38.669 1.00 95.62 375 ASN A CA 1
ATOM 2870 C C . ASN A 1 375 ? 9.475 9.978 -37.329 1.00 95.62 375 ASN A C 1
ATOM 2872 O O . ASN A 1 375 ? 9.087 8.814 -37.333 1.00 95.62 375 ASN A O 1
ATOM 2876 N N . ARG A 1 376 ? 9.668 10.662 -36.189 1.00 97.31 376 ARG A N 1
ATOM 2877 C CA . ARG A 1 376 ? 9.525 10.117 -34.824 1.00 97.31 376 ARG A CA 1
ATOM 2878 C C . ARG A 1 376 ? 10.171 8.738 -34.659 1.00 97.31 376 ARG A C 1
ATOM 2880 O O . ARG A 1 376 ? 9.548 7.810 -34.165 1.00 97.31 376 ARG A O 1
ATOM 2887 N N . THR A 1 377 ? 11.409 8.576 -35.115 1.00 98.19 377 THR A N 1
ATOM 2888 C CA . THR A 1 377 ? 12.088 7.271 -35.089 1.00 98.19 377 THR A CA 1
ATOM 2889 C C . THR A 1 377 ? 13.450 7.394 -34.416 1.00 98.19 377 THR A C 1
ATOM 2891 O O . THR A 1 377 ? 14.245 8.262 -34.783 1.00 98.19 377 THR A O 1
ATOM 2894 N N . ALA A 1 378 ? 13.740 6.527 -33.449 1.00 98.44 378 ALA A N 1
ATOM 2895 C CA . ALA A 1 378 ? 15.089 6.332 -32.923 1.00 98.44 378 ALA A CA 1
ATOM 2896 C C . ALA A 1 378 ? 15.816 5.279 -33.767 1.00 98.44 378 ALA A C 1
ATOM 2898 O O . ALA A 1 378 ? 15.237 4.244 -34.094 1.00 98.44 378 ALA A O 1
ATOM 2899 N N . ASN A 1 379 ? 17.060 5.554 -34.153 1.00 98.56 379 ASN A N 1
ATOM 2900 C CA . ASN A 1 379 ? 17.819 4.704 -35.065 1.00 98.56 379 ASN A CA 1
ATOM 2901 C C . ASN A 1 379 ? 19.217 4.416 -34.525 1.00 98.56 379 ASN A C 1
ATOM 2903 O O . ASN A 1 379 ? 19.864 5.313 -33.981 1.00 98.56 379 ASN A O 1
ATOM 2907 N N . TRP A 1 380 ? 19.701 3.201 -34.771 1.00 98.50 380 TRP A N 1
ATOM 2908 C CA . TRP A 1 380 ? 21.067 2.756 -34.508 1.00 98.50 380 TRP A CA 1
ATOM 2909 C C . TRP A 1 380 ? 21.627 2.056 -35.743 1.00 98.50 380 TRP A C 1
ATOM 2911 O O . TRP A 1 380 ? 20.910 1.349 -36.448 1.00 98.50 380 TRP A O 1
ATOM 2921 N N . LEU A 1 381 ? 22.917 2.255 -35.991 1.00 97.06 381 LEU A N 1
ATOM 2922 C CA . LEU A 1 381 ? 23.683 1.626 -37.058 1.00 97.06 381 LEU A CA 1
ATOM 2923 C C . LEU A 1 381 ? 25.032 1.188 -36.494 1.00 97.06 381 LEU A C 1
ATOM 2925 O O . LEU A 1 381 ? 25.766 2.016 -35.951 1.00 97.06 381 LEU A O 1
ATOM 2929 N N . ILE A 1 382 ? 25.378 -0.081 -36.671 1.00 94.69 382 ILE A N 1
ATOM 2930 C CA . ILE A 1 382 ? 26.744 -0.580 -36.508 1.00 94.69 382 ILE A CA 1
ATOM 2931 C C . ILE A 1 382 ? 27.144 -1.168 -37.857 1.00 94.69 382 ILE A C 1
ATOM 2933 O O . ILE A 1 382 ? 26.506 -2.104 -38.330 1.00 94.69 382 ILE A O 1
ATOM 2937 N N . GLU A 1 383 ? 28.161 -0.598 -38.493 1.00 92.75 383 GLU A N 1
ATOM 2938 C CA . GLU A 1 383 ? 28.644 -1.041 -39.802 1.00 92.75 383 GLU A CA 1
ATOM 2939 C C . GLU A 1 383 ? 30.155 -1.278 -39.781 1.00 92.75 383 GLU A C 1
ATOM 2941 O O . GLU A 1 383 ? 30.925 -0.502 -39.205 1.00 92.75 383 GLU A O 1
ATOM 2946 N N . LEU A 1 384 ? 30.582 -2.357 -40.429 1.00 88.69 384 LEU A N 1
ATOM 2947 C CA . LEU A 1 384 ? 31.976 -2.616 -40.744 1.00 88.69 384 LEU A CA 1
ATOM 2948 C C . LEU A 1 384 ? 32.421 -1.660 -41.851 1.00 88.69 384 LEU A C 1
ATOM 2950 O O . LEU A 1 384 ? 31.789 -1.571 -42.903 1.00 88.69 384 LEU A O 1
ATOM 2954 N N . VAL A 1 385 ? 33.534 -0.969 -41.631 1.00 85.81 385 VAL A N 1
ATOM 2955 C CA . VAL A 1 385 ? 34.104 -0.017 -42.585 1.00 85.81 385 VAL A CA 1
ATOM 2956 C C . VAL A 1 385 ? 35.536 -0.386 -42.934 1.00 85.81 385 VAL A C 1
ATOM 2958 O O . VAL A 1 385 ? 36.298 -0.887 -42.108 1.00 85.81 385 VAL A O 1
ATOM 2961 N N . ASP A 1 386 ? 35.930 -0.093 -44.167 1.00 80.56 386 ASP A N 1
ATOM 2962 C CA . ASP A 1 386 ? 37.331 -0.148 -44.566 1.00 80.56 386 ASP A CA 1
ATOM 2963 C C . ASP A 1 386 ? 38.092 1.001 -43.863 1.00 80.56 386 ASP A C 1
ATOM 2965 O O . ASP A 1 386 ? 37.731 2.169 -44.031 1.00 80.56 386 ASP A O 1
ATOM 2969 N N . PRO A 1 387 ? 39.150 0.723 -43.078 1.00 77.25 387 PRO A N 1
ATOM 2970 C CA . PRO A 1 387 ? 39.848 1.754 -42.305 1.00 77.25 387 PRO A CA 1
ATOM 2971 C C . PRO A 1 387 ? 40.612 2.774 -43.160 1.00 77.25 387 PRO A C 1
ATOM 2973 O O . PRO A 1 387 ? 40.924 3.864 -42.679 1.00 77.25 387 PRO A O 1
ATOM 2976 N N . ALA A 1 388 ? 40.948 2.442 -44.409 1.00 77.06 388 ALA A N 1
ATOM 2977 C CA . ALA A 1 388 ? 41.672 3.326 -45.315 1.00 77.06 388 ALA A CA 1
ATOM 2978 C C . ALA A 1 388 ? 40.737 4.296 -46.050 1.00 77.06 388 ALA A C 1
ATOM 2980 O O . ALA A 1 388 ? 41.131 5.432 -46.328 1.00 77.06 388 ALA A O 1
ATOM 2981 N N . THR A 1 389 ? 39.520 3.859 -46.375 1.00 82.62 389 THR A N 1
ATOM 2982 C CA . THR A 1 389 ? 38.548 4.653 -47.149 1.00 82.62 389 THR A CA 1
ATOM 2983 C C . THR A 1 389 ? 37.413 5.222 -46.301 1.00 82.62 389 THR A C 1
ATOM 2985 O O . THR A 1 389 ? 36.856 6.259 -46.654 1.00 82.62 389 THR A O 1
ATOM 2988 N N . GLY A 1 390 ? 37.091 4.585 -45.175 1.00 78.81 390 GLY A N 1
ATOM 2989 C CA . GLY A 1 390 ? 35.917 4.880 -44.358 1.00 78.81 390 GLY A CA 1
ATOM 2990 C C . GLY A 1 390 ? 34.594 4.472 -45.014 1.00 78.81 390 GLY A C 1
ATOM 2991 O O . GLY A 1 390 ? 33.538 4.841 -44.506 1.00 78.81 390 GLY A O 1
ATOM 2992 N N . GLU A 1 391 ? 34.621 3.760 -46.137 1.00 83.75 391 GLU A N 1
ATOM 2993 C CA . GLU A 1 391 ? 33.417 3.265 -46.807 1.00 83.75 391 GLU A CA 1
ATOM 2994 C C . GLU A 1 391 ? 32.964 1.931 -46.188 1.00 83.75 391 GLU A C 1
ATOM 2996 O O . GLU A 1 391 ? 33.803 1.215 -45.626 1.00 83.75 391 GLU A O 1
ATOM 3001 N N . PRO A 1 392 ? 31.668 1.571 -46.285 1.00 80.56 392 PRO A N 1
ATOM 3002 C CA . PRO A 1 392 ? 31.179 0.265 -45.851 1.00 80.56 392 PRO A CA 1
ATOM 3003 C C . PRO A 1 392 ? 31.978 -0.873 -46.493 1.00 80.56 392 PRO A C 1
ATOM 3005 O O . PRO A 1 392 ? 32.246 -0.863 -47.700 1.00 80.56 392 PRO A O 1
ATOM 3008 N N . HIS A 1 393 ? 32.373 -1.854 -45.686 1.00 74.88 393 HIS A N 1
ATOM 3009 C CA . HIS A 1 393 ? 33.162 -2.982 -46.159 1.00 74.88 393 HIS A CA 1
ATOM 3010 C C . HIS A 1 393 ? 32.302 -3.880 -47.071 1.00 74.88 393 HIS A C 1
ATOM 3012 O O . HIS A 1 393 ? 31.206 -4.277 -46.680 1.00 74.88 393 HIS A O 1
ATOM 3018 N N . PRO A 1 394 ? 32.762 -4.222 -48.289 1.00 63.31 394 PRO A N 1
ATOM 3019 C CA . PRO A 1 394 ? 31.915 -4.861 -49.300 1.00 63.31 394 PRO A CA 1
ATOM 3020 C C . PRO A 1 394 ? 31.676 -6.362 -49.074 1.00 63.31 394 PRO A C 1
ATOM 3022 O O . PRO A 1 394 ? 30.867 -6.949 -49.792 1.00 63.31 394 PRO A O 1
ATOM 3025 N N . ASP A 1 395 ? 32.398 -6.991 -48.141 1.00 65.12 395 ASP A N 1
ATOM 3026 C CA . ASP A 1 395 ? 32.312 -8.431 -47.879 1.00 65.12 395 ASP A CA 1
ATOM 3027 C C . ASP A 1 395 ? 31.518 -8.735 -46.592 1.00 65.12 395 ASP A C 1
ATOM 3029 O O . ASP A 1 395 ? 32.046 -8.498 -45.501 1.00 65.12 395 ASP A O 1
ATOM 3033 N N . PRO A 1 396 ? 30.288 -9.279 -46.691 1.00 53.56 396 PRO A N 1
ATOM 3034 C CA . PRO A 1 396 ? 29.507 -9.701 -45.529 1.00 53.56 396 PRO A CA 1
ATOM 3035 C C . PRO A 1 396 ? 30.125 -10.909 -44.809 1.00 53.56 396 PRO A C 1
ATOM 3037 O O . PRO A 1 396 ? 29.928 -11.070 -43.611 1.00 53.56 396 PRO A O 1
ATOM 3040 N N . ALA A 1 397 ? 30.957 -11.728 -45.468 1.00 55.88 397 ALA A N 1
ATOM 3041 C CA . ALA A 1 397 ? 31.634 -12.844 -44.798 1.00 55.88 397 ALA A CA 1
ATOM 3042 C C . ALA A 1 397 ? 32.689 -12.388 -43.767 1.00 55.88 397 ALA A C 1
ATOM 3044 O O . ALA A 1 397 ? 33.128 -13.199 -42.954 1.00 55.88 397 ALA A O 1
ATOM 3045 N N . ALA A 1 398 ? 33.064 -11.103 -43.780 1.00 62.50 398 ALA A N 1
ATOM 3046 C CA . ALA A 1 398 ? 33.953 -10.462 -42.809 1.00 62.50 398 ALA A CA 1
ATOM 3047 C C . ALA A 1 398 ? 33.196 -9.714 -41.690 1.00 62.50 398 ALA A C 1
ATOM 3049 O O . ALA A 1 398 ? 33.799 -8.912 -40.979 1.00 62.50 398 ALA A O 1
ATOM 3050 N N . GLY A 1 399 ? 31.879 -9.924 -41.566 1.00 75.00 399 GLY A N 1
ATOM 3051 C CA . GLY A 1 399 ? 31.022 -9.225 -40.612 1.00 75.00 399 GLY A CA 1
ATOM 3052 C C . GLY A 1 399 ? 31.404 -9.424 -39.141 1.00 75.00 399 GLY A C 1
ATOM 3053 O O . GLY A 1 399 ? 32.081 -10.380 -38.769 1.00 75.00 399 GLY A O 1
ATOM 3054 N N . PHE A 1 400 ? 30.944 -8.503 -38.295 1.00 79.25 400 PHE A N 1
ATOM 3055 C CA . PHE A 1 400 ? 31.285 -8.457 -36.870 1.00 79.25 400 PHE A CA 1
ATOM 3056 C C . PHE A 1 400 ? 30.303 -9.232 -35.981 1.00 79.25 400 PHE A C 1
ATOM 3058 O O . PHE A 1 400 ? 30.626 -9.522 -34.832 1.00 79.25 400 PHE A O 1
ATOM 3065 N N . LEU A 1 401 ? 29.105 -9.553 -36.487 1.00 80.88 401 LEU A N 1
ATOM 3066 C CA . LEU A 1 401 ? 28.067 -10.248 -35.722 1.00 80.88 401 LEU A CA 1
ATOM 3067 C C . LEU A 1 401 ? 27.826 -11.661 -36.288 1.00 80.88 401 LEU A C 1
ATOM 3069 O O . LEU A 1 401 ? 27.092 -11.803 -37.272 1.00 80.88 401 LEU A O 1
ATOM 3073 N N . PRO A 1 402 ? 28.462 -12.711 -35.741 1.00 76.56 402 PRO A N 1
ATOM 3074 C CA . PRO A 1 402 ? 28.368 -14.068 -36.283 1.00 76.56 402 PRO A CA 1
ATOM 3075 C C . PRO A 1 402 ? 26.954 -14.667 -36.133 1.00 76.56 402 PRO A C 1
ATOM 3077 O O . PRO A 1 402 ? 26.211 -14.229 -35.257 1.00 76.56 402 PRO A O 1
ATOM 3080 N N . PRO A 1 403 ? 26.567 -15.665 -36.956 1.00 75.06 403 PRO A N 1
ATOM 3081 C CA . PRO A 1 403 ? 25.313 -16.386 -36.759 1.00 75.06 403 PRO A CA 1
ATOM 3082 C C . PRO A 1 403 ? 25.337 -17.265 -35.498 1.00 75.06 403 PRO A C 1
ATOM 3084 O O . PRO A 1 403 ? 26.261 -18.063 -35.345 1.00 75.06 403 PRO A O 1
ATOM 3087 N N . GLU A 1 404 ? 24.316 -17.181 -34.645 1.00 71.00 404 GLU A N 1
ATOM 3088 C CA . GLU A 1 404 ? 24.138 -18.070 -33.477 1.00 71.00 404 GLU A CA 1
ATOM 3089 C C . GLU A 1 404 ? 23.559 -19.451 -33.894 1.00 71.00 404 GLU A C 1
ATOM 3091 O O . GLU A 1 404 ? 22.816 -19.528 -34.876 1.00 71.00 404 GLU A O 1
ATOM 3096 N N . PRO A 1 405 ? 23.844 -20.565 -33.184 1.00 56.41 405 PRO A N 1
ATOM 3097 C CA . PRO A 1 405 ? 24.550 -20.634 -31.918 1.00 56.41 405 PRO A CA 1
ATOM 3098 C C . PRO A 1 405 ? 26.074 -20.668 -32.107 1.00 56.41 405 PRO A C 1
ATOM 3100 O O . PRO A 1 405 ? 26.599 -21.575 -32.761 1.00 56.41 405 PRO A O 1
ATOM 3103 N N . VAL A 1 406 ? 26.802 -19.737 -31.492 1.00 54.31 406 VAL A N 1
ATOM 3104 C CA . VAL A 1 406 ? 28.254 -19.853 -31.310 1.00 54.31 406 VAL A CA 1
ATOM 3105 C C . VAL A 1 406 ? 28.495 -20.260 -29.861 1.00 54.31 406 VAL A C 1
ATOM 3107 O O . VAL A 1 406 ? 28.040 -19.605 -28.938 1.00 54.31 406 VAL A O 1
ATOM 3110 N N . THR A 1 407 ? 29.203 -21.363 -29.616 1.00 49.81 407 THR A N 1
ATOM 3111 C CA . THR A 1 407 ? 29.625 -21.708 -28.249 1.00 49.81 407 THR A CA 1
ATOM 3112 C C . THR A 1 407 ? 30.807 -20.824 -27.832 1.00 49.81 407 THR A C 1
ATOM 3114 O O . THR A 1 407 ? 31.806 -20.839 -28.563 1.00 49.81 407 THR A O 1
ATOM 3117 N N . PRO A 1 408 ? 30.787 -20.154 -26.660 1.00 48.81 408 PRO A N 1
ATOM 3118 C CA . PRO A 1 408 ? 29.773 -20.206 -25.593 1.00 48.81 408 PRO A CA 1
ATOM 3119 C C . PRO A 1 408 ? 28.539 -19.316 -25.841 1.00 48.81 408 PRO A C 1
ATOM 3121 O O . PRO A 1 408 ? 28.660 -18.270 -26.466 1.00 48.81 408 PRO A O 1
ATOM 3124 N N . GLU A 1 409 ? 27.391 -19.723 -25.277 1.00 50.19 409 GLU A N 1
ATOM 3125 C CA . GLU A 1 409 ? 26.112 -18.988 -25.315 1.00 50.19 409 GLU A CA 1
ATOM 3126 C C . GLU A 1 409 ? 26.307 -17.491 -25.001 1.00 50.19 409 GLU A C 1
ATOM 3128 O O . GLU A 1 409 ? 26.866 -17.140 -23.957 1.00 50.19 409 GLU A O 1
ATOM 3133 N N . GLY A 1 410 ? 25.871 -16.617 -25.918 1.00 47.38 410 GLY A N 1
ATOM 3134 C CA . GLY A 1 410 ? 25.943 -15.155 -25.794 1.00 47.38 410 GLY A CA 1
ATOM 3135 C C . GLY A 1 410 ? 27.007 -14.462 -26.663 1.00 47.38 410 GLY A C 1
ATOM 3136 O O . GLY A 1 410 ? 27.088 -13.227 -26.680 1.00 47.38 410 GLY A O 1
ATOM 3137 N N . ALA A 1 411 ? 27.830 -15.218 -27.396 1.00 45.19 411 ALA A N 1
ATOM 3138 C CA . ALA A 1 411 ? 28.862 -14.700 -28.293 1.00 45.19 411 ALA A CA 1
ATOM 3139 C C . ALA A 1 411 ? 28.272 -14.142 -29.608 1.00 45.19 411 ALA A C 1
ATOM 3141 O O . ALA A 1 411 ? 28.416 -14.727 -30.677 1.00 45.19 411 ALA A O 1
ATOM 3142 N N . GLY A 1 412 ? 27.658 -12.959 -29.539 1.00 53.81 412 GLY A N 1
ATOM 3143 C CA . GLY A 1 412 ? 27.006 -12.329 -30.697 1.00 53.81 412 GLY A CA 1
ATOM 3144 C C . GLY A 1 412 ? 25.723 -11.568 -30.371 1.00 53.81 412 GLY A C 1
ATOM 3145 O O . GLY A 1 412 ? 25.030 -11.123 -31.282 1.00 53.81 412 GLY A O 1
ATOM 3146 N N . GLN A 1 413 ? 25.406 -11.395 -29.087 1.00 76.50 413 GLN A N 1
ATOM 3147 C CA . GLN A 1 413 ? 24.211 -10.684 -28.645 1.00 76.50 413 GLN A CA 1
ATOM 3148 C C . GLN A 1 413 ? 24.399 -9.180 -28.754 1.00 76.50 413 GLN A C 1
ATOM 3150 O O . GLN A 1 413 ? 25.256 -8.595 -28.089 1.00 76.50 413 GLN A O 1
ATOM 3155 N N . GLY A 1 414 ? 23.604 -8.556 -29.609 1.00 84.38 414 GLY A N 1
ATOM 3156 C CA . GLY A 1 414 ? 23.539 -7.119 -29.767 1.00 84.38 414 GLY A CA 1
ATOM 3157 C C . GLY A 1 414 ? 22.472 -6.465 -28.904 1.00 84.38 414 GLY A C 1
ATOM 3158 O O . GLY A 1 414 ? 21.489 -7.096 -28.517 1.00 84.38 414 GLY A O 1
ATOM 3159 N N . PHE A 1 415 ? 22.667 -5.183 -28.603 1.00 90.44 415 PHE A N 1
ATOM 3160 C CA . PHE A 1 415 ? 21.691 -4.386 -27.872 1.00 90.44 415 PHE A CA 1
ATOM 3161 C C . PHE A 1 415 ? 21.699 -2.910 -28.286 1.00 90.44 415 PHE A C 1
ATOM 3163 O O . PHE A 1 415 ? 22.717 -2.382 -28.745 1.00 90.44 415 PHE A O 1
ATOM 3170 N N . ALA A 1 416 ? 20.566 -2.238 -28.093 1.00 92.38 416 ALA A N 1
ATOM 3171 C CA . ALA A 1 416 ? 20.400 -0.800 -28.254 1.00 92.38 416 ALA A CA 1
ATOM 3172 C C . ALA A 1 416 ? 19.439 -0.232 -27.201 1.00 92.38 416 ALA A C 1
ATOM 3174 O O . ALA A 1 416 ? 18.347 -0.764 -27.002 1.00 92.38 416 ALA A O 1
ATOM 3175 N N . GLU A 1 417 ? 19.835 0.858 -26.544 1.00 92.25 417 GLU A N 1
ATOM 3176 C CA . GLU A 1 417 ? 19.099 1.440 -25.419 1.00 92.25 417 GLU A CA 1
ATOM 3177 C C . GLU A 1 417 ? 18.650 2.886 -25.687 1.00 92.25 417 GLU A C 1
ATOM 3179 O O . GLU A 1 417 ? 19.336 3.669 -26.359 1.00 92.25 417 GLU A O 1
ATOM 3184 N N . LEU A 1 418 ? 17.528 3.285 -25.084 1.00 91.12 418 LEU A N 1
ATOM 3185 C CA . LEU A 1 418 ? 17.090 4.683 -25.013 1.00 91.12 418 LEU A 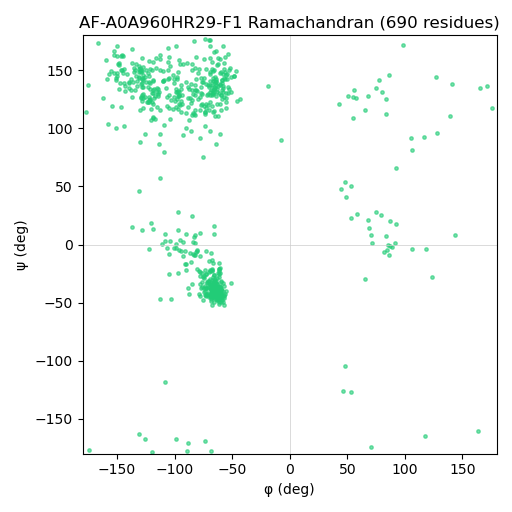CA 1
ATOM 3186 C C . LEU A 1 418 ? 16.379 4.999 -23.697 1.00 91.12 418 LEU A C 1
ATOM 3188 O O . LEU A 1 418 ? 15.879 4.111 -23.004 1.00 91.12 418 LEU A O 1
ATOM 3192 N N . PHE A 1 419 ? 16.281 6.294 -23.411 1.00 90.12 419 PHE A N 1
ATOM 3193 C CA . PHE A 1 419 ? 15.499 6.855 -22.319 1.00 90.12 419 PHE A CA 1
ATOM 3194 C C . PHE A 1 419 ? 14.567 7.946 -22.848 1.00 90.12 419 PHE A C 1
ATOM 3196 O O . PHE A 1 419 ? 14.990 8.787 -23.640 1.00 90.12 419 PHE A O 1
ATOM 3203 N N . VAL A 1 420 ? 13.305 7.954 -22.427 1.00 90.44 420 VAL A N 1
ATOM 3204 C CA . VAL A 1 420 ? 12.323 8.964 -22.856 1.00 90.44 420 VAL A CA 1
ATOM 3205 C C . VAL A 1 420 ? 11.168 9.042 -21.862 1.00 90.44 420 VAL A C 1
ATOM 3207 O O . VAL A 1 420 ? 10.755 8.028 -21.313 1.00 90.44 420 VAL A O 1
ATOM 3210 N N . GLU A 1 421 ? 10.637 10.229 -21.594 1.00 90.81 421 GLU A N 1
ATOM 3211 C CA . GLU A 1 421 ? 9.419 10.390 -20.791 1.00 90.81 421 GLU A CA 1
ATOM 3212 C C . GLU A 1 421 ? 8.166 10.340 -21.671 1.00 90.81 421 GLU A C 1
ATOM 3214 O O . GLU A 1 421 ? 8.196 10.653 -22.864 1.00 90.81 421 GLU A O 1
ATOM 3219 N N . SER A 1 422 ? 7.030 9.995 -21.071 1.00 90.81 422 SER A N 1
ATOM 3220 C CA . SER A 1 422 ? 5.725 10.169 -21.712 1.00 90.81 422 SER A CA 1
ATOM 3221 C C . SER A 1 422 ? 5.226 11.616 -21.608 1.00 90.81 422 SER A C 1
ATOM 3223 O O . SER A 1 422 ? 5.464 12.316 -20.616 1.00 90.81 422 SER A O 1
ATOM 3225 N N . VAL A 1 423 ? 4.481 12.061 -22.619 1.00 90.06 423 VAL A N 1
ATOM 3226 C CA . VAL A 1 423 ? 3.912 13.406 -22.731 1.00 90.06 423 VAL A CA 1
ATOM 3227 C C . VAL A 1 423 ? 3.067 13.733 -21.496 1.00 90.06 423 VAL A C 1
ATOM 3229 O O . VAL A 1 423 ? 2.132 13.026 -21.128 1.00 90.06 423 VAL A O 1
ATOM 3232 N N . GLY A 1 424 ? 3.377 14.858 -20.845 1.00 84.75 424 GLY A N 1
ATOM 3233 C CA . GLY A 1 424 ? 2.742 15.247 -19.580 1.00 84.75 424 GLY A CA 1
ATOM 3234 C C . GLY A 1 424 ? 1.225 15.467 -19.644 1.00 84.75 424 GLY A C 1
ATOM 3235 O O . GLY A 1 424 ? 0.562 15.428 -18.610 1.00 84.75 424 GLY A O 1
ATOM 3236 N N . SER A 1 425 ? 0.676 15.712 -20.836 1.00 87.50 425 SER A N 1
ATOM 3237 C CA . SER A 1 425 ? -0.762 15.897 -21.063 1.00 87.50 425 SER A CA 1
ATOM 3238 C C . SER A 1 425 ? -1.523 14.615 -21.403 1.00 87.50 425 SER A C 1
ATOM 3240 O O . SER A 1 425 ? -2.747 14.685 -21.530 1.00 87.50 425 SER A O 1
ATOM 3242 N N . SER A 1 426 ? -0.845 13.480 -21.587 1.00 90.69 426 SER A N 1
ATOM 3243 C CA . SER A 1 426 ? -1.507 12.214 -21.911 1.00 90.69 426 SER A CA 1
ATOM 3244 C C . SER A 1 426 ? -2.359 11.744 -20.725 1.00 90.69 426 SER A C 1
ATOM 3246 O O . SER A 1 426 ? -1.901 11.812 -19.580 1.00 90.69 426 SER A O 1
ATOM 3248 N N . PRO A 1 427 ? -3.619 11.331 -20.948 1.00 92.31 427 PRO A N 1
ATOM 3249 C CA . PRO A 1 427 ? -4.523 10.957 -19.865 1.00 92.31 427 PRO A CA 1
ATOM 3250 C C . PRO A 1 427 ? -4.176 9.592 -19.248 1.00 92.31 427 PRO A C 1
ATOM 3252 O O . PRO A 1 427 ? -3.553 8.747 -19.893 1.00 92.31 427 PRO A O 1
ATOM 3255 N N . THR A 1 428 ? -4.647 9.349 -18.018 1.00 93.12 428 THR A N 1
ATOM 3256 C CA . THR A 1 428 ? -4.667 8.001 -17.424 1.00 93.12 428 THR A CA 1
ATOM 3257 C C . THR A 1 428 ? -5.375 7.019 -18.356 1.00 93.12 428 THR A C 1
ATOM 3259 O O . THR A 1 428 ? -6.449 7.321 -18.880 1.00 93.12 428 THR A O 1
ATOM 3262 N N . GLY A 1 429 ? -4.791 5.836 -18.528 1.00 93.25 429 GLY A N 1
ATOM 3263 C CA . GLY A 1 429 ? -5.310 4.765 -19.373 1.00 93.25 429 GLY A CA 1
ATOM 3264 C C . GLY A 1 429 ? -4.794 4.782 -20.812 1.00 93.25 429 GLY A C 1
ATOM 3265 O O . GLY A 1 429 ? -5.207 3.934 -21.595 1.00 93.25 429 GLY A O 1
ATOM 3266 N N . THR A 1 430 ? -3.922 5.730 -21.165 1.00 94.31 430 THR A N 1
ATOM 3267 C CA . THR A 1 430 ? -3.254 5.770 -22.476 1.00 94.31 430 THR A CA 1
ATOM 3268 C C . THR A 1 430 ? -2.234 4.644 -22.575 1.00 94.31 430 THR A C 1
ATOM 3270 O O . THR A 1 430 ? -1.416 4.503 -21.667 1.00 94.31 430 THR A O 1
ATOM 3273 N N . ASP A 1 431 ? -2.283 3.872 -23.657 1.00 94.94 431 ASP A N 1
ATOM 3274 C CA . ASP A 1 431 ? -1.286 2.846 -23.962 1.00 94.94 431 ASP A CA 1
ATOM 3275 C C . ASP A 1 431 ? -0.111 3.481 -24.712 1.00 94.94 431 ASP A C 1
ATOM 3277 O O . ASP A 1 431 ? -0.316 4.334 -25.571 1.00 94.94 431 ASP A O 1
ATOM 3281 N N . VAL A 1 432 ? 1.105 3.080 -24.356 1.00 93.56 432 VAL A N 1
ATOM 3282 C CA . VAL A 1 432 ? 2.357 3.448 -25.017 1.00 93.56 432 VAL A CA 1
ATOM 3283 C C . VAL A 1 432 ? 2.979 2.160 -25.526 1.00 93.56 432 VAL A C 1
ATOM 3285 O O . VAL A 1 432 ? 3.434 1.331 -24.729 1.00 93.56 432 VAL A O 1
ATOM 3288 N N . ASP A 1 433 ? 2.984 2.003 -26.845 1.00 94.62 433 ASP A N 1
ATOM 3289 C CA . ASP A 1 433 ? 3.479 0.801 -27.505 1.00 94.62 433 ASP A CA 1
ATOM 3290 C C . ASP A 1 433 ? 4.895 1.012 -28.047 1.00 94.62 433 ASP A C 1
ATOM 3292 O O . ASP A 1 433 ? 5.227 2.040 -28.641 1.00 94.62 433 ASP A O 1
ATOM 3296 N N . ALA A 1 434 ? 5.743 -0.002 -27.893 1.00 94.69 434 ALA A N 1
ATOM 3297 C CA . ALA A 1 434 ? 7.083 -0.020 -28.460 1.00 94.69 434 ALA A CA 1
ATOM 3298 C C . ALA A 1 434 ? 7.298 -1.301 -29.266 1.00 94.69 434 ALA A C 1
ATOM 3300 O O . ALA A 1 434 ? 7.077 -2.414 -28.790 1.00 94.69 434 ALA A O 1
ATOM 3301 N N . THR A 1 435 ? 7.708 -1.154 -30.524 1.00 95.44 435 THR A N 1
ATOM 3302 C CA . THR A 1 435 ? 8.026 -2.270 -31.423 1.00 95.44 435 THR A CA 1
ATOM 3303 C C . THR A 1 435 ? 9.154 -1.837 -32.342 1.00 95.44 435 THR A C 1
ATOM 3305 O O . THR A 1 435 ? 9.005 -0.879 -33.100 1.00 95.44 435 THR A O 1
ATOM 3308 N N . ALA A 1 436 ? 10.289 -2.523 -32.268 1.00 95.69 436 ALA A N 1
ATOM 3309 C CA . ALA A 1 436 ? 11.456 -2.208 -33.073 1.00 95.69 436 ALA A CA 1
ATOM 3310 C C . ALA A 1 436 ? 11.518 -3.074 -34.334 1.00 95.69 436 ALA A C 1
ATOM 3312 O O . ALA A 1 436 ? 10.922 -4.146 -34.436 1.00 95.69 436 ALA A O 1
ATOM 3313 N N . THR A 1 437 ? 12.267 -2.582 -35.311 1.00 95.12 437 THR A N 1
ATOM 3314 C CA . THR A 1 437 ? 12.646 -3.305 -36.519 1.00 95.12 437 THR A CA 1
ATOM 3315 C C . THR A 1 437 ? 14.162 -3.420 -36.573 1.00 95.12 437 THR A C 1
ATOM 3317 O O . THR A 1 437 ? 14.864 -2.421 -36.414 1.00 95.12 437 THR A O 1
ATOM 3320 N N . ILE A 1 438 ? 14.659 -4.627 -36.813 1.00 92.75 438 ILE A N 1
ATOM 3321 C CA . ILE A 1 438 ? 16.081 -4.957 -36.896 1.00 92.75 438 ILE A CA 1
ATOM 3322 C C . ILE A 1 438 ? 16.375 -5.467 -38.307 1.00 92.75 438 ILE A C 1
ATOM 3324 O O . ILE A 1 438 ? 15.643 -6.298 -38.844 1.00 92.75 438 ILE A O 1
ATOM 3328 N N . VAL A 1 439 ? 17.447 -4.970 -38.917 1.00 92.00 439 VAL A N 1
ATOM 3329 C CA . VAL A 1 439 ? 17.903 -5.377 -40.249 1.00 92.00 439 VAL A CA 1
ATOM 3330 C C . VAL A 1 439 ? 19.379 -5.742 -40.184 1.00 92.00 439 VAL A C 1
ATOM 3332 O O . VAL A 1 439 ? 20.213 -4.918 -39.805 1.00 92.00 439 VAL A O 1
ATOM 3335 N N . PHE A 1 440 ? 19.687 -6.967 -40.602 1.00 88.25 440 PHE A N 1
ATOM 3336 C CA . PHE A 1 440 ? 21.047 -7.462 -40.800 1.00 88.25 440 PHE A CA 1
ATOM 3337 C C . PHE A 1 440 ? 21.392 -7.381 -42.289 1.00 88.25 440 PHE A C 1
ATOM 3339 O O . PHE A 1 440 ? 20.723 -8.008 -43.110 1.00 88.25 440 PHE A O 1
ATOM 3346 N N . ASP A 1 441 ? 22.411 -6.605 -42.649 1.00 87.31 441 ASP A N 1
ATOM 3347 C CA . ASP A 1 441 ? 22.845 -6.360 -44.029 1.00 87.31 441 ASP A CA 1
ATOM 3348 C C . ASP A 1 441 ? 21.693 -5.999 -44.988 1.00 87.31 441 ASP A C 1
ATOM 3350 O O . ASP A 1 441 ? 21.186 -4.879 -44.986 1.00 87.31 441 ASP A O 1
ATOM 3354 N N . THR A 1 442 ? 21.290 -6.951 -45.833 1.00 82.50 442 THR A N 1
ATOM 3355 C CA . THR A 1 442 ? 20.215 -6.809 -46.830 1.00 82.50 442 THR A CA 1
ATOM 3356 C C . THR A 1 442 ? 19.069 -7.792 -46.593 1.00 82.50 442 THR A C 1
ATOM 3358 O O . THR A 1 442 ? 18.234 -7.996 -47.475 1.00 82.50 442 THR A O 1
ATOM 3361 N N . ASN A 1 443 ? 19.045 -8.423 -45.418 1.00 83.69 443 ASN A N 1
ATOM 3362 C CA . ASN A 1 443 ? 18.036 -9.404 -45.050 1.00 83.69 443 ASN A CA 1
ATOM 3363 C C . ASN A 1 443 ? 16.669 -8.732 -44.856 1.00 83.69 443 ASN A C 1
ATOM 3365 O O . ASN A 1 443 ? 16.568 -7.523 -44.642 1.00 83.69 443 ASN A O 1
ATOM 3369 N N . GLU A 1 444 ? 15.610 -9.541 -44.915 1.00 85.25 444 GLU A N 1
ATOM 3370 C CA . GLU A 1 444 ? 14.265 -9.073 -44.579 1.00 85.25 444 GLU A CA 1
ATOM 3371 C C . GLU A 1 444 ? 14.226 -8.549 -43.131 1.00 85.25 444 GLU A C 1
ATOM 3373 O O . GLU A 1 444 ? 14.827 -9.174 -42.248 1.00 85.25 444 GLU A O 1
ATOM 3378 N N . PRO A 1 445 ? 13.532 -7.427 -42.864 1.00 89.06 445 PRO A N 1
ATOM 3379 C CA . PRO A 1 445 ? 13.460 -6.868 -41.523 1.00 89.06 445 PRO A CA 1
ATOM 3380 C C . PRO A 1 445 ? 12.782 -7.810 -40.523 1.00 89.06 445 PRO A C 1
ATOM 3382 O O . PRO A 1 445 ? 11.720 -8.372 -40.799 1.00 89.06 445 PRO A O 1
ATOM 3385 N N . ILE A 1 446 ? 13.370 -7.924 -39.334 1.00 86.44 446 ILE A N 1
ATOM 3386 C CA . ILE A 1 446 ? 12.804 -8.646 -38.194 1.00 86.44 446 ILE A CA 1
ATOM 3387 C C . ILE A 1 446 ? 12.092 -7.635 -37.302 1.00 86.44 446 ILE A C 1
ATOM 3389 O O . ILE A 1 446 ? 12.670 -6.622 -36.915 1.00 86.44 446 ILE A O 1
ATOM 3393 N N . VAL A 1 447 ? 10.831 -7.912 -36.986 1.00 89.62 447 VAL A N 1
ATOM 3394 C CA . VAL A 1 447 ? 10.029 -7.105 -36.063 1.00 89.62 447 VAL A CA 1
ATOM 3395 C C . VAL A 1 447 ? 10.071 -7.775 -34.697 1.00 89.62 447 VAL A C 1
ATOM 3397 O O . VAL A 1 447 ? 9.856 -8.984 -34.611 1.00 89.62 447 VAL A O 1
ATOM 3400 N N . THR A 1 448 ? 10.351 -7.005 -33.649 1.00 88.12 448 THR A N 1
ATOM 3401 C CA . THR A 1 448 ? 10.328 -7.508 -32.269 1.00 88.12 448 THR A CA 1
ATOM 3402 C C . THR A 1 448 ? 8.894 -7.819 -31.820 1.00 88.12 448 THR A C 1
ATOM 3404 O O . THR A 1 448 ? 7.915 -7.509 -32.504 1.00 88.12 448 THR A O 1
ATOM 3407 N N . ASN A 1 449 ? 8.737 -8.365 -30.616 1.00 86.62 449 ASN A N 1
ATOM 3408 C CA . ASN A 1 449 ? 7.483 -8.249 -29.870 1.00 86.62 449 ASN A CA 1
ATOM 3409 C C . ASN A 1 449 ? 7.035 -6.774 -29.731 1.00 86.62 449 ASN A C 1
ATOM 3411 O O . ASN A 1 449 ? 7.815 -5.833 -29.914 1.00 86.62 449 ASN A O 1
ATOM 3415 N N . THR A 1 450 ? 5.767 -6.589 -29.366 1.00 91.88 450 THR A N 1
ATOM 3416 C CA . THR A 1 450 ? 5.244 -5.295 -28.919 1.00 91.88 450 THR A CA 1
ATOM 3417 C C . THR A 1 450 ? 5.266 -5.252 -27.399 1.00 91.88 450 THR A C 1
ATOM 3419 O O . THR A 1 450 ? 4.639 -6.090 -26.749 1.00 91.88 450 THR A O 1
ATOM 3422 N N . TRP A 1 451 ? 5.988 -4.283 -26.839 1.00 89.25 451 TRP A N 1
ATOM 3423 C CA . TRP A 1 451 ? 5.947 -3.972 -25.416 1.00 89.25 451 TRP A CA 1
ATOM 3424 C C . TRP A 1 451 ? 4.947 -2.841 -25.177 1.00 89.25 451 TRP A C 1
ATOM 3426 O O . TRP A 1 451 ? 5.127 -1.752 -25.720 1.00 89.25 451 TRP A O 1
ATOM 3436 N N . THR A 1 452 ? 3.921 -3.094 -24.368 1.00 91.94 452 THR A N 1
ATOM 3437 C CA . THR A 1 452 ? 2.859 -2.126 -24.067 1.00 91.94 452 THR A CA 1
ATOM 3438 C C . THR A 1 452 ? 2.922 -1.741 -22.598 1.00 91.94 452 THR A C 1
ATOM 3440 O O . THR A 1 452 ? 2.884 -2.601 -21.717 1.00 91.94 452 THR A O 1
ATOM 3443 N N . ASN A 1 453 ? 2.963 -0.440 -22.334 1.00 89.88 453 ASN A N 1
ATOM 3444 C CA . ASN A 1 453 ? 2.761 0.133 -21.011 1.00 89.88 453 ASN A CA 1
ATOM 3445 C C . ASN A 1 453 ? 1.507 1.001 -20.995 1.00 89.88 453 ASN A C 1
ATOM 3447 O O . ASN A 1 453 ? 1.183 1.622 -22.001 1.00 89.88 453 ASN A O 1
ATOM 3451 N N . ARG A 1 454 ? 0.857 1.138 -19.836 1.00 92.12 454 ARG A N 1
ATOM 3452 C CA . ARG A 1 454 ? -0.297 2.031 -19.676 1.00 92.12 454 ARG A CA 1
ATOM 3453 C C . ARG A 1 454 ? 0.013 3.171 -18.715 1.00 92.12 454 ARG A C 1
ATOM 3455 O O . ARG A 1 454 ? 0.559 2.955 -17.642 1.00 92.12 454 ARG A O 1
ATOM 3462 N N . LEU A 1 455 ? -0.323 4.406 -19.063 1.00 92.00 455 LEU A N 1
ATOM 3463 C CA . LEU A 1 455 ? -0.015 5.569 -18.226 1.00 92.00 455 LEU A CA 1
ATOM 3464 C C . LEU A 1 455 ? -1.037 5.736 -17.104 1.00 92.00 455 LEU A C 1
ATOM 3466 O O . LEU A 1 455 ? -2.237 5.752 -17.375 1.00 92.00 455 LEU A O 1
ATOM 3470 N N . ASP A 1 456 ? -0.580 5.959 -15.871 1.00 91.44 456 ASP A N 1
ATOM 3471 C CA . ASP A 1 456 ? -1.438 6.371 -14.758 1.00 91.44 456 ASP A CA 1
ATOM 3472 C C . ASP A 1 456 ? -1.045 7.750 -14.236 1.00 91.44 456 ASP A C 1
ATOM 3474 O O . ASP A 1 456 ? -0.012 7.924 -13.601 1.00 91.44 456 ASP A O 1
ATOM 3478 N N . ARG A 1 457 ? -1.876 8.753 -14.521 1.00 89.06 457 ARG A N 1
ATOM 3479 C CA . ARG A 1 457 ? -1.637 10.169 -14.201 1.00 89.06 457 ARG A CA 1
ATOM 3480 C C . ARG A 1 457 ? -2.577 10.690 -13.118 1.00 89.06 457 ARG A C 1
ATOM 3482 O O . ARG A 1 457 ? -2.538 11.881 -12.798 1.00 89.06 457 ARG A O 1
ATOM 3489 N N . SER A 1 458 ? -3.464 9.843 -12.607 1.00 90.44 458 SER A N 1
ATOM 3490 C CA . SER A 1 458 ? -4.500 10.226 -11.658 1.00 90.44 458 SER A CA 1
ATOM 3491 C C . SER A 1 458 ? -4.044 9.894 -10.253 1.00 90.44 458 SER A C 1
ATOM 3493 O O . SER A 1 458 ? -3.751 8.751 -9.958 1.00 90.44 458 SER A O 1
ATOM 3495 N N . SER A 1 459 ? -4.043 10.883 -9.359 1.00 92.00 459 SER A N 1
ATOM 3496 C CA . SER A 1 459 ? -3.975 10.568 -7.935 1.00 92.00 459 SER A CA 1
ATOM 3497 C C . SER A 1 459 ? -5.227 9.790 -7.514 1.00 92.00 459 SER A C 1
ATOM 3499 O O . SER A 1 459 ? -6.333 10.158 -7.940 1.00 92.00 459 SER A O 1
ATOM 3501 N N . PRO A 1 460 ? -5.088 8.803 -6.616 1.00 95.69 460 PRO A N 1
ATOM 3502 C CA . PRO A 1 460 ? -6.234 8.128 -6.029 1.00 95.69 460 PRO A CA 1
ATOM 3503 C C . PRO A 1 460 ? -7.072 9.111 -5.197 1.00 95.69 460 PRO A C 1
ATOM 3505 O O . PRO A 1 460 ? -6.642 10.213 -4.844 1.00 95.69 460 PRO A O 1
ATOM 3508 N N . THR A 1 461 ? -8.286 8.695 -4.844 1.00 96.44 461 THR A N 1
ATOM 3509 C CA . THR A 1 461 ? -9.131 9.398 -3.868 1.00 96.44 461 THR A CA 1
ATOM 3510 C C . THR A 1 461 ? -9.550 8.451 -2.763 1.00 96.44 461 THR A C 1
ATOM 3512 O O . THR A 1 461 ? -9.882 7.296 -3.031 1.00 96.44 461 THR A O 1
ATOM 3515 N N . SER A 1 462 ? -9.567 8.924 -1.521 1.00 97.06 462 SER A N 1
ATOM 3516 C CA . SER A 1 462 ? -9.884 8.089 -0.367 1.00 97.06 462 SER A CA 1
ATOM 3517 C C . SER A 1 462 ? -10.972 8.678 0.519 1.00 97.06 462 SER A C 1
ATOM 3519 O O . SER A 1 462 ? -11.336 9.854 0.462 1.00 97.06 462 SER A O 1
ATOM 3521 N N . SER A 1 463 ? -11.569 7.807 1.325 1.00 95.88 463 SER A N 1
ATOM 3522 C CA . SER A 1 463 ? -12.588 8.189 2.293 1.00 95.88 463 SER A CA 1
ATOM 3523 C C . SER A 1 463 ? -12.573 7.271 3.506 1.00 95.88 463 SER A C 1
ATOM 3525 O O . SER A 1 463 ? -12.339 6.066 3.397 1.00 95.88 463 SER A O 1
ATOM 3527 N N . MET A 1 464 ? -12.855 7.849 4.673 1.00 96.75 464 MET A N 1
ATOM 3528 C CA . MET A 1 464 ? -13.080 7.092 5.904 1.00 96.75 464 MET A CA 1
ATOM 3529 C C . MET A 1 464 ? -14.396 6.310 5.816 1.00 96.75 464 MET A C 1
ATOM 3531 O O . MET A 1 464 ? -15.413 6.827 5.350 1.00 96.75 464 MET A O 1
ATOM 3535 N N . SER A 1 465 ? -14.404 5.085 6.333 1.00 92.19 465 SER A N 1
ATOM 3536 C CA . SER A 1 465 ? -15.546 4.173 6.340 1.00 92.19 465 SER A CA 1
ATOM 3537 C C . SER A 1 465 ? -15.804 3.614 7.747 1.00 92.19 465 SER A C 1
ATOM 3539 O O . SER A 1 465 ? -14.914 3.517 8.589 1.00 92.19 465 SER A O 1
ATOM 3541 N N . GLY A 1 466 ? -17.065 3.299 8.058 1.00 77.56 466 GLY A N 1
ATOM 3542 C CA . GLY A 1 466 ? -17.426 2.640 9.323 1.00 77.56 466 GLY A CA 1
ATOM 3543 C C . GLY A 1 466 ? -17.319 3.487 10.603 1.00 77.56 466 GLY A C 1
ATOM 3544 O O . GLY A 1 466 ? -17.638 2.986 11.678 1.00 77.56 466 GLY A O 1
ATOM 3545 N N . VAL A 1 467 ? -16.935 4.768 10.524 1.00 89.25 467 VAL A N 1
ATOM 3546 C CA . VAL A 1 467 ? -16.788 5.633 11.709 1.00 89.25 467 VAL A CA 1
ATOM 3547 C C . VAL A 1 467 ? -18.114 6.312 12.067 1.00 89.25 467 VAL A C 1
ATOM 3549 O O . VAL A 1 467 ? -18.571 7.229 11.384 1.00 89.25 467 VAL A O 1
ATOM 3552 N N . GLY A 1 468 ? -18.747 5.852 13.149 1.00 88.56 468 GLY A N 1
ATOM 3553 C CA . GLY A 1 468 ? -19.941 6.477 13.724 1.00 88.56 468 GLY A CA 1
ATOM 3554 C C . GLY A 1 468 ? -19.619 7.657 14.648 1.00 88.56 468 GLY A C 1
ATOM 3555 O O . GLY A 1 468 ? -18.469 7.905 14.987 1.00 88.56 468 GLY A O 1
ATOM 3556 N N . ALA A 1 469 ? -20.658 8.353 15.129 1.00 94.06 469 ALA A N 1
ATOM 3557 C CA . ALA A 1 469 ? -20.499 9.422 16.127 1.00 94.06 469 ALA A CA 1
ATOM 3558 C C . ALA A 1 469 ? -19.883 8.925 17.454 1.00 94.06 469 ALA A C 1
ATOM 3560 O O . ALA A 1 469 ? -19.280 9.701 18.197 1.00 94.06 469 ALA A O 1
ATOM 3561 N N . THR A 1 470 ? -20.046 7.634 17.744 1.00 95.31 470 THR A N 1
ATOM 3562 C CA . THR A 1 470 ? -19.373 6.915 18.826 1.00 95.31 470 THR A CA 1
ATOM 3563 C C . THR A 1 470 ? -18.818 5.604 18.292 1.00 95.31 470 THR A C 1
ATOM 3565 O O . THR A 1 470 ? -19.513 4.925 17.532 1.00 95.31 470 THR A O 1
ATOM 3568 N N . THR A 1 471 ? -17.625 5.225 18.739 1.00 95.06 471 THR A N 1
ATOM 3569 C CA . THR A 1 471 ? -16.966 3.968 18.367 1.00 95.06 471 THR A CA 1
ATOM 3570 C C . THR A 1 471 ? -16.535 3.255 19.639 1.00 95.06 471 THR A C 1
ATOM 3572 O O . THR A 1 471 ? -15.913 3.859 20.514 1.00 95.06 471 THR A O 1
ATOM 3575 N N . GLU A 1 472 ? -16.899 1.980 19.758 1.00 94.38 472 GLU A N 1
ATOM 3576 C CA . GLU A 1 472 ? -16.478 1.140 20.878 1.00 94.38 472 GLU A CA 1
ATOM 3577 C C . GLU A 1 472 ? -14.962 0.932 20.839 1.00 94.38 472 GLU A C 1
ATOM 3579 O O . GLU A 1 472 ? -14.382 0.756 19.767 1.00 94.38 472 GLU A O 1
ATOM 3584 N N . ILE A 1 473 ? -14.314 0.945 22.002 1.00 93.06 473 ILE A N 1
ATOM 3585 C CA . ILE A 1 473 ? -12.911 0.538 22.122 1.00 93.06 473 ILE A CA 1
ATOM 3586 C C . ILE A 1 473 ? -12.823 -0.948 21.758 1.00 93.06 473 ILE A C 1
ATOM 3588 O O . ILE A 1 473 ? -13.580 -1.762 22.292 1.00 93.06 473 ILE A O 1
ATOM 3592 N N . GLY A 1 474 ? -11.926 -1.289 20.835 1.00 87.31 474 GLY A N 1
ATOM 3593 C CA . GLY A 1 474 ? -11.874 -2.599 20.180 1.00 87.31 474 GLY A CA 1
ATOM 3594 C C . GLY A 1 474 ? -12.789 -2.733 18.953 1.00 87.31 474 GLY A C 1
ATOM 3595 O O . GLY A 1 474 ? -12.838 -3.787 18.324 1.00 87.31 474 GLY A O 1
ATOM 3596 N N . GLY A 1 475 ? -13.538 -1.679 18.606 1.00 90.62 475 GLY A N 1
ATOM 3597 C CA . GLY A 1 475 ? -14.271 -1.567 17.344 1.00 90.62 475 GLY A CA 1
ATOM 3598 C C . GLY A 1 475 ? -13.340 -1.295 16.161 1.00 90.62 475 GLY A C 1
ATOM 3599 O O . GLY A 1 475 ? -12.125 -1.369 16.294 1.00 90.62 475 GLY A O 1
ATOM 3600 N N . VAL A 1 476 ? -13.893 -0.945 14.999 1.00 93.12 476 VAL A N 1
ATOM 3601 C CA . VAL A 1 476 ? -13.114 -0.766 13.761 1.00 93.12 476 VAL A CA 1
ATOM 3602 C C . VAL A 1 476 ? -13.155 0.688 13.287 1.00 93.12 476 VAL A C 1
ATOM 3604 O O . VAL A 1 476 ? -14.223 1.302 13.245 1.00 93.12 476 VAL A O 1
ATOM 3607 N N . ILE A 1 477 ? -11.995 1.229 12.910 1.00 96.38 477 ILE A N 1
ATOM 3608 C CA . ILE A 1 477 ? -11.860 2.437 12.086 1.00 96.38 477 ILE A CA 1
ATOM 3609 C C . ILE A 1 477 ? -11.453 1.978 10.690 1.00 96.38 477 ILE A C 1
ATOM 3611 O O . ILE A 1 477 ? -10.392 1.379 10.544 1.00 96.38 477 ILE A O 1
ATOM 3615 N N . GLY A 1 478 ? -12.295 2.236 9.690 1.00 96.50 478 GLY A N 1
ATOM 3616 C CA . GLY A 1 478 ? -12.066 1.816 8.310 1.00 96.50 478 GLY A CA 1
ATOM 3617 C C . GLY A 1 478 ? -11.816 2.985 7.367 1.00 96.50 478 GLY A C 1
ATOM 3618 O O . GLY A 1 478 ? -12.141 4.138 7.663 1.00 96.50 478 GLY A O 1
ATOM 3619 N N . TRP A 1 479 ? -11.259 2.679 6.205 1.00 97.75 479 TRP A N 1
ATOM 3620 C CA . TRP A 1 479 ? -11.113 3.578 5.069 1.00 97.75 479 TRP A CA 1
ATOM 3621 C C . TRP A 1 479 ? -11.073 2.780 3.764 1.00 97.75 479 TRP A C 1
ATOM 3623 O O . TRP A 1 479 ? -10.975 1.554 3.750 1.00 97.75 479 TRP A O 1
ATOM 3633 N N . SER A 1 480 ? -11.215 3.479 2.646 1.00 95.88 480 SER A N 1
ATOM 3634 C CA . SER A 1 480 ? -11.112 2.896 1.311 1.00 95.88 480 SER A CA 1
ATOM 3635 C C . SER A 1 480 ? -10.649 3.939 0.310 1.00 95.88 480 SER A C 1
ATOM 3637 O O . SER A 1 480 ? -11.025 5.108 0.430 1.00 95.88 480 SER A O 1
ATOM 3639 N N . GLY A 1 481 ? -9.896 3.498 -0.690 1.00 95.94 481 GLY A N 1
ATOM 3640 C CA . GLY A 1 481 ? -9.481 4.286 -1.839 1.00 95.94 481 GLY A CA 1
ATOM 3641 C C . GLY A 1 481 ? -10.125 3.788 -3.125 1.00 95.94 481 GLY A C 1
ATOM 3642 O O . GLY A 1 481 ? -10.428 2.603 -3.272 1.00 95.94 481 GLY A O 1
ATOM 3643 N N . VAL A 1 482 ? -10.332 4.709 -4.056 1.00 95.56 482 VAL A N 1
ATOM 3644 C CA . VAL A 1 482 ? -10.681 4.423 -5.445 1.00 95.56 482 VAL A CA 1
ATOM 3645 C C . VAL A 1 482 ? -9.725 5.175 -6.350 1.00 95.56 482 VAL A C 1
ATOM 3647 O O . VAL A 1 482 ? -9.352 6.315 -6.071 1.00 95.56 482 VAL A O 1
ATOM 3650 N N . ASP A 1 483 ? -9.357 4.526 -7.440 1.00 95.00 483 ASP A N 1
ATOM 3651 C CA . ASP A 1 483 ? -8.475 5.079 -8.448 1.00 95.00 483 ASP A CA 1
ATOM 3652 C C . ASP A 1 483 ? -8.869 4.544 -9.830 1.00 95.00 483 ASP A C 1
ATOM 3654 O O . ASP A 1 483 ? -9.456 3.464 -9.945 1.00 95.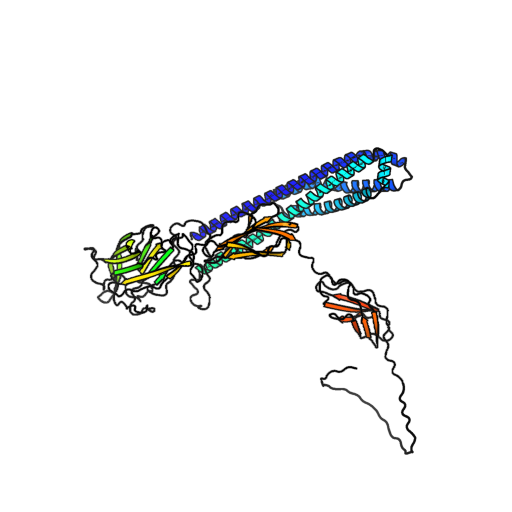00 483 ASP A O 1
ATOM 3658 N N . THR A 1 484 ? -8.628 5.350 -10.860 1.00 91.94 484 THR A N 1
ATOM 3659 C CA . THR A 1 484 ? -8.933 5.018 -12.258 1.00 91.94 484 THR A CA 1
ATOM 3660 C C . THR A 1 484 ? -7.765 4.374 -12.999 1.00 91.94 484 THR A C 1
ATOM 3662 O O . THR A 1 484 ? -7.977 3.909 -14.119 1.00 91.94 484 THR A O 1
ATOM 3665 N N . GLY A 1 485 ? -6.569 4.368 -12.410 1.00 90.56 485 GLY A N 1
ATOM 3666 C CA . GLY A 1 485 ? -5.369 3.753 -12.952 1.00 90.56 485 GLY A CA 1
ATOM 3667 C C . GLY A 1 485 ? -4.968 2.494 -12.187 1.00 90.56 485 GLY A C 1
ATOM 3668 O O . GLY A 1 485 ? -5.703 1.504 -12.155 1.00 90.56 485 GLY A O 1
ATOM 3669 N N . SER A 1 486 ? -3.782 2.530 -11.592 1.00 88.06 486 SER A N 1
ATOM 3670 C CA . SER A 1 486 ? -3.101 1.408 -10.941 1.00 88.06 486 SER A CA 1
ATOM 3671 C C . SER A 1 486 ? -3.765 0.917 -9.649 1.00 88.06 486 SER A C 1
ATOM 3673 O O . SER A 1 486 ? -3.382 -0.134 -9.121 1.00 88.06 486 SER A O 1
ATOM 3675 N N . GLY A 1 487 ? -4.790 1.623 -9.167 1.00 89.94 487 GLY A N 1
ATOM 3676 C CA . GLY A 1 487 ? -5.530 1.275 -7.962 1.00 89.94 487 GLY A CA 1
ATOM 3677 C C . GLY A 1 487 ? -4.872 1.843 -6.706 1.00 89.94 487 GLY A C 1
ATOM 3678 O O . GLY A 1 487 ? -3.651 1.891 -6.594 1.00 89.94 487 GLY A O 1
ATOM 3679 N N . ALA A 1 488 ? -5.679 2.226 -5.711 1.00 90.62 488 ALA A N 1
ATOM 3680 C CA . ALA A 1 488 ? -5.161 2.637 -4.405 1.00 90.62 488 ALA A CA 1
ATOM 3681 C C . ALA A 1 488 ? -4.434 1.463 -3.720 1.00 90.62 488 ALA A C 1
ATOM 3683 O O . ALA A 1 488 ? -5.042 0.420 -3.461 1.00 90.62 488 ALA A O 1
ATOM 3684 N N . ALA A 1 489 ? -3.150 1.645 -3.417 1.00 83.12 489 ALA A N 1
ATOM 3685 C CA . ALA A 1 489 ? -2.264 0.614 -2.889 1.00 83.12 489 ALA A CA 1
ATOM 3686 C C . ALA A 1 489 ? -2.023 0.774 -1.383 1.00 83.12 489 ALA A C 1
ATOM 3688 O O . ALA A 1 489 ? -2.133 -0.200 -0.633 1.00 83.12 489 ALA A O 1
ATOM 3689 N N . THR A 1 490 ? -1.731 1.993 -0.930 1.00 87.62 490 THR A N 1
ATOM 3690 C CA . THR A 1 490 ? -1.427 2.295 0.474 1.00 87.62 490 THR A CA 1
ATOM 3691 C C . THR A 1 490 ? -2.118 3.572 0.937 1.00 87.62 490 THR A C 1
ATOM 3693 O O . THR A 1 490 ? -2.707 4.309 0.142 1.00 87.62 490 THR A O 1
ATOM 3696 N N . TYR A 1 491 ? -2.107 3.805 2.249 1.00 91.00 491 TYR A N 1
ATOM 3697 C CA . TYR A 1 491 ? -2.820 4.904 2.883 1.00 91.00 491 TYR A CA 1
ATOM 3698 C C . TYR A 1 491 ? -1.999 5.550 3.992 1.00 91.00 491 TYR A C 1
ATOM 3700 O O . TYR A 1 491 ? -1.449 4.865 4.853 1.00 91.00 491 TYR A O 1
ATOM 3708 N N . ASP A 1 492 ? -2.056 6.873 4.043 1.00 92.31 492 ASP A N 1
ATOM 3709 C CA . ASP A 1 492 ? -1.692 7.648 5.217 1.00 92.31 492 ASP A CA 1
ATOM 3710 C C . ASP A 1 492 ? -2.962 7.969 5.998 1.00 92.31 492 ASP A C 1
ATOM 3712 O O . ASP A 1 492 ? -3.946 8.474 5.449 1.00 92.31 492 ASP A O 1
ATOM 3716 N N . VAL A 1 493 ? -2.961 7.679 7.298 1.00 94.31 493 VAL A N 1
ATOM 3717 C CA . VAL A 1 493 ? -4.104 7.933 8.180 1.00 94.31 493 VAL A CA 1
ATOM 3718 C C . VAL A 1 493 ? -3.682 8.903 9.263 1.00 94.31 493 VAL A C 1
ATOM 3720 O O . VAL A 1 493 ? -2.793 8.621 10.066 1.00 94.31 493 VAL A O 1
ATOM 3723 N N . TRP A 1 494 ? -4.364 10.040 9.338 1.00 95.06 494 TRP A N 1
ATOM 3724 C CA . TRP A 1 494 ? -4.154 11.048 10.369 1.00 95.06 494 TRP A CA 1
ATOM 3725 C C . TRP A 1 494 ? -5.182 10.911 11.480 1.00 95.06 494 TRP A C 1
ATOM 3727 O O . TRP A 1 494 ? -6.360 10.637 11.242 1.00 95.06 494 TRP A O 1
ATOM 3737 N N . ARG A 1 495 ? -4.742 11.177 12.708 1.00 94.81 495 ARG A N 1
ATOM 3738 C CA . ARG A 1 495 ? -5.556 11.129 13.920 1.00 94.81 495 ARG A CA 1
ATOM 3739 C C . ARG A 1 495 ? -5.401 12.419 14.719 1.00 94.81 495 ARG A C 1
ATOM 3741 O O . ARG A 1 495 ? -4.301 12.932 14.908 1.00 94.81 495 ARG A O 1
ATOM 3748 N N . LYS A 1 496 ? -6.517 12.927 15.234 1.00 93.75 496 LYS A N 1
ATOM 3749 C CA . LYS A 1 496 ? -6.593 14.001 16.230 1.00 93.75 496 LYS A CA 1
ATOM 3750 C C . LYS A 1 496 ? -7.195 13.440 17.509 1.00 93.75 496 LYS A C 1
ATOM 3752 O O . LYS A 1 496 ? -8.239 12.801 17.441 1.00 93.75 496 LYS A O 1
ATOM 3757 N N . ILE A 1 497 ? -6.572 13.698 18.657 1.00 93.50 497 ILE A N 1
ATOM 3758 C CA . ILE A 1 497 ? -7.045 13.231 19.969 1.00 93.50 497 ILE A CA 1
ATOM 3759 C C . ILE A 1 497 ? -7.488 14.443 20.793 1.00 93.50 497 ILE A C 1
ATOM 3761 O O . ILE A 1 497 ? -6.676 15.313 21.109 1.00 93.50 497 ILE A O 1
ATOM 3765 N N . GLY A 1 498 ? -8.777 14.519 21.121 1.00 90.06 498 GLY A N 1
ATOM 3766 C CA . GLY A 1 498 ? -9.403 15.672 21.767 1.00 90.06 498 GLY A CA 1
ATOM 3767 C C . GLY A 1 498 ? -9.126 16.974 21.009 1.00 90.06 498 GLY A C 1
ATOM 3768 O O . GLY A 1 498 ? -9.312 17.068 19.794 1.00 90.06 498 GLY A O 1
ATOM 3769 N N . ASP A 1 499 ? -8.620 17.971 21.733 1.00 85.62 499 ASP A N 1
ATOM 3770 C CA . ASP A 1 499 ? -8.185 19.258 21.174 1.00 85.62 499 ASP A CA 1
ATOM 3771 C C . ASP A 1 499 ? -6.703 19.272 20.752 1.00 85.62 499 ASP A C 1
ATOM 3773 O O . ASP A 1 499 ? -6.159 20.328 20.429 1.00 85.62 499 ASP A O 1
ATOM 3777 N N . GLY A 1 500 ? -6.042 18.110 20.755 1.00 82.31 500 GLY A N 1
ATOM 3778 C CA . GLY A 1 500 ? -4.638 17.950 20.384 1.00 82.31 500 GLY A CA 1
ATOM 3779 C C . GLY A 1 500 ? -4.347 18.189 18.896 1.00 82.31 500 GLY A C 1
ATOM 3780 O O . GLY A 1 500 ? -5.245 18.531 18.119 1.00 82.31 500 GLY A O 1
ATOM 3781 N N . PRO A 1 501 ? -3.084 18.019 18.471 1.00 83.88 501 PRO A N 1
ATOM 3782 C CA . PRO A 1 501 ? -2.708 18.185 17.075 1.00 83.88 501 PRO A CA 1
ATOM 3783 C C . PRO A 1 501 ? -3.351 17.108 16.196 1.00 83.88 501 PRO A C 1
ATOM 3785 O O . PRO A 1 501 ? -3.590 15.979 16.624 1.00 83.88 501 PRO A O 1
ATOM 3788 N N . PHE A 1 502 ? -3.619 17.479 14.949 1.00 86.69 502 PHE A N 1
ATOM 3789 C CA . PHE A 1 502 ? -3.929 16.534 13.887 1.00 86.69 502 PHE A CA 1
ATOM 3790 C C . PHE A 1 502 ? -2.602 16.040 13.312 1.00 86.69 502 PHE A C 1
ATOM 3792 O O . PHE A 1 502 ? -1.847 16.835 12.752 1.00 86.69 502 PHE A O 1
ATOM 3799 N N . ALA A 1 503 ? -2.284 14.769 13.541 1.00 83.56 503 ALA A N 1
ATOM 3800 C CA . ALA A 1 503 ? -0.969 14.201 13.264 1.00 83.56 503 ALA A CA 1
ATOM 3801 C C . ALA A 1 503 ? -1.092 12.862 12.537 1.00 83.56 503 ALA A C 1
ATOM 3803 O O . ALA A 1 503 ? -2.116 12.187 12.648 1.00 83.56 503 ALA A O 1
ATOM 3804 N N . LEU A 1 504 ? -0.050 12.496 11.791 1.00 85.75 504 LEU A N 1
ATOM 3805 C CA . LEU A 1 504 ? 0.031 11.200 11.126 1.00 85.75 504 LEU A CA 1
ATOM 3806 C C . LEU A 1 504 ? 0.005 10.094 12.186 1.00 85.75 504 LEU A C 1
ATOM 3808 O O . LEU A 1 504 ? 0.704 10.177 13.198 1.00 85.75 504 LEU A O 1
ATOM 3812 N N . TRP A 1 505 ? -0.856 9.104 11.985 1.00 88.75 505 TRP A N 1
ATOM 3813 C CA . TRP A 1 505 ? -1.039 7.978 12.894 1.00 88.75 505 TRP A CA 1
ATOM 3814 C C . TRP A 1 505 ? -0.565 6.674 12.268 1.00 88.75 505 TRP A C 1
ATOM 3816 O O . TRP A 1 505 ? 0.165 5.935 12.925 1.00 88.75 505 TRP A O 1
ATOM 3826 N N . LEU A 1 506 ? -0.958 6.425 11.020 1.00 82.31 506 LEU A N 1
ATOM 3827 C CA . LEU A 1 506 ? -0.456 5.332 10.196 1.00 82.31 506 LEU A CA 1
ATOM 3828 C C . LEU A 1 506 ? 0.155 5.945 8.940 1.00 82.31 506 LEU A C 1
ATOM 3830 O O . LEU A 1 506 ? -0.453 6.837 8.356 1.00 82.31 506 LEU A O 1
ATOM 3834 N N . ASP A 1 507 ? 1.340 5.477 8.585 1.00 88.81 507 ASP A N 1
ATOM 3835 C CA . ASP A 1 507 ? 2.150 5.950 7.462 1.00 88.81 507 ASP A CA 1
ATOM 3836 C C . ASP A 1 507 ? 2.288 4.790 6.475 1.00 88.81 507 ASP A C 1
ATOM 3838 O O . ASP A 1 507 ? 2.629 3.680 6.903 1.00 88.81 507 ASP A O 1
ATOM 3842 N N . ASP A 1 508 ? 1.960 5.030 5.207 1.00 78.19 508 ASP A N 1
ATOM 3843 C CA . ASP A 1 508 ? 2.085 4.080 4.096 1.00 78.19 508 ASP A CA 1
ATOM 3844 C C . ASP A 1 508 ? 1.491 2.684 4.392 1.00 78.19 508 ASP A C 1
ATOM 3846 O O . ASP A 1 508 ? 2.061 1.634 4.081 1.00 78.19 508 ASP A O 1
ATOM 3850 N N . THR A 1 509 ? 0.333 2.635 5.061 1.00 80.00 509 THR A N 1
ATOM 3851 C CA . THR A 1 509 ? -0.267 1.361 5.473 1.00 80.00 509 THR A CA 1
ATOM 3852 C C . THR A 1 509 ? -1.046 0.712 4.325 1.00 80.00 509 THR A C 1
ATOM 3854 O O . THR A 1 509 ? -1.882 1.371 3.709 1.00 80.00 509 THR A O 1
ATOM 3857 N N . PRO A 1 510 ? -0.867 -0.595 4.054 1.00 83.56 510 PRO A N 1
ATOM 3858 C CA . PRO A 1 510 ? -1.706 -1.325 3.101 1.00 83.56 510 PRO A CA 1
ATOM 3859 C C . PRO A 1 510 ? -3.048 -1.749 3.718 1.00 83.56 510 PRO A C 1
ATOM 3861 O O . PRO A 1 510 ? -3.893 -2.342 3.048 1.00 83.56 510 PRO A O 1
ATOM 3864 N N . LEU A 1 511 ? -3.234 -1.527 5.025 1.00 88.00 511 LEU A N 1
ATOM 3865 C CA . LEU A 1 511 ? -4.481 -1.850 5.704 1.00 88.00 511 LEU A CA 1
ATOM 3866 C C . LEU A 1 511 ? -5.587 -0.908 5.233 1.00 88.00 511 LEU A C 1
ATOM 3868 O O . LEU A 1 511 ? -5.340 0.261 4.962 1.00 88.00 511 LEU A O 1
ATOM 3872 N N . THR A 1 512 ? -6.817 -1.411 5.213 1.00 94.00 512 THR A N 1
ATOM 3873 C CA . THR A 1 512 ? -8.038 -0.622 4.973 1.00 94.00 512 THR A CA 1
ATOM 3874 C C . THR A 1 512 ? -8.853 -0.416 6.245 1.00 94.00 512 THR A C 1
ATOM 3876 O O . THR A 1 512 ? -9.900 0.222 6.229 1.00 94.00 512 THR A O 1
ATOM 3879 N N . GLU A 1 513 ? -8.412 -1.002 7.355 1.00 95.06 513 GLU A N 1
ATOM 3880 C CA . GLU A 1 513 ? -9.055 -0.869 8.650 1.00 95.06 513 GLU A CA 1
ATOM 3881 C C . GLU A 1 513 ? -8.094 -1.202 9.793 1.00 95.06 513 GLU A C 1
ATOM 3883 O O . GLU A 1 513 ? -7.096 -1.904 9.611 1.00 95.06 513 GLU A O 1
ATOM 3888 N N . VAL A 1 514 ? -8.410 -0.706 10.987 1.00 91.56 514 VAL A N 1
ATOM 3889 C CA . VAL A 1 514 ? -7.672 -1.000 12.218 1.00 91.56 514 VAL A CA 1
ATOM 3890 C C . VAL A 1 514 ? -8.612 -1.056 13.420 1.00 91.56 514 VAL A C 1
ATOM 3892 O O . VAL A 1 514 ? -9.640 -0.374 13.466 1.00 91.56 514 VAL A O 1
ATOM 3895 N N . GLU A 1 515 ? -8.241 -1.863 14.412 1.00 91.75 515 GLU A N 1
ATOM 3896 C CA . GLU A 1 515 ? -8.922 -1.899 15.704 1.00 91.75 515 GLU A CA 1
ATOM 3897 C C . GLU A 1 515 ? -8.731 -0.569 16.455 1.00 91.75 515 GLU A C 1
ATOM 3899 O O . GLU A 1 515 ? -7.629 -0.021 16.531 1.00 91.75 515 GLU A O 1
ATOM 3904 N N . PHE A 1 516 ? -9.815 -0.028 17.006 1.00 93.19 516 PHE A N 1
ATOM 3905 C CA . PHE A 1 516 ? -9.824 1.274 17.653 1.00 93.19 516 PHE A CA 1
ATOM 3906 C C . PHE A 1 516 ? -9.351 1.196 19.107 1.00 93.19 516 PHE A C 1
ATOM 3908 O O . PHE A 1 516 ? -10.057 0.694 19.982 1.00 93.19 516 PHE A O 1
ATOM 3915 N N . ASP A 1 517 ? -8.188 1.779 19.384 1.00 91.06 517 ASP A N 1
ATOM 3916 C CA . ASP A 1 517 ? -7.509 1.768 20.684 1.00 91.06 517 ASP A CA 1
ATOM 3917 C C . ASP A 1 517 ? -7.761 3.031 21.537 1.00 91.06 517 ASP A C 1
ATOM 3919 O O . ASP A 1 517 ? -6.923 3.429 22.349 1.00 91.06 517 ASP A O 1
ATOM 3923 N N . GLY A 1 518 ? -8.909 3.688 21.344 1.00 91.06 518 GLY A N 1
ATOM 3924 C CA . GLY A 1 518 ? -9.236 4.956 21.998 1.00 91.06 518 GLY A CA 1
ATOM 3925 C C . GLY A 1 518 ? -9.408 4.885 23.523 1.00 91.06 518 GLY A C 1
ATOM 3926 O O . GLY A 1 518 ? -9.590 3.825 24.116 1.00 91.06 518 GLY A O 1
ATOM 3927 N N . GLU A 1 519 ? -9.405 6.049 24.175 1.00 92.69 519 GLU A N 1
ATOM 3928 C CA . GLU A 1 519 ? -9.724 6.199 25.600 1.00 92.69 519 GLU A CA 1
ATOM 3929 C C . GLU A 1 519 ? -11.186 6.623 25.787 1.00 92.69 519 GLU A C 1
ATOM 3931 O O . GLU A 1 519 ? -11.633 7.612 25.205 1.00 92.69 519 GLU A O 1
ATOM 3936 N N . ALA A 1 520 ? -11.936 5.901 26.624 1.00 93.00 520 ALA A N 1
ATOM 3937 C CA . ALA A 1 520 ? -13.370 6.120 26.803 1.00 93.00 520 ALA A CA 1
ATOM 3938 C C . ALA A 1 520 ? -13.699 7.574 27.191 1.00 93.00 520 ALA A C 1
ATOM 3940 O O . ALA A 1 520 ? -13.136 8.144 28.126 1.00 93.00 520 ALA A O 1
ATOM 3941 N N . GLY A 1 521 ? -14.653 8.169 26.477 1.00 92.44 521 GLY A N 1
ATOM 3942 C CA . GLY A 1 521 ? -15.085 9.556 26.639 1.00 92.44 521 GLY A CA 1
ATOM 3943 C C . GLY A 1 521 ? -14.238 10.589 25.890 1.00 92.44 521 GLY A C 1
ATOM 3944 O O . GLY A 1 521 ? -14.611 11.763 25.888 1.00 92.44 521 GLY A O 1
ATOM 3945 N N . VAL A 1 522 ? -13.139 10.193 25.240 1.00 96.06 522 VAL A N 1
ATOM 3946 C CA . VAL A 1 522 ? -12.303 11.094 24.434 1.00 96.06 522 VAL A CA 1
ATOM 3947 C C . VAL A 1 522 ? -12.824 11.159 22.997 1.00 96.06 522 VAL A C 1
ATOM 3949 O O . VAL A 1 522 ? -13.176 10.144 22.393 1.00 96.06 522 VAL A O 1
ATOM 3952 N N . ALA A 1 523 ? -12.885 12.373 22.446 1.00 97.00 523 ALA A N 1
ATOM 3953 C CA . ALA A 1 523 ? -13.215 12.598 21.044 1.00 97.00 523 ALA A CA 1
ATOM 3954 C C . ALA A 1 523 ? -11.978 12.399 20.160 1.00 97.00 523 ALA A C 1
ATOM 3956 O O . ALA A 1 523 ? -10.899 12.890 20.481 1.00 97.00 523 ALA A O 1
ATOM 3957 N N . TYR A 1 524 ? -12.150 11.727 19.031 1.00 97.25 524 TYR A N 1
ATOM 3958 C CA . TYR A 1 524 ? -11.129 11.494 18.022 1.00 97.25 524 TYR A CA 1
ATOM 3959 C C . TYR A 1 524 ? -11.597 12.041 16.680 1.00 97.25 524 TYR A C 1
ATOM 3961 O O . TYR A 1 524 ? -12.784 11.993 16.357 1.00 97.25 524 TYR A O 1
ATOM 3969 N N . GLY A 1 525 ? -10.659 12.564 15.900 1.00 96.94 525 GLY A N 1
ATOM 3970 C CA . GLY A 1 525 ? -10.858 12.924 14.503 1.00 96.94 525 GLY A CA 1
ATOM 3971 C C . GLY A 1 525 ? -9.928 12.118 13.612 1.00 96.94 525 GLY A C 1
ATOM 3972 O O . GLY A 1 525 ? -8.771 11.932 13.977 1.00 96.94 525 GLY A O 1
ATOM 3973 N N . PHE A 1 526 ? -10.409 11.676 12.457 1.00 97.88 526 PHE A N 1
ATOM 3974 C CA . PHE A 1 526 ? -9.630 10.916 11.487 1.00 97.88 526 PHE A CA 1
ATOM 3975 C C . PHE A 1 526 ? -9.729 11.521 10.091 1.00 97.88 526 PHE A C 1
ATOM 3977 O O . PHE A 1 526 ? -10.753 12.112 9.731 1.00 97.88 526 PHE A O 1
ATOM 3984 N N . ALA A 1 527 ? -8.672 11.359 9.309 1.00 97.88 527 ALA A N 1
ATOM 3985 C CA . ALA A 1 527 ? -8.698 11.518 7.863 1.00 97.88 527 ALA A CA 1
ATOM 3986 C C . ALA A 1 527 ? -7.732 10.525 7.227 1.00 97.88 527 ALA A C 1
ATOM 3988 O O . ALA A 1 527 ? -6.826 10.030 7.898 1.00 97.88 527 ALA A O 1
ATOM 3989 N N . VAL A 1 528 ? -7.905 10.309 5.933 1.00 98.00 528 VAL A N 1
ATOM 3990 C CA . VAL A 1 528 ? -7.081 9.415 5.130 1.00 98.00 528 VAL A CA 1
ATOM 3991 C C . VAL A 1 528 ? -6.717 10.086 3.805 1.00 98.00 528 VAL A C 1
ATOM 3993 O O . VAL A 1 528 ? -7.461 10.953 3.335 1.00 98.00 528 VAL A O 1
ATOM 3996 N N . ALA A 1 529 ? -5.568 9.704 3.255 1.00 96.00 529 ALA A N 1
ATOM 3997 C CA . ALA A 1 529 ? -5.146 9.947 1.882 1.00 96.00 529 ALA A CA 1
ATOM 3998 C C . ALA A 1 529 ? -4.542 8.658 1.334 1.00 96.00 529 ALA A C 1
ATOM 4000 O O . ALA A 1 529 ? -3.838 7.955 2.058 1.00 96.00 529 ALA A O 1
ATOM 4001 N N . ALA A 1 530 ? -4.841 8.343 0.079 1.00 94.50 530 ALA A N 1
ATOM 4002 C CA . ALA A 1 530 ? -4.297 7.168 -0.588 1.00 94.50 530 ALA A CA 1
ATOM 4003 C C . ALA A 1 530 ? -3.054 7.495 -1.425 1.00 94.50 530 ALA A C 1
ATOM 4005 O O . ALA A 1 530 ? -2.911 8.604 -1.941 1.00 94.50 530 ALA A O 1
ATOM 4006 N N . SER A 1 531 ? -2.224 6.480 -1.630 1.00 90.19 531 SER A N 1
ATOM 4007 C CA . SER A 1 531 ? -1.219 6.404 -2.690 1.00 90.19 531 SER A CA 1
ATOM 4008 C C . SER A 1 531 ? -1.547 5.206 -3.580 1.00 90.19 531 SER A C 1
ATOM 4010 O O . SER A 1 531 ? -2.020 4.179 -3.082 1.00 90.19 531 SER A O 1
ATOM 4012 N N . ASP A 1 532 ? -1.366 5.331 -4.890 1.00 88.31 532 ASP A N 1
ATOM 4013 C CA . ASP A 1 532 ? -1.641 4.251 -5.844 1.00 88.31 532 ASP A CA 1
ATOM 4014 C C . ASP A 1 532 ? -0.420 3.342 -6.084 1.00 88.31 532 ASP A C 1
ATOM 4016 O O . ASP A 1 532 ? 0.628 3.489 -5.451 1.00 88.31 532 ASP A O 1
ATOM 4020 N N . GLY A 1 533 ? -0.571 2.361 -6.975 1.00 80.00 533 GLY A N 1
ATOM 4021 C CA . GLY A 1 533 ? 0.467 1.379 -7.290 1.00 80.00 533 GLY A CA 1
ATOM 4022 C C . GLY A 1 533 ? 1.682 1.937 -8.034 1.00 80.00 533 GLY A C 1
ATOM 4023 O O . GLY A 1 533 ? 2.762 1.348 -7.965 1.00 80.00 533 GLY A O 1
ATOM 4024 N N . VAL A 1 534 ? 1.536 3.071 -8.722 1.00 75.44 534 VAL A N 1
ATOM 4025 C CA . VAL A 1 534 ? 2.641 3.737 -9.430 1.00 75.44 534 VAL A CA 1
ATOM 4026 C C . VAL A 1 534 ? 3.221 4.918 -8.653 1.00 75.44 534 VAL A C 1
ATOM 4028 O O . VAL A 1 534 ? 4.203 5.509 -9.089 1.00 75.44 534 VAL A O 1
ATOM 40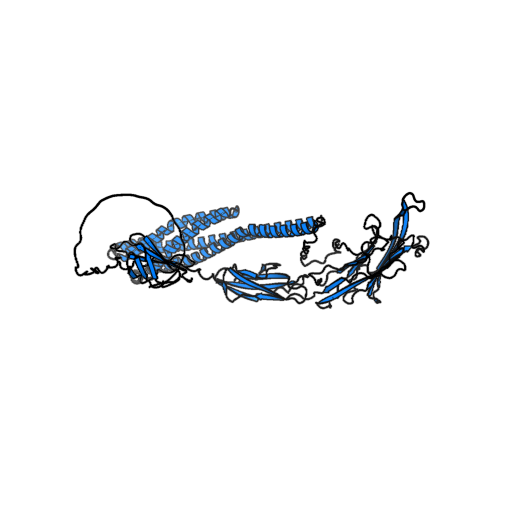31 N N . GLY A 1 535 ? 2.659 5.261 -7.495 1.00 80.62 535 GLY A N 1
ATOM 4032 C CA . GLY A 1 535 ? 3.151 6.313 -6.613 1.00 80.62 535 GLY A CA 1
ATOM 4033 C C . GLY A 1 535 ? 2.535 7.695 -6.844 1.00 80.62 535 GLY A C 1
ATOM 4034 O O . GLY A 1 535 ? 3.115 8.681 -6.373 1.00 80.62 535 GLY A O 1
ATOM 4035 N N . ASN A 1 536 ? 1.390 7.819 -7.529 1.00 83.56 536 ASN A N 1
ATOM 4036 C CA . ASN A 1 536 ? 0.595 9.041 -7.415 1.00 83.56 536 ASN A CA 1
ATOM 4037 C C . ASN A 1 536 ? -0.048 9.087 -6.027 1.00 83.56 536 ASN A C 1
ATOM 4039 O O . ASN A 1 536 ? -0.562 8.097 -5.508 1.00 83.56 536 ASN A O 1
ATOM 4043 N N . VAL A 1 537 ? -0.026 10.272 -5.423 1.00 89.06 537 VAL A N 1
ATOM 4044 C CA . VAL A 1 537 ? -0.456 10.474 -4.037 1.00 89.06 537 VAL A CA 1
ATOM 4045 C C . VAL A 1 537 ? -1.635 11.436 -4.018 1.00 89.06 537 VAL A C 1
ATOM 4047 O O . VAL A 1 537 ? -1.619 12.479 -4.685 1.00 89.06 537 VAL A O 1
ATOM 4050 N N . GLU A 1 538 ? -2.677 11.088 -3.270 1.00 93.25 538 GLU A N 1
ATOM 4051 C CA . GLU A 1 538 ? -3.772 11.994 -2.946 1.00 93.25 538 GLU A CA 1
ATOM 4052 C C . GLU A 1 538 ? -3.248 13.161 -2.099 1.00 93.25 538 GLU A C 1
ATOM 4054 O O . GLU A 1 538 ? -2.410 13.001 -1.213 1.00 93.25 538 GLU A O 1
ATOM 4059 N N . ALA A 1 539 ? -3.748 14.371 -2.347 1.00 89.94 539 ALA A N 1
ATOM 4060 C CA . ALA A 1 539 ? -3.320 15.528 -1.573 1.00 89.94 539 ALA A CA 1
ATOM 4061 C C . ALA A 1 539 ? -3.581 15.328 -0.070 1.00 89.94 539 ALA A C 1
ATOM 4063 O O . ALA A 1 539 ? -4.682 14.955 0.339 1.00 89.94 539 ALA A O 1
ATOM 4064 N N . MET A 1 540 ? -2.581 15.664 0.753 1.00 86.69 540 MET A N 1
ATOM 4065 C CA . MET A 1 540 ? -2.685 15.564 2.208 1.00 86.69 540 MET A CA 1
ATOM 4066 C C . MET A 1 540 ? -3.961 16.265 2.725 1.00 86.69 540 MET A C 1
ATOM 4068 O O . MET A 1 540 ? -4.192 17.440 2.397 1.00 86.69 540 MET A O 1
ATOM 4072 N N . PRO A 1 541 ? -4.766 15.614 3.588 1.00 91.94 541 PRO A N 1
ATOM 4073 C CA . PRO A 1 541 ? -5.963 16.220 4.143 1.00 91.94 541 PRO A CA 1
ATOM 4074 C C . PRO A 1 541 ? -5.597 17.441 4.991 1.00 91.94 541 PRO A C 1
ATOM 4076 O O . PRO A 1 541 ? -4.748 17.385 5.878 1.00 91.94 541 PRO A O 1
ATOM 4079 N N . THR A 1 542 ? -6.281 18.562 4.763 1.00 89.88 542 THR A N 1
ATOM 4080 C CA . THR A 1 542 ? -6.053 19.806 5.526 1.00 89.88 542 THR A CA 1
ATOM 4081 C C . THR A 1 542 ? -6.751 19.814 6.890 1.00 89.88 542 THR A C 1
ATOM 4083 O O . THR A 1 542 ? -6.577 20.746 7.678 1.00 89.88 542 THR A O 1
ATOM 4086 N N . GLY A 1 543 ? -7.536 18.778 7.194 1.00 91.56 543 GLY A N 1
ATOM 4087 C CA . GLY A 1 543 ? -8.243 18.634 8.455 1.00 91.56 543 GLY A CA 1
ATOM 4088 C C . GLY A 1 543 ? -8.958 17.295 8.588 1.00 91.56 543 GLY A C 1
ATOM 4089 O O . GLY A 1 543 ? -8.877 16.422 7.728 1.00 91.56 543 GLY A O 1
ATOM 4090 N N . VAL A 1 544 ? -9.674 17.159 9.700 1.00 96.06 544 VAL A N 1
ATOM 4091 C CA . VAL A 1 544 ? -10.430 15.957 10.058 1.00 96.06 544 VAL A CA 1
ATOM 4092 C C . VAL A 1 544 ? -11.594 15.733 9.083 1.00 96.06 544 VAL A C 1
ATOM 4094 O O . VAL A 1 544 ? -12.398 16.641 8.877 1.00 96.06 544 VAL A O 1
ATOM 4097 N N . GLN A 1 545 ? -11.715 14.518 8.542 1.00 96.19 545 GLN A N 1
ATOM 4098 C CA . GLN A 1 545 ? -12.832 14.090 7.689 1.00 96.19 545 GLN A CA 1
ATOM 4099 C C . GLN A 1 545 ? -14.006 13.543 8.516 1.00 96.19 545 GLN A C 1
ATOM 4101 O O . GLN A 1 545 ? -15.159 13.878 8.248 1.00 96.19 545 GLN A O 1
ATOM 4106 N N . VAL A 1 546 ? -13.727 12.730 9.542 1.00 97.00 546 VAL A N 1
ATOM 4107 C CA . VAL A 1 546 ? -14.744 12.124 10.424 1.00 97.00 546 VAL A CA 1
ATOM 4108 C C . VAL A 1 546 ? -14.352 12.242 11.890 1.00 97.00 546 VAL A C 1
ATOM 4110 O O . VAL A 1 546 ? -13.169 12.226 12.223 1.00 97.00 546 VAL A O 1
ATOM 4113 N N . THR A 1 547 ? -15.336 12.328 12.784 1.00 96.75 547 THR A N 1
ATOM 4114 C CA . THR A 1 547 ? -15.113 12.330 14.235 1.00 96.75 547 THR A CA 1
ATOM 4115 C C . THR A 1 547 ? -15.916 11.244 14.930 1.00 96.75 547 THR A C 1
ATOM 4117 O O . THR A 1 547 ? -17.010 10.886 14.499 1.00 96.75 547 THR A O 1
ATOM 4120 N N . THR A 1 548 ? -15.379 10.750 16.040 1.00 97.62 548 THR A N 1
ATOM 4121 C CA . THR A 1 548 ? -16.050 9.793 16.920 1.00 97.62 548 THR A CA 1
ATOM 4122 C C . THR A 1 548 ? -15.696 10.068 18.374 1.00 97.62 548 THR A C 1
ATOM 4124 O O . THR A 1 548 ? -14.620 10.581 18.667 1.00 97.62 548 THR A O 1
ATOM 4127 N N . THR A 1 549 ? -16.583 9.739 19.307 1.00 97.69 549 THR A N 1
ATOM 4128 C CA . THR A 1 549 ? -16.239 9.656 20.733 1.00 97.69 549 THR A CA 1
ATOM 4129 C C . THR A 1 549 ? -16.043 8.199 21.117 1.00 97.69 549 THR A C 1
ATOM 4131 O O . THR A 1 549 ? -16.928 7.373 20.886 1.00 97.69 549 THR A O 1
ATOM 4134 N N . ALA A 1 550 ? -14.899 7.883 21.716 1.00 96.19 550 ALA A N 1
ATOM 4135 C CA . ALA A 1 550 ? -14.633 6.537 22.193 1.00 96.19 550 ALA A CA 1
ATOM 4136 C C . ALA A 1 550 ? -15.583 6.171 23.335 1.00 96.19 550 ALA A C 1
ATOM 4138 O O . ALA A 1 550 ? -15.806 6.963 24.253 1.00 96.19 550 ALA A O 1
ATOM 4139 N N . VAL A 1 551 ? -16.138 4.966 23.291 1.00 95.81 551 VAL A N 1
ATOM 4140 C CA . VAL A 1 551 ? -17.001 4.430 24.348 1.00 95.81 551 VAL A CA 1
ATOM 4141 C C . VAL A 1 551 ? -16.497 3.063 24.784 1.00 95.81 551 VAL A C 1
ATOM 4143 O O . VAL A 1 551 ? -15.973 2.305 23.971 1.00 95.81 551 VAL A O 1
ATOM 4146 N N . ASP A 1 552 ? -16.644 2.744 26.068 1.00 91.75 552 ASP A N 1
ATOM 4147 C CA . ASP A 1 552 ? -16.344 1.394 26.540 1.00 91.75 552 ASP A CA 1
ATOM 4148 C C . ASP A 1 552 ? -17.228 0.378 25.802 1.00 91.75 552 ASP A C 1
ATOM 4150 O O . ASP A 1 552 ? -18.419 0.653 25.587 1.00 91.75 552 ASP A O 1
ATOM 4154 N N . PRO A 1 553 ? -16.691 -0.803 25.449 1.00 84.31 553 PRO A N 1
ATOM 4155 C CA . PRO A 1 553 ? -17.524 -1.878 24.952 1.00 84.31 553 PRO A CA 1
ATOM 4156 C C . PRO A 1 553 ? -18.592 -2.217 26.004 1.00 84.31 553 PRO A C 1
ATOM 4158 O O . PRO A 1 553 ? -18.344 -2.121 27.217 1.00 84.31 553 PRO A O 1
ATOM 4161 N N . PRO A 1 554 ? -19.799 -2.620 25.578 1.00 79.06 554 PRO A N 1
ATOM 4162 C CA . PRO A 1 554 ? -20.861 -2.968 26.502 1.00 79.06 554 PRO A CA 1
ATOM 4163 C C . PRO A 1 554 ? -20.394 -4.073 27.465 1.00 79.06 554 PRO A C 1
ATOM 4165 O O . PRO A 1 554 ? -19.681 -4.994 27.054 1.00 79.06 554 PRO A O 1
ATOM 4168 N N . PRO A 1 555 ? -20.796 -4.025 28.752 1.00 79.00 555 PRO A N 1
ATOM 4169 C CA . PRO A 1 555 ? -20.413 -5.051 29.710 1.00 79.00 555 PRO A CA 1
ATOM 4170 C C . PRO A 1 555 ? -20.786 -6.440 29.187 1.00 79.00 555 PRO A C 1
ATOM 4172 O O . PRO A 1 555 ? -21.928 -6.674 28.783 1.00 79.00 555 PRO A O 1
ATOM 4175 N N . GLY A 1 556 ? -19.830 -7.371 29.230 1.00 80.19 556 GLY A N 1
ATOM 4176 C CA . GLY A 1 556 ? -20.083 -8.767 28.886 1.00 80.19 556 GLY A CA 1
ATOM 4177 C C . GLY A 1 556 ? -21.216 -9.377 29.729 1.00 80.19 556 GLY A C 1
ATOM 4178 O O . GLY A 1 556 ? -21.567 -8.854 30.795 1.00 80.19 556 GLY A O 1
ATOM 4179 N N . PRO A 1 557 ? -21.809 -10.501 29.285 1.00 89.31 557 PRO A N 1
ATOM 4180 C CA . PRO A 1 557 ? -22.906 -11.123 30.011 1.00 89.31 557 PRO A CA 1
ATOM 4181 C C . PRO A 1 557 ? -22.483 -11.524 31.429 1.00 89.31 557 PRO A C 1
ATOM 4183 O O . PRO A 1 557 ? -21.346 -11.913 31.686 1.00 89.31 557 PRO A O 1
ATOM 4186 N N . THR A 1 558 ? -23.432 -11.473 32.358 1.00 93.62 558 THR A N 1
ATOM 4187 C CA . THR A 1 558 ? -23.268 -11.936 33.743 1.00 93.62 558 THR A CA 1
ATOM 4188 C C . THR A 1 558 ? -23.988 -13.265 33.944 1.00 93.62 558 THR A C 1
ATOM 4190 O O . THR A 1 558 ? -24.852 -13.642 33.152 1.00 93.62 558 THR A O 1
ATOM 4193 N N . ALA A 1 559 ? -23.643 -14.021 34.991 1.00 95.69 559 ALA A N 1
ATOM 4194 C CA . ALA A 1 559 ? -24.359 -15.259 35.298 1.00 95.69 559 ALA A CA 1
ATOM 4195 C C . ALA A 1 559 ? -25.854 -14.972 35.588 1.00 95.69 559 ALA A C 1
ATOM 4197 O O . ALA A 1 559 ? -26.175 -13.923 36.155 1.00 95.69 559 ALA A O 1
ATOM 4198 N N . PRO A 1 560 ? -26.788 -15.888 35.257 1.00 97.81 560 PRO A N 1
ATOM 4199 C CA . PRO A 1 560 ? -28.211 -15.656 35.488 1.00 97.81 560 PRO A CA 1
ATOM 4200 C C . PRO A 1 560 ? -28.523 -15.487 36.979 1.00 97.81 560 PRO A C 1
ATOM 4202 O O . PRO A 1 560 ? -27.834 -16.046 37.835 1.00 97.81 560 PRO A O 1
ATOM 4205 N N . SER A 1 561 ? -29.616 -14.802 37.318 1.00 97.75 561 SER A N 1
ATOM 4206 C CA . SER A 1 561 ? -30.106 -14.813 38.701 1.00 97.75 561 SER A CA 1
ATOM 4207 C C . SER A 1 561 ? -30.671 -16.189 39.096 1.00 97.75 561 SER A C 1
ATOM 4209 O O . SER A 1 561 ? -30.813 -17.095 38.271 1.00 97.75 561 SER A O 1
ATOM 4211 N N . ALA A 1 562 ? -30.970 -16.396 40.382 1.00 97.62 562 ALA A N 1
ATOM 4212 C CA . ALA A 1 562 ? -31.502 -17.678 40.838 1.00 97.62 562 ALA A CA 1
ATOM 4213 C C . ALA A 1 562 ? -32.898 -17.966 40.233 1.00 97.62 562 ALA A C 1
ATOM 4215 O O . ALA A 1 562 ? -33.755 -17.073 40.212 1.00 97.62 562 ALA A O 1
ATOM 4216 N N . PRO A 1 563 ? -33.181 -19.212 39.806 1.00 97.81 563 PRO A N 1
ATOM 4217 C CA . PRO A 1 563 ? -34.537 -19.667 39.504 1.00 97.81 563 PRO A CA 1
ATOM 4218 C C . PRO A 1 563 ? -35.490 -19.454 40.688 1.00 97.81 563 PRO A C 1
ATOM 4220 O O . PRO A 1 563 ? -35.096 -19.542 41.855 1.00 97.81 563 PRO A O 1
ATOM 4223 N N . ARG A 1 564 ? -36.758 -19.171 40.389 1.00 97.75 564 ARG A N 1
ATOM 4224 C CA . ARG A 1 564 ? -37.768 -18.737 41.368 1.00 97.75 564 ARG A CA 1
ATOM 4225 C C . ARG A 1 564 ? -38.846 -19.800 41.550 1.00 97.75 564 ARG A C 1
ATOM 4227 O O . ARG A 1 564 ? -39.037 -20.636 40.679 1.00 97.75 564 ARG A O 1
ATOM 4234 N N . GLN A 1 565 ? -39.564 -19.745 42.673 1.00 96.12 565 GLN A N 1
ATOM 4235 C CA . GLN A 1 565 ? -40.735 -20.594 42.953 1.00 96.12 565 GLN A CA 1
ATOM 4236 C C . GLN A 1 565 ? -40.500 -22.091 42.674 1.00 96.12 565 GLN A C 1
ATOM 4238 O O . GLN A 1 565 ? -41.231 -22.722 41.916 1.00 96.12 565 GLN A O 1
ATOM 4243 N N . VAL A 1 566 ? -39.448 -22.656 43.274 1.00 98.00 566 VAL A N 1
ATOM 4244 C CA . VAL A 1 566 ? -39.135 -24.079 43.107 1.00 98.00 566 VAL A CA 1
ATOM 4245 C C . VAL A 1 566 ? -40.143 -24.930 43.878 1.00 98.00 566 VAL A C 1
ATOM 4247 O O . VAL A 1 566 ? -40.218 -24.863 45.106 1.00 98.00 566 VAL A O 1
ATOM 4250 N N . GLY A 1 567 ? -40.899 -25.745 43.150 1.00 96.69 567 GLY A N 1
ATOM 4251 C CA . GLY A 1 567 ? -41.826 -26.744 43.669 1.00 96.69 567 GLY A CA 1
ATOM 4252 C C . GLY A 1 567 ? -41.389 -28.156 43.289 1.00 96.69 567 GLY A C 1
ATOM 4253 O O . GLY A 1 567 ? -40.609 -28.349 42.359 1.00 96.69 567 GLY A O 1
ATOM 4254 N N . ALA A 1 568 ? -41.889 -29.154 44.011 1.00 97.75 568 ALA A N 1
ATOM 4255 C CA . ALA A 1 568 ? -41.640 -30.556 43.707 1.00 97.75 568 ALA A CA 1
ATOM 4256 C C . ALA A 1 568 ? -42.901 -31.389 43.947 1.00 97.75 568 ALA A C 1
ATOM 4258 O O . ALA A 1 568 ? -43.667 -31.107 44.866 1.00 97.75 568 ALA A O 1
ATOM 4259 N N . THR A 1 569 ? -43.091 -32.433 43.143 1.00 97.56 569 THR A N 1
ATOM 4260 C CA . THR A 1 569 ? -44.146 -33.439 43.316 1.00 97.56 569 THR A CA 1
ATOM 4261 C C . THR A 1 569 ? -43.503 -34.816 43.434 1.00 97.56 569 THR A C 1
ATOM 4263 O O . THR A 1 569 ? -42.723 -35.220 42.570 1.00 97.56 569 THR A O 1
ATOM 4266 N N . ALA A 1 570 ? -43.797 -35.535 44.518 1.00 96.81 570 ALA A N 1
ATOM 4267 C CA . ALA A 1 570 ? -43.249 -36.866 44.769 1.00 96.81 570 ALA A CA 1
ATOM 4268 C C . ALA A 1 570 ? -43.899 -37.942 43.883 1.00 96.81 570 ALA A C 1
ATOM 4270 O O . ALA A 1 570 ? -45.105 -37.931 43.655 1.00 96.81 570 ALA A O 1
ATOM 4271 N N . GLY A 1 571 ? -43.094 -38.912 43.451 1.00 95.31 571 GLY A N 1
ATOM 4272 C CA . GLY A 1 571 ? -43.535 -40.161 42.831 1.00 95.31 571 GLY A CA 1
ATOM 4273 C C . GLY A 1 571 ? -42.853 -41.370 43.477 1.00 95.31 571 GLY A C 1
ATOM 4274 O O . GLY A 1 571 ? -42.280 -41.266 44.561 1.00 95.31 571 GLY A O 1
ATOM 4275 N N . ASN A 1 572 ? -42.881 -42.519 42.802 1.00 96.00 572 ASN A N 1
ATOM 4276 C CA . ASN A 1 572 ? -42.155 -43.707 43.252 1.00 96.00 572 ASN A CA 1
ATOM 4277 C C . ASN A 1 572 ? -40.649 -43.549 43.009 1.00 96.00 572 ASN A C 1
ATOM 4279 O O . ASN A 1 572 ? -40.224 -43.473 41.857 1.00 96.00 572 ASN A O 1
ATOM 4283 N N . ALA A 1 573 ? -39.860 -43.489 44.085 1.00 96.19 573 ALA A N 1
ATOM 4284 C CA . ALA A 1 573 ? -38.403 -43.339 44.053 1.00 96.19 573 ALA A CA 1
ATOM 4285 C C . ALA A 1 573 ? -37.883 -42.146 43.213 1.00 96.19 573 ALA A C 1
ATOM 4287 O O . ALA A 1 573 ? -36.739 -42.133 42.745 1.00 96.19 573 ALA A O 1
ATOM 4288 N N . ARG A 1 574 ? -38.729 -41.129 43.005 1.00 97.50 574 ARG A N 1
ATOM 4289 C CA . ARG A 1 574 ? -38.443 -39.942 42.190 1.00 97.50 574 ARG A CA 1
ATOM 4290 C C . ARG A 1 574 ? -39.243 -38.731 42.662 1.00 97.50 574 ARG A C 1
ATOM 4292 O O . ARG A 1 574 ? -40.246 -38.887 43.358 1.00 97.50 574 ARG A O 1
ATOM 4299 N N . ALA A 1 575 ? -38.837 -37.542 42.242 1.00 97.88 575 ALA A N 1
ATOM 4300 C CA . ALA A 1 575 ? -39.626 -36.323 42.373 1.00 97.88 575 ALA A CA 1
ATOM 4301 C C . ALA A 1 575 ? -39.502 -35.478 41.102 1.00 97.88 575 ALA A C 1
ATOM 4303 O O . ALA A 1 575 ? -38.399 -35.285 40.591 1.00 97.88 575 ALA A O 1
ATOM 4304 N N . THR A 1 576 ? -40.625 -34.966 40.607 1.00 98.06 576 THR A N 1
ATOM 4305 C CA . THR A 1 576 ? -40.653 -34.003 39.502 1.00 98.06 576 THR A CA 1
ATOM 4306 C C . THR A 1 576 ? -40.580 -32.604 40.092 1.00 98.06 576 THR A C 1
ATOM 4308 O O . THR A 1 576 ? -41.491 -32.182 40.802 1.00 98.06 576 THR A O 1
ATOM 4311 N N . VAL A 1 577 ? -39.479 -31.906 39.835 1.00 98.50 577 VAL A N 1
ATOM 4312 C CA . VAL A 1 577 ? -39.200 -30.548 40.313 1.00 98.50 577 VAL A CA 1
ATOM 4313 C C . VAL A 1 577 ? -39.536 -29.565 39.199 1.00 98.50 577 VAL A C 1
ATOM 4315 O O . VAL A 1 577 ? -39.140 -29.789 38.060 1.00 98.50 577 VAL A O 1
ATOM 4318 N N . SER A 1 578 ? -40.241 -28.484 39.511 1.00 98.00 578 SER A N 1
ATOM 4319 C CA . SER A 1 578 ? -40.599 -27.411 38.575 1.00 98.00 578 SER A CA 1
ATOM 4320 C C . SER A 1 578 ? -40.265 -26.048 39.169 1.00 98.00 578 SER A C 1
ATOM 4322 O O . SER A 1 578 ? -40.270 -25.882 40.388 1.00 98.00 578 SER A O 1
ATOM 4324 N N . TRP A 1 579 ? -39.966 -25.063 38.329 1.00 98.50 579 TRP A N 1
ATOM 4325 C CA . TRP A 1 579 ? -39.580 -23.719 38.766 1.00 98.50 579 TRP A CA 1
ATOM 4326 C C . TRP A 1 579 ? -40.004 -22.657 37.750 1.00 98.50 579 TRP A C 1
ATOM 4328 O O . TRP A 1 579 ? -40.403 -22.962 36.631 1.00 98.50 579 TRP A O 1
ATOM 4338 N N . ILE A 1 580 ? -39.880 -21.389 38.129 1.00 98.19 580 ILE A N 1
ATOM 4339 C CA . ILE A 1 580 ? -39.953 -20.242 37.223 1.00 98.19 580 ILE A CA 1
ATOM 4340 C C . ILE A 1 580 ? -38.533 -19.808 36.861 1.00 98.19 580 ILE A C 1
ATOM 4342 O O . ILE A 1 580 ? -37.626 -19.816 37.701 1.00 98.19 580 ILE A O 1
ATOM 4346 N N . ALA A 1 581 ? -38.346 -19.406 35.603 1.00 97.19 581 ALA A N 1
ATOM 4347 C CA . ALA A 1 581 ? -37.082 -18.878 35.111 1.00 97.19 581 ALA A CA 1
ATOM 4348 C C . ALA A 1 581 ? -36.539 -17.723 35.994 1.00 97.19 581 ALA A C 1
ATOM 4350 O O . ALA A 1 581 ? -37.317 -16.987 36.630 1.00 97.19 581 ALA A O 1
ATOM 4351 N N . PRO A 1 582 ? -35.206 -17.540 36.038 1.00 97.62 582 PRO A N 1
ATOM 4352 C CA . PRO A 1 582 ? -34.565 -16.387 36.659 1.00 97.62 582 PRO A CA 1
ATOM 4353 C C . PRO A 1 582 ? -35.212 -15.063 36.257 1.00 97.62 582 PRO A C 1
ATOM 4355 O O . PRO A 1 582 ? -35.737 -14.925 35.156 1.00 97.62 582 PRO A O 1
ATOM 4358 N N . ALA A 1 583 ? -35.174 -14.074 37.150 1.00 96.62 583 ALA A N 1
ATOM 4359 C CA . ALA A 1 583 ? -35.663 -12.730 36.830 1.00 96.62 583 ALA A CA 1
ATOM 4360 C C . ALA A 1 583 ? -34.759 -12.002 35.818 1.00 96.62 583 ALA A C 1
ATOM 4362 O O . ALA A 1 583 ? -35.219 -11.109 35.120 1.00 96.62 583 ALA A O 1
ATOM 4363 N N . SER A 1 584 ? -33.486 -12.395 35.742 1.00 95.44 584 SER A N 1
ATOM 4364 C CA . SER A 1 584 ? -32.518 -11.911 34.762 1.00 95.44 584 SER A CA 1
ATOM 4365 C C . SER A 1 584 ? -31.708 -13.099 34.257 1.00 95.44 584 SER A C 1
ATOM 4367 O O . SER A 1 584 ? -31.238 -13.917 35.052 1.00 95.44 584 SER A O 1
ATOM 4369 N N . ASN A 1 585 ? -31.544 -13.190 32.940 1.00 94.62 585 ASN A N 1
ATOM 4370 C CA . ASN A 1 585 ? -30.634 -14.133 32.294 1.00 94.62 585 ASN A CA 1
ATOM 4371 C C . ASN A 1 585 ? -29.191 -13.598 32.228 1.00 94.62 585 ASN A C 1
ATOM 4373 O O . ASN A 1 585 ? -28.335 -14.262 31.655 1.00 94.62 585 ASN A O 1
ATOM 4377 N N . GLY A 1 586 ? -28.935 -12.406 32.779 1.00 91.25 586 GLY A N 1
ATOM 4378 C CA . GLY A 1 586 ? -27.626 -11.760 32.760 1.00 91.25 586 GLY A CA 1
ATOM 4379 C C . GLY A 1 586 ? -27.172 -11.301 31.372 1.00 91.25 586 GLY A C 1
ATOM 4380 O O . GLY A 1 586 ? -25.978 -11.141 31.158 1.00 91.25 586 GLY A O 1
ATOM 4381 N N . GLY A 1 587 ? -28.094 -11.113 30.421 1.00 89.19 587 GLY A N 1
ATOM 4382 C CA . GLY A 1 587 ? -27.779 -10.638 29.067 1.00 89.19 587 GLY A CA 1
ATOM 4383 C C . GLY A 1 587 ? -27.402 -11.737 28.067 1.00 89.19 587 GLY A C 1
ATOM 4384 O O . GLY A 1 587 ? -27.211 -11.438 26.896 1.00 89.19 587 GLY A O 1
ATOM 4385 N N . ALA A 1 588 ? -27.357 -13.008 28.484 1.00 93.50 588 ALA A N 1
ATOM 4386 C CA . ALA A 1 588 ? -27.119 -14.150 27.595 1.00 93.50 588 ALA A CA 1
ATOM 4387 C C . ALA A 1 588 ? -28.163 -15.259 27.785 1.00 93.50 588 ALA A C 1
ATOM 4389 O O . ALA A 1 588 ? -28.717 -15.450 28.869 1.00 93.50 588 ALA A O 1
ATOM 4390 N N . THR A 1 589 ? -28.426 -16.024 26.725 1.00 95.25 589 THR A N 1
ATOM 4391 C CA . THR A 1 589 ? -29.389 -17.135 26.744 1.00 95.25 589 THR A CA 1
ATOM 4392 C C . THR A 1 589 ? -29.010 -18.189 27.790 1.00 95.25 589 THR A C 1
ATOM 4394 O O . THR A 1 589 ? -27.862 -18.622 27.873 1.00 95.25 589 THR A O 1
ATOM 4397 N N . ILE A 1 590 ? -29.987 -18.630 28.592 1.00 97.12 590 ILE A N 1
ATOM 4398 C CA . ILE A 1 590 ? -29.790 -19.714 29.565 1.00 97.12 590 ILE A CA 1
ATOM 4399 C C . ILE A 1 590 ? -29.677 -21.038 28.807 1.00 97.12 590 ILE A C 1
ATOM 4401 O O . ILE A 1 590 ? -30.612 -21.449 28.124 1.00 97.12 590 ILE A O 1
ATOM 4405 N N . THR A 1 591 ? -28.549 -21.723 28.967 1.00 97.38 591 THR A N 1
ATOM 4406 C CA . THR A 1 591 ? -28.227 -22.978 28.276 1.00 97.38 591 THR A CA 1
ATOM 4407 C C . THR A 1 591 ? -28.523 -24.213 29.120 1.00 97.38 591 THR A C 1
ATOM 4409 O O . THR A 1 591 ? -28.751 -25.291 28.572 1.00 97.38 591 THR A O 1
ATOM 4412 N N . LYS A 1 592 ? -28.536 -24.088 30.457 1.00 97.88 592 LYS A N 1
ATOM 4413 C CA . LYS A 1 592 ? -28.750 -25.226 31.361 1.00 97.88 592 LYS A CA 1
ATOM 4414 C C . LYS A 1 592 ? -29.413 -24.833 32.678 1.00 97.88 592 LYS A C 1
ATOM 4416 O O . LYS A 1 592 ? -29.068 -23.819 33.276 1.00 97.88 592 LYS A O 1
ATOM 4421 N N . TYR A 1 593 ? -30.284 -25.701 33.183 1.00 98.50 593 TYR A N 1
ATOM 4422 C CA . TYR A 1 593 ? -30.692 -25.740 34.586 1.00 98.50 593 TYR A CA 1
ATOM 4423 C C . TYR A 1 593 ? -30.121 -26.982 35.261 1.00 98.50 593 TYR A C 1
ATOM 4425 O O . TYR A 1 593 ? -30.079 -28.055 34.663 1.00 98.50 593 TYR A O 1
ATOM 4433 N N . THR A 1 594 ? -29.680 -26.849 36.509 1.00 98.44 594 THR A N 1
ATOM 4434 C CA . THR A 1 594 ? -29.245 -27.973 37.353 1.00 98.44 594 THR A CA 1
ATOM 4435 C C . THR A 1 594 ? -30.083 -27.992 38.616 1.00 98.44 594 THR A C 1
ATOM 4437 O O . THR A 1 594 ? -30.155 -26.975 39.302 1.00 98.44 594 THR A O 1
ATOM 4440 N N . VAL A 1 595 ? -30.685 -29.137 38.930 1.00 98.44 595 VAL A N 1
ATOM 4441 C CA . VAL A 1 595 ? -31.414 -29.398 40.177 1.00 98.44 595 VAL A CA 1
ATOM 4442 C C . VAL A 1 595 ? -30.560 -30.281 41.081 1.00 98.44 595 VAL A C 1
ATOM 4444 O O . VAL A 1 595 ? -29.892 -31.182 40.583 1.00 98.44 595 VAL A O 1
ATOM 4447 N N . THR A 1 596 ? -30.598 -30.064 42.396 1.00 98.12 596 THR A N 1
ATOM 4448 C CA . THR A 1 596 ? -29.985 -30.959 43.392 1.00 98.12 596 THR A CA 1
ATOM 4449 C C . THR A 1 596 ? -30.937 -31.242 44.553 1.00 98.12 596 THR A C 1
ATOM 4451 O O . THR A 1 596 ? -31.703 -30.359 44.948 1.00 98.12 596 THR A O 1
ATOM 4454 N N . SER A 1 597 ? -30.891 -32.462 45.096 1.00 97.50 597 SER A N 1
ATOM 4455 C CA . SER A 1 597 ? -31.679 -32.900 46.252 1.00 97.50 597 SER A CA 1
ATOM 4456 C C . SER A 1 597 ? -30.896 -32.821 47.565 1.00 97.50 597 SER A C 1
ATOM 4458 O O . SER A 1 597 ? -29.696 -33.090 47.617 1.00 97.50 597 SER A O 1
ATOM 4460 N N . ALA A 1 598 ? -31.602 -32.561 48.660 1.00 96.25 598 ALA A N 1
ATOM 4461 C CA . ALA A 1 598 ? -31.116 -32.763 50.019 1.00 96.25 598 ALA A CA 1
ATOM 4462 C C . ALA A 1 598 ? -32.148 -33.588 50.813 1.00 96.25 598 ALA A C 1
ATOM 4464 O O . ALA A 1 598 ? -33.313 -33.186 50.849 1.00 96.25 598 ALA A O 1
ATOM 4465 N N . PRO A 1 599 ? -31.759 -34.712 51.447 1.00 94.00 599 PRO A N 1
ATOM 4466 C CA . PRO A 1 599 ? -30.414 -35.300 51.483 1.00 94.00 599 PRO A CA 1
ATOM 4467 C C . PRO A 1 599 ? -30.010 -35.983 50.157 1.00 94.00 599 PRO A C 1
ATOM 4469 O O . PRO A 1 599 ? -30.778 -36.048 49.197 1.00 94.00 599 PRO A O 1
ATOM 4472 N N . GLY A 1 600 ? -28.778 -36.493 50.091 1.00 89.38 600 GLY A N 1
ATOM 4473 C CA . GLY A 1 600 ? -28.334 -37.430 49.049 1.00 89.38 600 GLY A CA 1
ATOM 4474 C C . GLY A 1 600 ? -27.808 -36.830 47.742 1.00 89.38 600 GLY A C 1
ATOM 4475 O O . GLY A 1 600 ? -27.267 -37.588 46.939 1.00 89.38 600 GLY A O 1
ATOM 4476 N N . GLY A 1 601 ? -27.934 -35.516 47.519 1.00 94.44 601 GLY A N 1
ATOM 4477 C CA . GLY A 1 601 ? -27.272 -34.812 46.413 1.00 94.44 601 GLY A CA 1
ATOM 4478 C C . GLY A 1 601 ? -27.622 -35.335 45.019 1.00 94.44 601 GLY A C 1
ATOM 4479 O O . GLY A 1 601 ? -26.801 -35.228 44.111 1.00 94.44 601 GLY A O 1
ATOM 4480 N N . LYS A 1 602 ? -28.799 -35.951 44.840 1.00 97.19 602 LYS A N 1
ATOM 4481 C CA . LYS A 1 602 ? -29.238 -36.469 43.540 1.00 97.19 602 LYS A CA 1
ATOM 4482 C C . LYS A 1 602 ? -29.553 -35.292 42.630 1.00 97.19 602 LYS A C 1
ATOM 4484 O O . LYS A 1 602 ? -30.198 -34.336 43.061 1.00 97.19 602 LYS A O 1
ATOM 4489 N N . GLN A 1 603 ? -29.092 -35.359 41.388 1.00 97.31 603 GLN A N 1
ATOM 4490 C CA . GLN A 1 603 ? -29.212 -34.257 40.443 1.00 97.31 603 GLN A CA 1
ATOM 4491 C C . GLN A 1 603 ? -29.962 -34.662 39.189 1.00 97.31 603 GLN A C 1
ATOM 4493 O O . GLN A 1 603 ? -30.027 -35.834 38.827 1.00 97.31 603 GLN A O 1
ATOM 4498 N N . CYS A 1 604 ? -30.495 -33.656 38.513 1.00 97.25 604 CYS A N 1
ATOM 4499 C CA . CYS A 1 604 ? -30.939 -33.764 37.138 1.00 97.25 604 CYS A CA 1
ATOM 4500 C C . CYS A 1 604 ? -30.740 -32.402 36.450 1.00 97.25 604 CYS A C 1
ATOM 4502 O O . CYS A 1 604 ? -30.660 -31.366 37.122 1.00 97.25 604 CYS A O 1
ATOM 4504 N N . THR A 1 605 ? -30.615 -32.391 35.124 1.00 97.62 605 THR A N 1
ATOM 4505 C CA . THR A 1 605 ? -30.354 -31.173 34.342 1.00 97.62 605 THR A CA 1
ATOM 4506 C C . THR A 1 605 ? -31.308 -31.044 33.165 1.00 97.62 605 THR A C 1
ATOM 4508 O O . THR A 1 605 ? -31.786 -32.046 32.640 1.00 97.62 605 THR A O 1
ATOM 4511 N N . THR A 1 606 ? -31.556 -29.813 32.719 1.00 96.88 606 THR A N 1
ATOM 4512 C CA . THR A 1 606 ? -32.371 -29.521 31.526 1.00 96.88 606 THR A CA 1
ATOM 4513 C C . THR A 1 606 ? -31.712 -28.438 30.682 1.00 96.88 606 THR A C 1
ATOM 4515 O O . THR A 1 606 ? -30.972 -27.609 31.209 1.00 96.88 606 THR A O 1
ATOM 4518 N N . THR A 1 607 ? -32.020 -28.406 29.388 1.00 93.50 607 THR A N 1
ATOM 4519 C CA . THR A 1 607 ? -31.567 -27.388 28.426 1.00 93.50 607 THR A CA 1
ATOM 4520 C C . THR A 1 607 ? -32.755 -26.546 27.948 1.00 93.50 607 THR A C 1
ATOM 4522 O O . THR A 1 607 ? -33.083 -26.524 26.767 1.00 93.50 607 THR A O 1
ATOM 4525 N N . GLY A 1 608 ? -33.471 -25.922 28.891 1.00 83.56 608 GLY A N 1
ATOM 4526 C CA . GLY A 1 608 ? -34.572 -24.984 28.609 1.00 83.56 608 GLY A CA 1
ATOM 4527 C C . GLY A 1 608 ? -35.911 -25.346 29.257 1.00 83.56 608 GLY A C 1
ATOM 4528 O O . GLY A 1 608 ? -36.675 -24.450 29.611 1.00 83.56 608 GLY A O 1
ATOM 4529 N N . ALA A 1 609 ? -36.177 -26.634 29.504 1.00 94.75 609 ALA A N 1
ATOM 4530 C CA . ALA A 1 609 ? -37.380 -27.054 30.224 1.00 94.75 609 ALA A CA 1
ATOM 4531 C C . ALA A 1 609 ? -37.346 -26.568 31.683 1.00 94.75 609 ALA A C 1
ATOM 4533 O O . ALA A 1 609 ? -36.368 -26.800 32.396 1.00 94.75 609 ALA A O 1
ATOM 4534 N N . LEU A 1 610 ? -38.434 -25.950 32.151 1.00 97.56 610 LEU A N 1
ATOM 4535 C CA . LEU A 1 610 ? -38.574 -25.442 33.524 1.00 97.56 610 LEU A CA 1
ATOM 4536 C C . LEU A 1 610 ? -39.040 -26.515 34.526 1.00 97.56 610 LEU A C 1
ATOM 4538 O O . LEU A 1 610 ? -39.633 -26.218 35.565 1.00 97.56 610 LEU A O 1
ATOM 4542 N N . SER A 1 611 ? -38.782 -27.781 34.199 1.00 97.31 611 SER A N 1
ATOM 4543 C CA . SER A 1 611 ? -39.062 -28.926 35.054 1.00 97.31 611 SER A CA 1
ATOM 4544 C C . SER A 1 611 ? -38.082 -30.059 34.804 1.00 97.31 611 SER A C 1
ATOM 4546 O O . SER A 1 611 ? -37.667 -30.276 33.667 1.00 97.31 611 SER A O 1
ATOM 4548 N N . CYS A 1 612 ? -37.768 -30.821 35.843 1.00 97.12 612 CYS A N 1
ATOM 4549 C CA . CYS A 1 612 ? -36.839 -31.934 35.776 1.00 97.12 612 CYS A CA 1
ATOM 4550 C C . CYS A 1 612 ? -37.184 -33.012 36.802 1.00 97.12 612 CYS A C 1
ATOM 4552 O O . CYS A 1 612 ? -37.579 -32.706 37.926 1.00 97.12 612 CYS A O 1
ATOM 4554 N N . THR A 1 613 ? -37.027 -34.280 36.426 1.00 97.94 613 THR A N 1
ATOM 4555 C CA . THR A 1 613 ? -37.299 -35.406 37.326 1.00 97.94 613 THR A CA 1
ATOM 4556 C C . THR A 1 613 ? -36.005 -35.889 37.966 1.00 97.94 613 THR A C 1
ATOM 4558 O O . THR A 1 613 ? -35.117 -36.383 37.276 1.00 97.94 613 THR A O 1
ATOM 4561 N N . VAL A 1 614 ? -35.912 -35.781 39.291 1.00 98.00 614 VAL A N 1
ATOM 4562 C CA . VAL A 1 614 ? -34.817 -36.358 40.079 1.00 98.00 614 VAL A CA 1
ATOM 4563 C C . VAL A 1 614 ? -35.198 -37.788 40.456 1.00 98.00 614 VAL A C 1
ATOM 4565 O O . VAL A 1 614 ? -36.196 -38.003 41.142 1.00 98.00 614 VAL A O 1
ATOM 4568 N N . THR A 1 615 ? -34.421 -38.770 40.006 1.00 97.06 615 THR A N 1
ATOM 4569 C CA . THR A 1 615 ? -34.644 -40.207 40.245 1.00 97.06 615 THR A CA 1
ATOM 4570 C C . THR A 1 615 ? -33.663 -40.781 41.269 1.00 97.06 615 THR A C 1
ATOM 4572 O O . THR A 1 615 ? -32.676 -40.143 41.637 1.00 97.06 615 THR A O 1
ATOM 4575 N N . GLY A 1 616 ? -33.911 -42.012 41.726 1.00 95.56 616 GLY A N 1
ATOM 4576 C CA . GLY A 1 616 ? -33.042 -42.692 42.695 1.00 95.56 616 GLY A CA 1
ATOM 4577 C C . GLY A 1 616 ? -33.196 -42.151 44.118 1.00 95.56 616 GLY A C 1
ATOM 4578 O O . GLY A 1 616 ? -32.240 -42.174 44.896 1.00 95.56 616 GLY A O 1
ATOM 4579 N N . LEU A 1 617 ? -34.382 -41.625 44.431 1.00 97.06 617 LEU A N 1
ATOM 4580 C CA . LEU A 1 617 ? -34.774 -41.207 45.773 1.00 97.06 617 LEU A CA 1
ATOM 4581 C C . LEU A 1 617 ? -35.314 -42.408 46.559 1.00 97.06 617 LEU A C 1
ATOM 4583 O O . LEU A 1 617 ? -35.918 -43.312 45.986 1.00 97.06 617 LEU A O 1
ATOM 4587 N N . THR A 1 618 ? -35.153 -42.403 47.878 1.00 96.94 618 THR A N 1
ATOM 4588 C CA . THR A 1 618 ? -35.653 -43.480 48.742 1.00 96.94 618 THR A CA 1
ATOM 4589 C C . THR A 1 618 ? -37.093 -43.202 49.168 1.00 96.94 618 THR A C 1
ATOM 4591 O O . THR A 1 618 ? -37.390 -42.148 49.736 1.00 96.94 618 THR A O 1
ATOM 4594 N N . ASN A 1 619 ? -38.000 -44.155 48.937 1.00 96.06 619 ASN A N 1
ATOM 4595 C CA . ASN A 1 619 ? -39.378 -44.047 49.419 1.00 96.06 619 ASN A CA 1
ATOM 4596 C C . ASN A 1 619 ? -39.420 -43.945 50.952 1.00 96.06 619 ASN A C 1
ATOM 4598 O O . ASN A 1 619 ? -38.684 -44.637 51.650 1.00 96.06 619 ASN A O 1
ATOM 4602 N N . GLY A 1 620 ? -40.278 -43.068 51.472 1.00 94.94 620 GLY A N 1
ATOM 4603 C CA . GLY A 1 620 ? -40.367 -42.769 52.904 1.00 94.94 620 GLY A CA 1
ATOM 4604 C C . GLY A 1 620 ? -39.324 -41.769 53.425 1.00 94.94 620 GLY A C 1
ATOM 4605 O O . GLY A 1 620 ? -39.444 -41.335 54.566 1.00 94.94 620 GLY A O 1
ATOM 4606 N N . THR A 1 621 ? -38.346 -41.347 52.611 1.00 96.81 621 THR A N 1
ATOM 4607 C CA . THR A 1 621 ? -37.379 -40.295 52.979 1.00 96.81 621 THR A CA 1
ATOM 4608 C C . THR A 1 621 ? -37.848 -38.927 52.478 1.00 96.81 621 THR A C 1
ATOM 4610 O O . THR A 1 621 ? -38.275 -38.795 51.334 1.00 96.81 621 THR A O 1
ATOM 4613 N N . SER A 1 622 ? -37.776 -37.902 53.329 1.00 96.94 622 SER A N 1
ATOM 4614 C CA . SER A 1 622 ? -38.166 -36.528 52.983 1.00 96.94 622 SER A CA 1
ATOM 4615 C C . SER A 1 622 ? -37.027 -35.813 52.248 1.00 96.94 622 SER A C 1
ATOM 4617 O O . SER A 1 622 ? -35.896 -35.821 52.734 1.00 96.94 622 SER A O 1
ATOM 4619 N N . TYR A 1 623 ? -37.317 -35.206 51.094 1.00 97.81 623 TYR A N 1
ATOM 4620 C CA . TYR A 1 623 ? -36.350 -34.490 50.258 1.00 97.81 623 TYR A CA 1
ATOM 4621 C C . TYR A 1 623 ? -36.797 -33.062 49.964 1.00 97.81 623 TYR A C 1
ATOM 4623 O O . TYR A 1 623 ? -37.967 -32.802 49.686 1.00 97.81 623 TYR A O 1
ATOM 4631 N N . THR A 1 624 ? -35.823 -32.161 49.912 1.00 98.25 624 THR A N 1
ATOM 4632 C CA . THR A 1 624 ? -35.967 -30.791 49.412 1.00 98.25 624 THR A CA 1
ATOM 4633 C C . THR A 1 624 ? -35.050 -30.570 48.208 1.00 98.25 624 THR A C 1
ATOM 4635 O O . THR A 1 624 ? -34.063 -31.291 48.040 1.00 98.25 624 THR A O 1
ATOM 4638 N N . PHE A 1 625 ? -35.367 -29.592 47.356 1.00 98.50 625 PHE A N 1
ATOM 4639 C CA . PHE A 1 625 ? -34.653 -29.363 46.097 1.00 98.50 625 PHE A CA 1
ATOM 4640 C C . PHE A 1 625 ? -34.254 -27.901 45.915 1.00 98.50 625 PHE A C 1
ATOM 4642 O O . PHE A 1 625 ? -34.957 -26.990 46.354 1.00 98.50 625 PHE A O 1
ATOM 4649 N N . ARG A 1 626 ? -33.128 -27.673 45.235 1.00 98.38 626 ARG A N 1
ATOM 4650 C CA . ARG A 1 626 ? -32.685 -26.346 44.777 1.00 98.38 626 ARG A CA 1
ATOM 4651 C C . ARG A 1 626 ? -32.310 -26.420 43.304 1.00 98.38 626 ARG A C 1
ATOM 4653 O O . ARG A 1 626 ? -31.847 -27.463 42.845 1.00 98.38 626 ARG A O 1
ATOM 4660 N N . VAL A 1 627 ? -32.490 -25.319 42.580 1.00 98.50 627 VAL A N 1
ATOM 4661 C CA . VAL A 1 627 ? -32.209 -25.212 41.141 1.00 98.50 627 VAL A CA 1
ATOM 4662 C C . VAL A 1 627 ? -31.297 -24.018 40.877 1.00 98.50 627 VAL A C 1
ATOM 4664 O O . VAL A 1 627 ? -31.464 -22.978 41.504 1.00 98.50 627 VAL A O 1
ATOM 4667 N N . ARG A 1 628 ? -30.347 -24.136 39.949 1.00 98.25 628 ARG A N 1
ATOM 4668 C CA . ARG A 1 628 ? -29.571 -23.005 39.409 1.00 98.25 628 ARG A CA 1
ATOM 4669 C C . ARG A 1 628 ? -29.618 -22.992 37.886 1.00 98.25 628 ARG A C 1
ATOM 4671 O O . ARG A 1 628 ? -29.768 -24.051 37.276 1.00 98.25 628 ARG A O 1
ATOM 4678 N N . ALA A 1 629 ? -29.473 -21.811 37.299 1.00 98.12 629 ALA A N 1
ATOM 4679 C CA . ALA A 1 629 ? -29.391 -21.605 35.855 1.00 98.12 629 ALA A CA 1
ATOM 4680 C C . ALA A 1 629 ? -27.945 -21.319 35.420 1.00 98.12 629 ALA A C 1
ATOM 4682 O O . ALA A 1 629 ? -27.154 -20.800 36.206 1.00 98.12 629 ALA A O 1
ATOM 4683 N N . THR A 1 630 ? -27.611 -21.632 34.173 1.00 97.75 630 THR A N 1
ATOM 4684 C CA . THR A 1 630 ? -26.292 -21.422 33.562 1.00 97.75 630 THR A CA 1
ATOM 4685 C C . THR A 1 630 ? -26.461 -20.767 32.193 1.00 97.75 630 THR A C 1
ATOM 4687 O O . THR A 1 630 ? -27.324 -21.193 31.427 1.00 97.75 630 THR A O 1
ATOM 4690 N N . ASN A 1 631 ? -25.637 -19.770 31.878 1.00 96.88 631 ASN A N 1
ATOM 4691 C CA . ASN A 1 631 ? -25.461 -19.202 30.534 1.00 96.88 631 ASN A CA 1
ATOM 4692 C C . ASN A 1 631 ? -23.963 -19.235 30.147 1.00 96.88 631 ASN A C 1
ATOM 4694 O O . ASN A 1 631 ? -23.173 -19.903 30.819 1.00 96.88 631 ASN A O 1
ATOM 4698 N N . SER A 1 632 ? -23.566 -18.533 29.080 1.00 95.25 632 SER A N 1
ATOM 4699 C CA . SER A 1 632 ? -22.161 -18.438 28.645 1.00 95.25 632 SER A CA 1
ATOM 4700 C C . SER A 1 632 ? -21.226 -17.804 29.686 1.00 95.25 632 SER A C 1
ATOM 4702 O O . SER A 1 632 ? -20.057 -18.170 29.734 1.00 95.25 632 SER A O 1
ATOM 4704 N N . ALA A 1 633 ? -21.732 -16.926 30.558 1.00 92.38 633 ALA A N 1
ATOM 4705 C CA . ALA A 1 633 ? -20.972 -16.311 31.650 1.00 92.38 633 ALA A CA 1
ATOM 4706 C C . ALA A 1 633 ? -20.839 -17.213 32.893 1.00 92.38 633 ALA A C 1
ATOM 4708 O O . ALA A 1 633 ? -20.142 -16.875 33.849 1.00 92.38 633 ALA A O 1
ATOM 4709 N N . GLY A 1 634 ? -21.509 -18.369 32.904 1.00 94.94 634 GLY A N 1
ATOM 4710 C CA . GLY A 1 634 ? -21.402 -19.368 33.961 1.00 94.94 634 GLY A CA 1
ATOM 4711 C C . GLY A 1 634 ? -22.707 -19.624 34.711 1.00 94.94 634 GLY A C 1
ATOM 4712 O O . GLY A 1 634 ? -23.810 -19.342 34.241 1.00 94.94 634 GLY A O 1
ATOM 4713 N N . SER A 1 635 ? -22.589 -20.271 35.875 1.00 97.12 635 SER A N 1
ATOM 4714 C CA . SER A 1 635 ? -23.742 -20.691 36.680 1.00 97.12 635 SER A CA 1
ATOM 4715 C C . SER A 1 635 ? -24.103 -19.654 37.734 1.00 97.12 635 SER A C 1
ATOM 4717 O O . SER A 1 635 ? -23.263 -19.270 38.542 1.00 97.12 635 SER A O 1
ATOM 4719 N N . GLY A 1 636 ? -25.376 -19.275 37.764 1.00 97.19 636 GLY A N 1
ATOM 4720 C CA . GLY A 1 636 ? -25.947 -18.409 38.782 1.00 97.19 636 GLY A CA 1
ATOM 4721 C C . GLY A 1 636 ? -26.063 -19.069 40.162 1.00 97.19 636 GLY A C 1
ATOM 4722 O O . GLY A 1 636 ? -25.797 -20.270 40.324 1.00 97.19 636 GLY A O 1
ATOM 4723 N N . PRO A 1 637 ? -26.508 -18.303 41.173 1.00 97.75 637 PRO A N 1
ATOM 4724 C CA . PRO A 1 637 ? -26.765 -18.831 42.506 1.00 97.75 637 PRO A CA 1
ATOM 4725 C C . PRO A 1 637 ? -27.883 -19.887 42.505 1.00 97.75 637 PRO A C 1
ATOM 4727 O O . PRO A 1 637 ? -28.783 -19.891 41.661 1.00 97.75 637 PRO A O 1
ATOM 4730 N N . TRP A 1 638 ? -27.842 -20.783 43.494 1.00 98.06 638 TRP A N 1
ATOM 4731 C CA . TRP A 1 638 ? -28.939 -21.713 43.767 1.00 98.06 638 TRP A CA 1
ATOM 4732 C C . TRP A 1 638 ? -30.188 -20.964 44.245 1.00 98.06 638 TRP A C 1
ATOM 4734 O O . TRP A 1 638 ? -30.100 -20.020 45.028 1.00 98.06 638 TRP A O 1
ATOM 4744 N N . SER A 1 639 ? -31.358 -21.444 43.835 1.00 98.12 639 SER A N 1
ATOM 4745 C CA . SER A 1 639 ? -32.663 -20.991 44.314 1.00 98.12 639 SER A CA 1
ATOM 4746 C C . SER A 1 639 ? -32.828 -21.131 45.832 1.00 98.12 639 SER A C 1
ATOM 4748 O O . SER A 1 639 ? -32.063 -21.816 46.522 1.00 98.12 639 SER A O 1
ATOM 4750 N N . GLY A 1 640 ? -33.910 -20.557 46.363 1.00 95.31 640 GLY A N 1
ATOM 4751 C CA . GLY A 1 640 ? -34.467 -21.011 47.639 1.00 95.31 640 GLY A CA 1
ATOM 4752 C C . GLY A 1 640 ? -34.816 -22.504 47.593 1.00 95.31 640 GLY A C 1
ATOM 4753 O O . GLY A 1 640 ? -34.994 -23.079 46.513 1.00 95.31 640 GLY A O 1
ATOM 4754 N N . THR A 1 641 ? -34.866 -23.142 48.758 1.00 96.81 641 THR A N 1
ATOM 4755 C CA . THR A 1 641 ? -35.210 -24.561 48.873 1.00 96.81 641 THR A CA 1
ATOM 4756 C C . THR A 1 641 ? -36.702 -24.779 48.625 1.00 96.81 641 THR A C 1
ATOM 4758 O O . THR A 1 641 ? -37.525 -24.007 49.116 1.00 96.81 641 THR A O 1
ATOM 4761 N N . SER A 1 642 ? -37.058 -25.825 47.879 1.00 97.88 642 SER A N 1
ATOM 4762 C CA . SER A 1 642 ? -38.454 -26.237 47.712 1.00 97.88 642 SER A CA 1
ATOM 4763 C C . SER A 1 642 ? -39.078 -26.661 49.049 1.00 97.88 642 SER A C 1
ATOM 4765 O O . SER A 1 642 ? -38.353 -27.080 49.961 1.00 97.88 642 SER A O 1
ATOM 4767 N N . PRO A 1 643 ? -40.419 -26.681 49.157 1.00 96.62 643 PRO A N 1
ATOM 4768 C CA . PRO A 1 643 ? -41.095 -27.479 50.174 1.00 96.62 643 PRO A CA 1
ATOM 4769 C C . PRO A 1 643 ? -40.629 -28.940 50.129 1.00 96.62 643 PRO A C 1
ATOM 4771 O O . PRO A 1 643 ? -40.255 -29.450 49.065 1.00 96.62 643 PRO A O 1
ATOM 4774 N N . SER A 1 644 ? -40.643 -29.609 51.283 1.00 96.62 644 SER A N 1
ATOM 4775 C CA . SER A 1 644 ? -40.212 -31.003 51.370 1.00 96.62 644 SER A CA 1
ATOM 4776 C C . SER A 1 644 ? -41.265 -31.951 50.808 1.00 96.62 644 SER A C 1
ATOM 4778 O O . SER A 1 644 ? -42.456 -31.791 51.075 1.00 96.62 644 SER A O 1
ATOM 4780 N N . VAL A 1 645 ? -40.829 -32.975 50.077 1.00 97.00 645 VAL A N 1
ATOM 4781 C CA . VAL A 1 645 ? -41.692 -34.039 49.549 1.00 97.00 645 VAL A CA 1
ATOM 4782 C C . VAL A 1 645 ? -41.131 -35.413 49.895 1.00 97.00 645 VAL A C 1
ATOM 4784 O O . VAL A 1 645 ? -39.923 -35.599 50.006 1.00 97.00 645 VAL A O 1
ATOM 4787 N N . THR A 1 646 ? -42.011 -36.397 50.083 1.00 97.44 646 THR A N 1
ATOM 4788 C CA . THR A 1 646 ? -41.630 -37.771 50.446 1.00 97.44 646 THR A CA 1
ATOM 4789 C C . THR A 1 646 ? -42.093 -38.743 49.358 1.00 97.44 646 THR A C 1
ATOM 4791 O O . THR A 1 646 ? -43.301 -38.963 49.238 1.00 97.44 646 THR A O 1
ATOM 4794 N N . PRO A 1 647 ? -41.172 -39.320 48.561 1.00 96.25 647 PRO A N 1
ATOM 4795 C CA . PRO A 1 647 ? -41.474 -40.378 47.598 1.00 96.25 647 PRO A CA 1
ATOM 4796 C C . PRO A 1 647 ? -42.189 -41.564 48.251 1.00 96.25 647 PRO A C 1
ATOM 4798 O O . PRO A 1 647 ? -41.893 -41.932 49.393 1.00 96.25 647 PRO A O 1
ATOM 4801 N N . LYS A 1 648 ? -43.142 -42.165 47.535 1.00 93.12 648 LYS A N 1
ATOM 4802 C CA . LYS A 1 648 ? -43.913 -43.328 47.998 1.00 93.12 648 LYS A CA 1
ATOM 4803 C C . LYS A 1 648 ? -44.068 -44.343 46.871 1.00 93.12 648 LYS A C 1
ATOM 4805 O O . LYS A 1 648 ? -44.264 -43.968 45.717 1.00 93.12 648 LYS A O 1
ATOM 4810 N N . ALA A 1 649 ? -44.009 -45.625 47.226 1.00 87.38 649 ALA A N 1
ATOM 4811 C CA . ALA A 1 649 ? -44.298 -46.704 46.290 1.00 87.38 649 ALA A CA 1
ATOM 4812 C C . ALA A 1 649 ? -45.779 -46.662 45.859 1.00 87.38 649 ALA A C 1
ATOM 4814 O O . ALA A 1 649 ? -46.623 -46.232 46.654 1.00 87.38 649 ALA A O 1
ATOM 4815 N N . PRO A 1 650 ? -46.120 -47.114 44.638 1.00 78.81 650 PRO A N 1
ATOM 4816 C CA . PRO A 1 650 ? -47.505 -47.284 44.229 1.00 78.81 650 PRO A CA 1
ATOM 4817 C C . PRO A 1 650 ? -48.182 -48.292 45.157 1.00 78.81 650 PRO A C 1
ATOM 4819 O O . PRO A 1 650 ? -47.599 -49.325 45.492 1.00 78.81 650 PRO A O 1
ATOM 4822 N N . VAL A 1 651 ? -49.414 -48.000 45.567 1.00 74.69 651 VAL A N 1
ATOM 4823 C CA . VAL A 1 651 ? -50.231 -48.972 46.295 1.00 74.69 651 VAL A CA 1
ATOM 4824 C C . VAL A 1 651 ? -50.692 -50.009 45.277 1.00 74.69 651 VAL A C 1
ATOM 4826 O O . VAL A 1 651 ? -51.453 -49.679 44.371 1.00 74.69 651 VAL A O 1
ATOM 4829 N N . VAL A 1 652 ? -50.209 -51.246 45.386 1.00 62.00 652 VAL A N 1
ATOM 4830 C CA . VAL A 1 652 ? -50.720 -52.356 44.572 1.00 62.00 652 VAL A CA 1
ATOM 4831 C C . VAL A 1 652 ? -52.089 -52.747 45.150 1.00 62.00 652 VAL A C 1
ATOM 4833 O O . VAL A 1 652 ? -52.141 -53.090 46.333 1.00 62.00 652 VAL A O 1
ATOM 4836 N N . PRO A 1 653 ? -53.208 -52.669 44.404 1.00 51.41 653 PRO A N 1
ATOM 4837 C CA . PRO A 1 653 ? -54.495 -53.114 44.922 1.00 51.41 653 PRO A CA 1
ATOM 4838 C C . PRO A 1 653 ? -54.503 -54.642 45.050 1.00 51.41 653 PRO A C 1
ATOM 4840 O O . PRO A 1 653 ? -54.411 -55.374 44.067 1.00 51.41 653 PRO A O 1
ATOM 4843 N N . SER A 1 654 ? -54.615 -55.131 46.282 1.00 54.34 654 SER A N 1
ATOM 4844 C CA . SER A 1 654 ? -54.778 -56.553 46.577 1.00 54.34 654 SER A CA 1
ATOM 4845 C C . SER A 1 654 ? -56.196 -57.012 46.223 1.00 54.34 654 SER A C 1
ATOM 4847 O O . SER A 1 654 ? -57.120 -56.758 46.990 1.00 54.34 654 SER A O 1
ATOM 4849 N N . SER A 1 655 ? -56.391 -57.690 45.087 1.00 49.22 655 SER A N 1
ATOM 4850 C CA . SER A 1 655 ? -57.290 -58.861 44.972 1.00 49.22 655 SER A CA 1
ATOM 4851 C C . SER A 1 655 ? -57.415 -59.385 43.536 1.00 49.22 655 SER A C 1
ATOM 4853 O O . SER A 1 655 ? -57.984 -58.737 42.671 1.00 49.22 655 SER A O 1
ATOM 4855 N N . PHE A 1 656 ? -56.984 -60.630 43.327 1.00 42.59 656 PHE A N 1
ATOM 4856 C CA . PHE A 1 656 ? -57.746 -61.617 42.559 1.00 42.59 656 PHE A CA 1
ATOM 4857 C C . PHE A 1 656 ? -57.510 -62.979 43.221 1.00 42.59 656 PHE A C 1
ATOM 4859 O O . PHE A 1 656 ? -56.450 -63.582 43.086 1.00 42.59 656 PHE A O 1
ATOM 4866 N N . VAL A 1 657 ? -58.494 -63.428 44.000 1.00 47.47 657 VAL A N 1
ATOM 4867 C CA . VAL A 1 657 ? -58.630 -64.828 44.415 1.00 47.47 657 VAL A CA 1
ATOM 4868 C C . VAL A 1 657 ? -59.580 -65.463 43.398 1.00 47.47 657 VAL A C 1
ATOM 4870 O O . VAL A 1 657 ? -60.740 -65.050 43.355 1.00 47.47 657 VAL A O 1
ATOM 4873 N N . PRO A 1 658 ? -59.153 -66.417 42.553 1.00 46.47 658 PRO A N 1
ATOM 4874 C CA . PRO A 1 658 ? -60.092 -67.128 41.703 1.00 46.47 658 PRO A CA 1
ATOM 4875 C C . PRO A 1 658 ? -60.839 -68.178 42.539 1.00 46.47 658 PRO A C 1
ATOM 4877 O O . PRO A 1 658 ? -60.239 -69.086 43.112 1.00 46.47 658 PRO A O 1
ATOM 4880 N N . LEU A 1 659 ? -62.165 -68.046 42.602 1.00 45.12 659 LEU A N 1
ATOM 4881 C CA . LEU A 1 659 ? -63.071 -69.119 43.011 1.00 45.12 659 LEU A CA 1
ATOM 4882 C C . LEU A 1 659 ? -63.038 -70.224 41.946 1.00 45.12 659 LEU A C 1
ATOM 4884 O O . LEU A 1 659 ? -63.420 -69.989 40.802 1.00 45.12 659 LEU A O 1
ATOM 4888 N N . VAL A 1 660 ? -62.635 -71.434 42.333 1.00 41.12 660 VAL A N 1
ATOM 4889 C CA . VAL A 1 660 ? -62.860 -72.657 41.548 1.00 41.12 660 VAL A CA 1
ATOM 4890 C C . VAL A 1 660 ? -63.957 -73.474 42.247 1.00 41.12 660 VAL A C 1
ATOM 4892 O O . VAL A 1 660 ? -63.823 -73.731 43.446 1.00 41.12 660 VAL A O 1
ATOM 4895 N N . PRO A 1 661 ? -65.043 -73.894 41.565 1.00 47.88 661 PRO A N 1
ATOM 4896 C CA . PRO A 1 661 ? -66.026 -74.809 42.135 1.00 47.88 661 PRO A CA 1
ATOM 4897 C C . PRO A 1 661 ? -65.496 -76.248 42.139 1.00 47.88 661 PRO A C 1
ATOM 4899 O O . PRO A 1 661 ? -64.828 -76.691 41.208 1.00 47.88 661 PRO A O 1
ATOM 4902 N N . ALA A 1 662 ? -65.838 -76.985 43.193 1.00 42.25 662 ALA A N 1
ATOM 4903 C CA . ALA A 1 662 ? -65.419 -78.360 43.431 1.00 42.25 662 ALA A CA 1
ATOM 4904 C C . ALA A 1 662 ? -65.813 -79.338 42.308 1.00 42.25 662 ALA A C 1
ATOM 4906 O O . ALA A 1 662 ? -66.983 -79.398 41.921 1.00 42.25 662 ALA A O 1
ATOM 4907 N N . ARG A 1 663 ? -64.883 -80.221 41.909 1.00 35.41 663 ARG A N 1
ATOM 4908 C CA . ARG A 1 663 ? -65.238 -81.576 41.466 1.00 35.41 663 ARG A CA 1
ATOM 4909 C C . ARG A 1 663 ? -64.099 -82.595 41.644 1.00 35.41 663 ARG A C 1
ATOM 4911 O O . ARG A 1 663 ? -63.055 -82.467 41.028 1.00 35.41 663 ARG A O 1
ATOM 4918 N N . LEU A 1 664 ? -64.425 -83.605 42.458 1.00 37.22 664 LEU A N 1
ATOM 4919 C CA . LEU A 1 664 ? -63.948 -84.995 42.552 1.00 37.22 664 LEU A CA 1
ATOM 4920 C C . LEU A 1 664 ? -62.451 -85.346 42.726 1.00 37.22 664 LEU A C 1
ATOM 4922 O O . LEU A 1 664 ? -61.593 -85.004 41.927 1.00 37.22 664 LEU A O 1
ATOM 4926 N N . LEU A 1 665 ? -62.250 -86.164 43.770 1.00 39.56 665 LEU A N 1
ATOM 4927 C CA . LEU A 1 665 ? -61.200 -87.156 44.036 1.00 39.56 665 LEU A CA 1
ATOM 4928 C C . LEU A 1 665 ? -60.394 -87.649 42.820 1.00 39.56 665 LEU A C 1
ATOM 4930 O O . LEU A 1 665 ? -60.997 -88.108 41.857 1.00 39.56 665 LEU A O 1
ATOM 4934 N N . ASP A 1 666 ? -59.069 -87.744 42.965 1.00 36.09 666 ASP A N 1
ATOM 4935 C CA . ASP A 1 666 ? -58.352 -89.030 43.054 1.00 36.09 666 ASP A CA 1
ATOM 4936 C C . ASP A 1 666 ? -56.907 -88.799 43.555 1.00 36.09 666 ASP A C 1
ATOM 4938 O O . ASP A 1 666 ? -56.473 -87.676 43.796 1.00 36.09 666 ASP A O 1
ATOM 4942 N N . THR A 1 667 ? -56.208 -89.890 43.808 1.00 38.16 667 THR A N 1
ATOM 4943 C CA . THR A 1 667 ? -55.258 -90.139 44.876 1.00 38.16 667 THR A CA 1
ATOM 4944 C C . THR A 1 667 ? -53.808 -90.231 44.391 1.00 38.16 667 THR A C 1
ATOM 4946 O O . THR A 1 667 ? -53.530 -90.777 43.330 1.00 38.16 667 THR A O 1
ATOM 4949 N N . ARG A 1 668 ? -52.893 -89.818 45.283 1.00 36.06 668 ARG A N 1
ATOM 4950 C CA . ARG A 1 668 ? -51.604 -90.449 45.667 1.00 36.06 668 ARG A CA 1
ATOM 4951 C C . ARG A 1 668 ? -50.357 -89.549 45.594 1.00 36.06 668 ARG A C 1
ATOM 4953 O O . ARG A 1 668 ? -50.268 -88.702 44.713 1.00 36.06 668 ARG A O 1
ATOM 4960 N N . PRO A 1 669 ? -49.404 -89.735 46.535 1.00 52.28 669 PRO A N 1
ATOM 4961 C CA . PRO A 1 669 ? -48.269 -88.841 46.753 1.00 52.28 669 PRO A CA 1
ATOM 4962 C C . PRO A 1 669 ? -46.943 -89.423 46.232 1.00 52.28 669 PRO A C 1
ATOM 4964 O O . PRO A 1 669 ? -46.773 -90.641 46.189 1.00 52.28 669 PRO A O 1
ATOM 4967 N N . GLY A 1 670 ? -45.968 -88.558 45.948 1.00 35.41 670 GLY A N 1
ATOM 4968 C CA . GLY A 1 670 ? -44.577 -88.973 45.768 1.00 35.41 670 GLY A CA 1
ATOM 4969 C C . GLY A 1 670 ? -43.619 -87.804 45.528 1.00 35.41 670 GLY A C 1
ATOM 4970 O O . GLY A 1 670 ? -43.728 -87.142 44.506 1.00 35.41 670 GLY A O 1
ATOM 4971 N N . GLU A 1 671 ? -42.723 -87.603 46.507 1.00 38.41 671 GLU A N 1
ATOM 4972 C CA . GLU A 1 671 ? -41.288 -87.236 46.401 1.00 38.41 671 GLU A CA 1
ATOM 4973 C C . GLU A 1 671 ? -40.919 -85.856 45.814 1.00 38.41 671 GLU A C 1
ATOM 4975 O O . GLU A 1 671 ? -41.272 -85.510 44.698 1.00 38.41 671 GLU A O 1
ATOM 4980 N N . SER A 1 672 ? -40.303 -84.933 46.574 1.00 35.16 672 SER A N 1
ATOM 4981 C CA . SER A 1 672 ? -38.886 -84.890 47.021 1.00 35.16 672 SER A CA 1
ATOM 4982 C C . SER A 1 672 ? -37.925 -84.986 45.823 1.00 35.16 672 SER A C 1
ATOM 4984 O O . SER A 1 672 ? -37.853 -86.025 45.184 1.00 35.16 672 SER A O 1
ATOM 4986 N N . THR A 1 673 ? -37.190 -83.953 45.406 1.00 34.00 673 THR A N 1
ATOM 4987 C CA . THR A 1 673 ? -35.952 -83.423 46.021 1.00 34.00 673 THR A CA 1
ATOM 4988 C C . THR A 1 673 ? -35.372 -82.369 45.046 1.00 34.00 673 THR A C 1
ATOM 4990 O O . THR A 1 673 ? -35.603 -82.449 43.846 1.00 34.00 673 THR A O 1
ATOM 4993 N N . SER A 1 674 ? -34.926 -81.216 45.552 1.00 34.12 674 SER A N 1
ATOM 4994 C CA . SER A 1 674 ? -33.519 -80.782 45.707 1.00 34.12 674 SER A CA 1
ATOM 4995 C C . SER A 1 674 ? -32.849 -80.159 44.473 1.00 34.12 674 SER A C 1
ATOM 4997 O O . SER A 1 674 ? -32.704 -80.794 43.437 1.00 34.12 674 SER A O 1
ATOM 4999 N N . ASP A 1 675 ? -32.334 -78.955 44.727 1.00 37.19 675 ASP A N 1
ATOM 5000 C CA . ASP A 1 675 ? -31.057 -78.393 44.282 1.00 37.19 675 ASP A CA 1
ATOM 5001 C C . ASP A 1 675 ? -30.789 -78.066 42.807 1.00 37.19 675 ASP A C 1
ATOM 5003 O O . ASP A 1 675 ? -30.739 -78.911 41.924 1.00 37.19 675 ASP A O 1
ATOM 5007 N N . GLY A 1 676 ? -30.350 -76.816 42.619 1.00 33.78 676 GLY A N 1
ATOM 5008 C CA . GLY A 1 676 ? -28.964 -76.650 42.188 1.00 33.78 676 GLY A CA 1
ATOM 5009 C C . GLY A 1 676 ? -28.723 -75.786 40.955 1.00 33.78 676 GLY A C 1
ATOM 5010 O O . GLY A 1 676 ? -28.708 -76.288 39.846 1.00 33.78 676 GLY A O 1
ATOM 5011 N N . VAL A 1 677 ? -28.402 -74.514 41.216 1.00 35.12 677 VAL A N 1
ATOM 5012 C CA . VAL A 1 677 ? -27.258 -73.768 40.649 1.00 35.12 677 VAL A CA 1
ATOM 5013 C C . VAL A 1 677 ? -27.138 -73.627 39.120 1.00 35.12 677 VAL A C 1
ATOM 5015 O O . VAL A 1 677 ? -26.893 -74.575 38.390 1.00 35.12 677 VAL A O 1
ATOM 5018 N N . GLY A 1 678 ? -27.013 -72.364 38.696 1.00 31.23 678 GLY A N 1
ATOM 5019 C CA . GLY A 1 678 ? -25.831 -71.995 37.909 1.00 31.23 678 GLY A CA 1
ATOM 5020 C C . GLY A 1 678 ? -26.049 -71.542 36.473 1.00 31.23 678 GLY A C 1
ATOM 5021 O O . GLY A 1 678 ? -25.959 -72.333 35.551 1.00 31.23 678 GLY A O 1
ATOM 5022 N N . ALA A 1 679 ? -26.186 -70.222 36.338 1.00 33.28 679 ALA A N 1
ATOM 5023 C CA . ALA A 1 679 ? -25.421 -69.362 35.433 1.00 33.28 679 ALA A CA 1
ATOM 5024 C C . ALA A 1 679 ? -25.285 -69.722 33.938 1.00 33.28 679 ALA A C 1
ATOM 5026 O O . ALA A 1 679 ? -24.639 -70.691 33.557 1.00 33.28 679 ALA A O 1
ATOM 5027 N N . GLY A 1 680 ? -25.618 -68.729 33.106 1.00 29.08 680 GLY A N 1
ATOM 5028 C CA . GLY A 1 680 ? -24.657 -68.277 32.099 1.00 29.08 680 GLY A CA 1
ATOM 5029 C C . GLY A 1 680 ? -25.223 -67.968 30.718 1.00 29.08 680 GLY A C 1
ATOM 5030 O O . GLY A 1 680 ? -25.511 -68.876 29.955 1.00 29.08 680 GLY A O 1
ATOM 5031 N N . GLY A 1 681 ? -25.217 -66.671 30.383 1.00 29.22 681 GLY A N 1
ATOM 5032 C CA . GLY A 1 681 ? -25.160 -66.146 29.012 1.00 29.22 681 GLY A CA 1
ATOM 5033 C C . GLY A 1 681 ? -26.496 -66.150 28.262 1.00 29.22 681 GLY A C 1
ATOM 5034 O O . GLY A 1 681 ? -27.193 -67.144 28.220 1.00 29.22 681 GLY A O 1
ATOM 5035 N N . GLY A 1 682 ? -26.948 -65.082 27.618 1.00 29.47 682 GLY A N 1
ATOM 5036 C CA . GLY A 1 682 ? -26.286 -63.858 27.196 1.00 29.47 682 GLY A CA 1
ATOM 5037 C C . GLY A 1 682 ? -26.828 -63.482 25.813 1.00 29.47 682 GLY A C 1
ATOM 5038 O O . GLY A 1 682 ? -26.920 -64.349 24.951 1.00 29.47 682 GLY A O 1
ATOM 5039 N N . ARG A 1 683 ? -27.088 -62.177 25.617 1.00 31.28 683 ARG A N 1
ATOM 5040 C CA . ARG A 1 683 ? -27.526 -61.493 24.372 1.00 31.28 683 ARG A CA 1
ATOM 5041 C C . ARG A 1 683 ? -29.005 -61.754 24.038 1.00 31.28 683 ARG A C 1
ATOM 5043 O O . ARG A 1 683 ? -29.492 -62.853 24.220 1.00 31.28 683 ARG A O 1
ATOM 5050 N N . VAL A 1 684 ? -29.822 -60.765 23.672 1.00 31.08 684 VAL A N 1
ATOM 5051 C CA . VAL A 1 684 ? -29.808 -59.908 22.466 1.00 31.08 684 VAL A CA 1
ATOM 5052 C C . VAL A 1 684 ? -30.686 -58.671 22.783 1.00 31.08 684 VAL A C 1
ATOM 5054 O O . VAL A 1 684 ? -31.695 -58.806 23.462 1.00 31.08 684 VAL A O 1
ATOM 5057 N N . ALA A 1 685 ? -30.187 -57.443 22.631 1.00 30.34 685 ALA A N 1
ATOM 5058 C CA . ALA A 1 685 ? -30.445 -56.482 21.545 1.00 30.34 685 ALA A CA 1
ATOM 5059 C C . ALA A 1 685 ? -31.911 -56.079 21.247 1.00 30.34 685 ALA A C 1
ATOM 5061 O O . ALA A 1 685 ? -32.761 -56.917 20.981 1.00 30.34 685 ALA A O 1
ATOM 5062 N N . ALA A 1 686 ? -32.060 -54.751 21.122 1.00 30.42 686 ALA A N 1
ATOM 5063 C CA . ALA A 1 686 ? -32.974 -53.987 20.266 1.00 30.42 686 ALA A CA 1
ATOM 5064 C C . ALA A 1 686 ? -34.461 -53.830 20.643 1.00 30.42 686 ALA A C 1
ATOM 5066 O O . ALA A 1 686 ? -35.142 -54.763 21.042 1.00 30.42 686 ALA A O 1
ATOM 5067 N N . GLY A 1 687 ? -34.961 -52.618 20.363 1.00 28.55 687 GLY A N 1
ATOM 5068 C CA . GLY A 1 687 ? -36.376 -52.331 20.111 1.00 28.55 687 GLY A CA 1
ATOM 5069 C C . GLY A 1 687 ? -37.076 -51.628 21.273 1.00 28.55 687 GLY A C 1
ATOM 5070 O O . GLY A 1 687 ? -37.445 -52.272 22.240 1.00 28.55 687 GLY A O 1
ATOM 5071 N N . SER A 1 688 ? -37.124 -50.297 21.305 1.00 30.22 688 SER A N 1
ATOM 5072 C CA . SER A 1 688 ? -38.157 -49.464 20.658 1.00 30.22 688 SER A CA 1
ATOM 5073 C C . SER A 1 688 ? -39.438 -49.308 21.491 1.00 30.22 688 SER A C 1
ATOM 5075 O O . SER A 1 688 ? -40.194 -50.252 21.656 1.00 30.22 688 SER A O 1
ATOM 5077 N N . VAL A 1 689 ? -39.637 -48.065 21.953 1.00 32.81 689 VAL A N 1
ATOM 5078 C CA . VAL A 1 689 ? -40.869 -47.245 21.938 1.00 32.81 689 VAL A CA 1
ATOM 5079 C C . VAL A 1 689 ? -42.207 -47.919 22.306 1.00 32.81 689 VAL A C 1
ATOM 5081 O O . VAL A 1 689 ? -42.692 -48.787 21.595 1.00 32.81 689 VAL A O 1
ATOM 5084 N N . VAL A 1 690 ? -42.870 -47.411 23.350 1.00 31.53 690 VAL A N 1
ATOM 5085 C CA . VAL A 1 690 ? -44.127 -46.620 23.304 1.00 31.53 690 VAL A CA 1
ATOM 5086 C C . VAL A 1 690 ? -44.725 -46.557 24.716 1.00 31.53 690 VAL A C 1
ATOM 5088 O O . VAL A 1 690 ? -44.778 -47.540 25.450 1.00 31.53 690 VAL A O 1
ATOM 5091 N N . GLU A 1 691 ? -45.125 -45.337 25.060 1.00 34.59 691 GLU A N 1
ATOM 5092 C CA . GLU A 1 691 ? -45.863 -44.883 26.235 1.00 34.59 691 GLU A CA 1
ATOM 5093 C C . GLU A 1 691 ? -47.154 -45.669 26.518 1.00 34.59 691 GLU A C 1
ATOM 5095 O O . GLU A 1 691 ? -47.904 -45.983 25.595 1.00 34.59 691 GLU A O 1
ATOM 5100 N N . VAL A 1 692 ? -47.459 -45.854 27.809 1.00 37.66 692 VAL A N 1
ATOM 5101 C CA . VAL A 1 692 ? -48.575 -45.156 28.486 1.00 37.66 692 VAL A CA 1
ATOM 5102 C C . VAL A 1 692 ? -48.099 -44.715 29.868 1.00 37.66 692 VAL A C 1
ATOM 5104 O O . VAL A 1 692 ? -47.434 -45.537 30.543 1.00 37.66 692 VAL A O 1
#

Sequence (692 aa):
KSYAADALALHDRWQEQYELIEKEFKLEVALAVSRLAIILGEVAGLFMTAFKALAAVPKLKRIKEALDNLDEARELLDTVNQIVTAFAPIKGLMTTLASQISQEVMFGNSDNAKNTAALIDESVKSIKGLVISALAKVQGDTKLIKLGKTFGNVLPVVSSVITVVQQVNGLMDDYTKSVKSIEAMTKGLDNFPPLWEFLSGQARTYWKAYIDALTNEKEEDDPDKPKRPLPPIPPGRPGKKKNCGGVAVSYDPNEIVGPVGWGDDQWLQPGDLHFYSISFENLGPGSEVIPPGASLATAPAATVTVSLPLDDDLDLTTFELGDFGFAETRFEVPAGRQQFETSSTVTMELQSFEGEGTEEVDLSLRAKAWLDVPNRTANWLIELVDPATGEPHPDPAAGFLPPEPVTPEGAGQGFAELFVESVGSSPTGTDVDATATIVFDTNEPIVTNTWTNRLDRSSPTSSMSGVGATTEIGGVIGWSGVDTGSGAATYDVWRKIGDGPFALWLDDTPLTEVEFDGEAGVAYGFAVAASDGVGNVEAMPTGVQVTTTAVDPPPGPTAPSAPRQVGATAGNARATVSWIAPASNGGATITKYTVTSAPGGKQCTTTGALSCTVTGLTNGTSYTFRVRATNSAGSGPWSGTSPSVTPKAPVVPSSFVPLVPARLLDTRPGESTSDGVGAGGGRVAAGSVVEV

Nearest PDB structures (foldseek):
  8ot5-assembly6_F  TM=8.430E-01  e=1.274E-06  Homo sapiens
  4yfd-assembly1_A  TM=2.219E-01  e=9.863E-12  Mus musculus
  2yn3-assembly1_A  TM=2.726E-01  e=1.025E-06  Salmonella enterica subsp. enterica serovar Typhimurium str. LT2
  5nnv-assembly1_A  TM=2.457E-01  e=2.411E-01  Bacillus subtilis subsp. subtilis str. 168
  3zx6-assembly1_A  TM=2.475E-01  e=7.067E+00  Archaeoglobus fulgidus DSM 4304

Radius of gyration: 48.01 Å; Cα contacts (8 Å, |Δi|>4): 1141; chains: 1; bounding box: 110×123×130 Å

Secondary structure (DSSP, 8-state):
-HHHHHHHHHHHHHHHHHHHHHHHHHHHHHHHHHHHHHHHHHHHHHHHHHHHHHTTHHHHHHHHTT-TT-HHHHHHHHHHHHHHHHHHHHHHHHHHHHHHHHHHHHTT-HHHHHHHHHHHHHHHHHHHHHHHHHHHHHHH-HHHHHHHHHSSSHHHHHHHHHHHHHHHHHHHHHHHHHHHHHHHHHHHHHHHHHHHHHHHHHHHHHHHHHHHHHH-TT--S-TTSPPPPPPPPPS----SS---------SSSSEEE-PPPBTTTTEE-TTS-EEEEEEE--B-TT-S---TTPPPPSS-BSEEEEEEEPPTTEEEEEEEEEEEEETTEEE-PPTT-SEEEEEEEEEEEEE-TTSSSEEEEEEEEEEEEEEETTTTEEEEEEEEB-TTT-SBPS-GGG-SBPPBPPTTTTTT-EEEEEEEEEPTTPPTT-EEEE--EEEETTSPPEE-PPEEEEE--PPPEEEEES--SEEETT-EEEEEEE-SSS-EEEEEEEEEETTS-EEEEEEEE--SEEE--PPTT-EEEEEEEEEETT--BPPPPSS-SEEEEEEPPPPPP-PPPPPEEEEEEEETTEEEEEEEPPS--TTS---EEEEEEETT--EEEESS-SEEEEE-PPTT--BEEEEEEEETTEE-PPPPPPPPB-----------------------------------------------

Solvent-accessible surface area (backbone atoms only — not comparable to full-atom values): 39093 Å² total; per-residue (Å²): 110,68,68,60,51,54,50,48,54,48,51,52,51,51,51,54,50,48,56,48,52,55,51,52,52,54,49,53,53,53,52,52,52,53,51,51,51,50,53,55,49,52,47,52,52,47,50,54,51,42,52,60,61,51,64,58,52,73,63,51,53,64,54,48,77,76,48,87,82,48,74,71,63,54,55,53,55,49,51,53,48,53,53,56,61,69,50,60,66,50,64,58,52,57,63,57,44,57,56,48,50,58,50,37,61,78,71,72,40,64,69,62,48,52,59,56,51,53,61,47,53,56,55,50,55,53,49,52,55,53,50,54,56,51,50,54,58,64,76,70,39,73,63,59,63,52,52,29,67,74,62,76,65,50,42,65,43,54,51,50,44,50,52,47,51,52,54,43,52,53,52,49,52,53,48,52,54,52,51,52,51,49,52,53,52,50,51,50,61,68,48,45,60,61,49,48,51,49,51,54,45,48,50,49,49,52,48,47,51,52,48,50,59,71,60,51,89,72,71,92,83,64,95,87,65,83,83,77,82,81,79,85,78,85,87,87,74,94,72,71,88,72,80,72,74,88,82,79,86,72,88,53,76,37,35,44,46,58,58,91,35,40,70,95,67,18,24,33,50,76,88,54,74,38,44,36,41,37,40,36,51,45,46,13,86,73,51,91,62,74,61,93,88,66,76,68,37,93,50,20,33,29,29,42,38,38,40,29,58,54,42,88,59,46,31,73,90,59,39,21,44,39,45,34,41,37,53,92,50,71,50,85,50,60,84,79,26,51,63,49,76,51,73,50,78,46,78,42,80,40,77,34,95,85,76,72,62,70,38,80,43,78,42,34,35,39,42,38,36,35,59,40,72,95,74,36,28,42,37,38,37,45,33,37,27,36,86,90,77,67,44,75,50,91,54,43,81,74,25,84,32,42,36,30,68,38,90,63,89,64,65,34,42,27,39,43,34,35,33,32,26,63,38,89,82,60,56,55,69,41,75,48,56,40,48,38,38,40,30,48,67,87,50,80,72,44,67,31,50,76,33,67,34,22,34,30,67,63,50,16,46,48,44,75,35,80,72,41,73,56,40,39,41,72,33,62,45,32,39,52,55,49,45,91,51,65,32,45,49,31,26,36,32,32,40,20,56,61,93,51,68,78,38,83,70,40,74,73,31,71,64,51,59,45,72,30,85,60,56,69,76,40,41,36,29,33,34,52,26,17,24,24,55,51,66,38,56,27,74,77,67,94,58,71,74,47,55,28,29,22,32,71,57,78,82,74,54,42,41,14,39,37,33,34,76,46,42,64,46,56,34,62,30,21,33,45,32,36,44,41,77,38,92,40,46,31,88,36,70,64,58,34,36,44,36,38,31,43,71,87,64,43,58,37,70,32,73,69,62,58,53,45,65,34,60,85,43,58,57,79,44,69,33,29,39,34,34,24,27,23,25,89,58,33,69,23,51,67,24,67,72,19,68,73,37,54,16,43,72,80,83,76,84,90,79,86,81,84,88,76,84,89,79,83,89,88,89,88,87,80,82,89,82,84,87,80,86,81,87,81,87,78,88,81,86,86,83,81,90,83,89,133

Foldseek 3Di:
DVVVVVVVVVVVVVVVVVVVVVVVLLVVLVVLLVVLLVLLVVLVVLVVVLVVLCVCVVVCVVVVVVCVPDPPVVVLVVLVVVLVVLCVVVVVLSVVLNVVLNVCSVVPNVVVNVVSLVVVVVSLVVNVVSLVVSVVVVVPDPVVVVVCVVPVSVVVSVVSNVVSSVVSVVSSVVSVVSVVVSVVSVVVVVVVVVVVCVVVVVVVVLVCVVVCLVPVPPPPDDPPDDRDDNADDDDDDQDDPDPPPDDDPDPAAWAKDKAQAFDPQREAEADHWIKMKTKHAQAAPPDPHDPVPDDHDPAAFQKKKKKKQFDPQWDPCQKDWQWKDAQPDIDGDDTPDQKDKDKDWDWDWDQDPVHDGTDTDIWIWIWIWHQPPVRNMTMIMIHTADPVPRHGDPDRNPHDAGHDPDPPPRRRMIMTMMITGTDLPDAFFDKTKIKMWMDGHPGDIDIHDIDIHTYFPDFKDKDWPDADQAAEQQGKTFMAIAGPHQGFQFKFKWKDKAPHDTGTDDDRHRDGMDGHHDDAQIKMFMDMWTAGRNGRTGPDDPDGPDMYGYHHDPDDFAAFAAWADWAWDAEAQKIKIFTHGGPGNRPFDWQKKWKFKPPPGFIDMDGPHRIDMGGRHDAPDKIKMWMWIAGPNGIYDIYPIYPIDGHHDDDDDDDDDDDDDDDDDDDDDDDDDDDDDDDDDDDDDDDDDDDD